Protein AF-0000000071259699 (afdb_homodimer)

Organism: Cyprinus carpio (NCBI:txid7962)

InterPro domains:
  IPR001005 SANT/Myb domain [PF00249] (317-362)
  IPR001005 SANT/Myb domain [PS50090] (317-365)
  IPR001005 SANT/Myb domain [SM00717] (316-367)
  IPR009057 Homedomain-like superfamily [SSF46689] (315-365)
  IPR017357 Telomeric repeat-binding factor 1/2 [PIRSF038016] (17-366)
  IPR017930 Myb domain [PS51294] (317-369)
  IPR036507 Telomere repeat-binding factor, dimerisation domain superfamily [G3DSA:1.25.40.210] (10-222)
  IPR036507 Telomere repeat-binding factor, dimerisation domain superfamily [SSF63600] (14-218)
  IPR052450 Telomeric Repeat-Binding Domain-Containing Protein [PTHR46734] (20-367)

Radius of gyration: 34.42 Å; Cα contacts (8 Å, |Δi|>4): 550; chains: 2; bounding box: 88×108×93 Å

Sequence (740 aa):
MEGSSSEIISSTTDKVNLTEVEGVVQSWMIDYYFASLCRLFRDRSAPEFRKTLKLFESIVDDLETCSHRSDHPTQRTICCFLARVMDGENLEVRYDHVSRITPLMSALPIWESLKEVSDSDLHAKIKTLLIVQSVAVCVKKGDSKLANETLKLLEKETELPAKLQGKLTTIVSKKDAYDQLLMNFTFDQLLENIDTFLNTFSKEGSSVFLFEAALKVVQARHERSEKTSSEQDGSERTPSSTESNKPEDNEEQVNPLVLNIRPKRKLFSKQIHHVWKPETAKKEQTTRKRTSIYKISRRSSVCSDLQSNVSVTSQPRRKWTTEEDRKLKAGVRKYGEGKWRMILNDFEFDNRTGVNLKDRWRILKKTEGYMEGSSSEIISSTTDKVNLTEVEGVVQSWMIDYYFASLCRLFRDRSAPEFRKTLKLFESIVDDLETCSHRSDHPTQRTICCFLARVMDGENLEVRYDHVSRITPLMSALPIWESLKEVSDSDLHAKIKTLLIVQSVAVCVKKGDSKLANETLKLLEKETELPAKLQGKLTTIVSKKDAYDQLLMNFTFDQLLENIDTFLNTFSKEGSSVFLFEAALKVVQARHERSEKTSSEQDGSERTPSSTESNKPEDNEEQVNPLVLNIRPKRKLFSKQIHHVWKPETAKKEQTTRKRTSIYKISRRSSVCSDLQSNVSVTSQPRRKWTTEEDRKLKAGVRKYGEGKWRMILNDFEFDNRTGVNLKDRWRILKKTEGY

Foldseek 3Di:
DPPDPPPPCPDPVSVVVVVVVVLVVLLLVLLQLLVVLLVCLLVLPLVVNQVSLVVSLVSVVPPDVPRPDPCSVVSLLLLLLSNLLSCQLPLCFDQDPDSLQHSLNVNQVSLVVCCVLFDPVLSVLLNLLSLLSNLLSCLVVPNLVSSVVSLVVCVVPHDDDPVSSVVSVVCSVVSPSPDPVDVVRDSVVSSVSVSVRSVVNCVPDRPNVVVVVVVVVVVVVVVVVVVVVVVVVVPPPPDPDPDDPPDDDPDDDDDPPDDDPPDPDDDDDPPPDPPPPDCPPPPPPCPVPPVPSRDSHIDPPPPPPPPVPPPCPCPDPDDDDPVNVVLLVVLCVVVNPPPQVSSCVVDPDPPDDSVNSNVVVVVCCVVVVD/DPPDPVPPCPDPVSVVVVVVVVLVVLLLVLLQLLVVLLVCLLVLPLVVNQVSLVVSLVSVVPPDVPNPDPCSVVSLLLLLLSNLLSCQLPLCFDQDPDSLQHSLNVNLVSLVVCCVLFDVVLSVLLNLLSLLSNLLSCLVVPNLVSSVVSLVVCVVPHDDDPVSSVVSVVCSVVSPSPDPVPVVRDSVVSSVSVSVRSVVNCVPDRPNVVVVVVVVVVVVVVVVVVVVVVVVVPPPPDPPPPDDDPPPDDDDDDDDDDDDDDDDDDDDDDDPPDDDPDDPPPPPPCPVPPVPSRDSHIDPPPPPPPPVPPPCPCPDPDDDDPVNVVLLVVLCVVVNPPPQVSSCVVDPDPPDDSVNSNVVVVVCCVVVVD

Structure (mmCIF, N/CA/C/O backbone):
data_AF-0000000071259699-model_v1
#
loop_
_entity.id
_entity.type
_entity.pdbx_description
1 polymer 'Telomeric repeat-binding factor'
#
loop_
_atom_site.group_PDB
_atom_site.id
_atom_site.type_symbol
_atom_site.label_atom_id
_atom_site.label_alt_id
_atom_site.label_comp_id
_atom_site.label_asym_id
_atom_site.label_entity_id
_atom_site.label_seq_id
_atom_site.pdbx_PDB_ins_code
_atom_site.Cartn_x
_atom_site.Cartn_y
_atom_site.Cartn_z
_atom_site.occupancy
_atom_site.B_iso_or_equiv
_atom_site.auth_seq_id
_atom_site.auth_comp_id
_atom_site.auth_asym_id
_atom_site.auth_atom_id
_atom_site.pdbx_PDB_model_num
ATOM 1 N N . MET A 1 1 ? 4.055 -9.953 -41.438 1 20.25 1 MET A N 1
ATOM 2 C CA . MET A 1 1 ? 5.391 -9.875 -40.844 1 20.25 1 MET A CA 1
ATOM 3 C C . MET A 1 1 ? 5.352 -9.203 -39.5 1 20.25 1 MET A C 1
ATOM 5 O O . MET A 1 1 ? 5.859 -8.086 -39.312 1 20.25 1 MET A O 1
ATOM 9 N N . GLU A 1 2 ? 4.289 -9.273 -38.75 1 24.33 2 GLU A N 1
ATOM 10 C CA . GLU A 1 2 ? 3.775 -8.531 -37.594 1 24.33 2 GLU A CA 1
ATOM 11 C C . GLU A 1 2 ? 4.586 -8.836 -36.344 1 24.33 2 GLU A C 1
ATOM 13 O O . GLU A 1 2 ? 4.617 -9.977 -35.875 1 24.33 2 GLU A O 1
ATOM 18 N N . GLY A 1 3 ? 5.887 -8.219 -36.25 1 27.36 3 GLY A N 1
ATOM 19 C CA . GLY A 1 3 ? 6.938 -8.328 -35.25 1 27.36 3 GLY A CA 1
ATOM 20 C C . GLY A 1 3 ? 6.43 -8.164 -33.844 1 27.36 3 GLY A C 1
ATOM 21 O O . GLY A 1 3 ? 5.719 -7.203 -33.531 1 27.36 3 GLY A O 1
ATOM 22 N N . SER A 1 4 ? 6.207 -9.258 -33.156 1 30.86 4 SER A N 1
ATOM 23 C CA . SER A 1 4 ? 5.598 -9.445 -31.828 1 30.86 4 SER A CA 1
ATOM 24 C C . SER A 1 4 ? 6.277 -8.586 -30.781 1 30.86 4 SER A C 1
ATOM 26 O O . SER A 1 4 ? 7.508 -8.547 -30.703 1 30.86 4 SER A O 1
ATOM 28 N N . SER A 1 5 ? 5.695 -7.527 -30.375 1 32.81 5 SER A N 1
ATOM 29 C CA . SER A 1 5 ? 6.062 -6.43 -29.469 1 32.81 5 SER A CA 1
ATOM 30 C C . SER A 1 5 ? 6.703 -6.953 -28.188 1 32.81 5 SER A C 1
ATOM 32 O O . SER A 1 5 ? 6.992 -6.18 -27.281 1 32.81 5 SER A O 1
ATOM 34 N N . SER A 1 6 ? 6.531 -8.172 -27.828 1 35.34 6 SER A N 1
ATOM 35 C CA . SER A 1 6 ? 7.035 -8.703 -26.578 1 35.34 6 SER A CA 1
ATOM 36 C C . SER A 1 6 ? 8.562 -8.711 -26.547 1 35.34 6 SER A C 1
ATOM 38 O O . SER A 1 6 ? 9.164 -9.07 -25.531 1 35.34 6 SER A O 1
ATOM 40 N N . GLU A 1 7 ? 9.297 -8.867 -27.703 1 36.75 7 GLU A N 1
ATOM 41 C CA . GLU A 1 7 ? 10.734 -9.094 -27.844 1 36.75 7 GLU A CA 1
ATOM 42 C C . GLU A 1 7 ? 11.531 -7.883 -27.375 1 36.75 7 GLU A C 1
ATOM 44 O O . GLU A 1 7 ? 12.758 -7.844 -27.516 1 36.75 7 GLU A O 1
ATOM 49 N N . ILE A 1 8 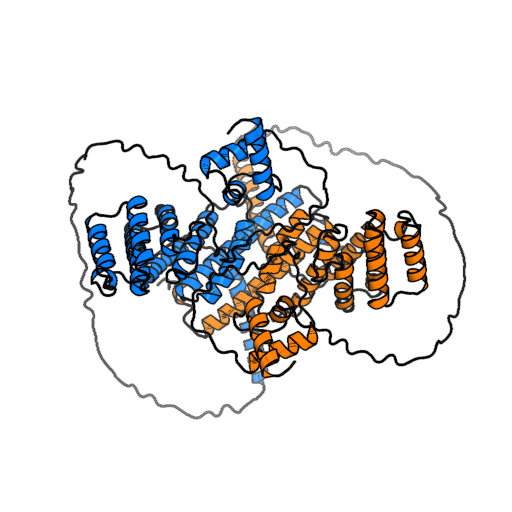? 10.914 -6.684 -27.281 1 38.31 8 ILE A N 1
ATOM 50 C CA . ILE A 1 8 ? 11.719 -5.488 -27.5 1 38.31 8 ILE A CA 1
ATOM 51 C C . ILE A 1 8 ? 12.531 -5.18 -26.234 1 38.31 8 ILE A C 1
ATOM 53 O O . ILE A 1 8 ? 13.32 -4.23 -26.219 1 38.31 8 ILE A O 1
ATOM 57 N N . ILE A 1 9 ? 12.164 -5.656 -25.109 1 42.34 9 ILE A N 1
ATOM 58 C CA . ILE A 1 9 ? 12.828 -4.973 -24.016 1 42.34 9 ILE A CA 1
ATOM 59 C C . ILE A 1 9 ? 14.234 -5.539 -23.828 1 42.34 9 ILE A C 1
ATOM 61 O O . ILE A 1 9 ? 14.516 -6.219 -22.844 1 42.34 9 ILE A O 1
ATOM 65 N N . SER A 1 10 ? 14.828 -5.992 -24.828 1 40.41 10 SER A N 1
ATOM 66 C CA . SER A 1 10 ? 16.125 -6.625 -24.594 1 40.41 10 SER A CA 1
ATOM 67 C C . SER A 1 10 ? 17.203 -5.586 -24.328 1 40.41 10 SER A C 1
ATOM 69 O O . SER A 1 10 ? 18.281 -5.918 -23.828 1 40.41 10 SER A O 1
ATOM 71 N N . SER A 1 11 ? 17.219 -4.449 -24.984 1 44.53 11 SER A N 1
ATOM 72 C CA . SER A 1 11 ? 18.438 -3.658 -25 1 44.53 11 SER A CA 1
ATOM 73 C C . SER A 1 11 ? 18.5 -2.715 -23.797 1 44.53 11 SER A C 1
ATOM 75 O O . SER A 1 11 ? 17.484 -2.398 -23.188 1 44.53 11 SER A O 1
ATOM 77 N N . THR A 1 12 ? 19.828 -2.441 -23.281 1 45.94 12 THR A N 1
ATOM 78 C CA . THR A 1 12 ? 20.188 -1.46 -22.266 1 45.94 12 THR A CA 1
ATOM 79 C C . THR A 1 12 ? 19.344 -0.196 -22.406 1 45.94 12 THR A C 1
ATOM 81 O O . THR A 1 12 ? 18.891 0.369 -21.406 1 45.94 12 THR A O 1
ATOM 84 N N . THR A 1 13 ? 19.203 0.177 -23.578 1 46.91 13 THR A N 1
ATOM 85 C CA . THR A 1 13 ? 18.344 1.312 -23.922 1 46.91 13 THR A CA 1
ATOM 86 C C . THR A 1 13 ? 16.891 1.036 -23.516 1 46.91 13 THR A C 1
ATOM 88 O O . THR A 1 13 ? 16.203 1.929 -23.031 1 46.91 13 THR A O 1
ATOM 91 N N . ASP A 1 14 ? 16.641 -0.254 -23.484 1 59.44 14 ASP A N 1
ATOM 92 C CA . ASP A 1 14 ? 15.266 -0.64 -23.219 1 59.44 14 ASP A CA 1
ATOM 93 C C . ASP A 1 14 ? 14.977 -0.591 -21.719 1 59.44 14 ASP A C 1
ATOM 95 O O . ASP A 1 14 ? 13.875 -0.217 -21.297 1 59.44 14 ASP A O 1
ATOM 99 N N . LYS A 1 15 ? 16.109 -0.841 -21.062 1 62.62 15 LYS A N 1
ATOM 100 C CA . LYS A 1 15 ? 15.93 -0.783 -19.609 1 62.62 15 LYS A CA 1
ATOM 101 C C . LYS A 1 15 ? 15.805 0.66 -19.125 1 62.62 15 LYS A C 1
ATOM 103 O O . LYS A 1 15 ? 15.016 0.955 -18.234 1 62.62 15 LYS A O 1
ATOM 108 N N . VAL A 1 16 ? 16.719 1.531 -19.656 1 61.38 16 VAL A N 1
ATOM 109 C CA . VAL A 1 16 ? 16.672 2.939 -19.281 1 61.38 16 VAL A CA 1
ATOM 110 C C . VAL A 1 16 ? 15.281 3.502 -19.594 1 61.38 16 VAL A C 1
ATOM 112 O O . VAL A 1 16 ? 14.703 4.23 -18.781 1 61.38 16 VAL A O 1
ATOM 115 N N . ASN A 1 17 ? 14.727 2.982 -20.594 1 80.75 17 ASN A N 1
ATOM 116 C CA . ASN A 1 17 ? 13.406 3.453 -20.984 1 80.75 17 ASN A CA 1
ATOM 117 C C . ASN A 1 17 ? 12.32 2.943 -20.047 1 80.75 17 ASN A C 1
ATOM 119 O O . ASN A 1 17 ? 11.406 3.686 -19.688 1 80.75 17 ASN A O 1
ATOM 123 N N . LEU A 1 18 ? 12.75 1.877 -19.375 1 85.88 18 LEU A N 1
ATOM 124 C CA . LEU A 1 18 ? 11.719 1.316 -18.516 1 85.88 18 LEU A CA 1
ATOM 125 C C . LEU A 1 18 ? 11.664 2.062 -17.188 1 85.88 18 LEU A C 1
ATOM 127 O O . LEU A 1 18 ? 10.578 2.297 -16.641 1 85.88 18 LEU A O 1
ATOM 131 N N . THR A 1 19 ? 12.852 2.432 -16.75 1 86.81 19 THR A N 1
ATOM 132 C CA . THR A 1 19 ? 12.914 3.174 -15.5 1 86.81 19 THR A CA 1
ATOM 133 C C . THR A 1 19 ? 12.258 4.543 -15.648 1 86.81 19 THR A C 1
ATOM 135 O O . THR A 1 19 ? 11.562 5.004 -14.742 1 86.81 19 THR A O 1
ATOM 138 N N . GLU A 1 20 ? 12.477 5.121 -16.781 1 90.12 20 GLU A N 1
ATOM 139 C CA . GLU A 1 20 ? 11.867 6.422 -17.031 1 90.12 20 GLU A CA 1
ATOM 140 C C . GLU A 1 20 ? 10.352 6.305 -17.156 1 90.12 20 GLU A C 1
ATOM 142 O O . GLU A 1 20 ? 9.609 7.156 -16.672 1 90.12 20 GLU A O 1
ATOM 147 N N . VAL A 1 21 ? 9.945 5.289 -17.828 1 91.25 21 VAL A N 1
ATOM 148 C CA . VAL A 1 21 ? 8.516 5.043 -17.984 1 91.25 21 VAL A CA 1
ATOM 149 C C . VAL A 1 21 ? 7.871 4.836 -16.609 1 91.25 21 VAL A C 1
ATOM 151 O O . VAL A 1 21 ? 6.805 5.387 -16.328 1 91.25 21 VAL A O 1
ATOM 154 N N . GLU A 1 22 ? 8.539 4.062 -15.773 1 90.69 22 GLU A N 1
ATOM 155 C CA . GLU A 1 22 ? 8.047 3.832 -14.414 1 90.69 22 GLU A CA 1
ATOM 156 C C . GLU A 1 22 ? 7.949 5.137 -13.633 1 90.69 22 GLU A C 1
ATOM 158 O O . GLU A 1 22 ? 7 5.344 -12.875 1 90.69 22 GLU A O 1
ATOM 163 N N . GLY A 1 23 ? 8.922 5.977 -13.82 1 89.31 23 GLY A N 1
ATOM 164 C CA . GLY A 1 23 ? 8.906 7.27 -13.148 1 89.31 23 GLY A CA 1
ATOM 165 C C . GLY A 1 23 ? 7.73 8.133 -13.555 1 89.31 23 GLY A C 1
ATOM 166 O O . GLY A 1 23 ? 7.117 8.797 -12.719 1 89.31 23 GLY A O 1
ATOM 167 N N . VAL A 1 24 ? 7.43 8.117 -14.812 1 91.75 24 VAL A N 1
ATOM 168 C CA . VAL A 1 24 ? 6.316 8.906 -15.328 1 91.75 24 VAL A CA 1
ATOM 169 C C . VAL A 1 24 ? 5 8.375 -14.773 1 91.75 24 VAL A C 1
ATOM 171 O O . VAL A 1 24 ? 4.156 9.141 -14.305 1 91.75 24 VAL A O 1
ATOM 174 N N . VAL A 1 25 ? 4.816 7.074 -14.789 1 92.5 25 VAL A N 1
ATOM 175 C CA . VAL A 1 25 ? 3.594 6.457 -14.289 1 92.5 25 VAL A CA 1
ATOM 176 C C . VAL A 1 25 ? 3.434 6.762 -12.805 1 92.5 25 VAL A C 1
ATOM 178 O O . VAL A 1 25 ? 2.346 7.125 -12.352 1 92.5 25 VAL A O 1
ATOM 181 N N . GLN A 1 26 ? 4.504 6.621 -12.117 1 90.94 26 GLN A N 1
ATOM 182 C CA . GLN A 1 26 ? 4.473 6.895 -10.68 1 90.94 26 GLN A CA 1
ATOM 183 C C . GLN A 1 26 ? 4.078 8.344 -10.406 1 90.94 26 GLN A C 1
ATOM 185 O O . GLN A 1 26 ? 3.299 8.617 -9.492 1 90.94 26 GLN A O 1
ATOM 190 N N . SER A 1 27 ? 4.609 9.219 -11.18 1 90.88 27 SER A N 1
ATOM 191 C CA . SER A 1 27 ? 4.27 10.633 -11.023 1 90.88 27 SER A CA 1
ATOM 192 C C . SER A 1 27 ? 2.783 10.875 -11.273 1 90.88 27 SER A C 1
ATOM 194 O O . SER A 1 27 ? 2.143 11.641 -10.555 1 90.88 27 SER A O 1
ATOM 196 N N . TRP A 1 28 ? 2.312 10.234 -12.297 1 92.44 28 TRP A N 1
ATOM 197 C CA . TRP A 1 28 ? 0.888 10.359 -12.594 1 92.44 28 TRP A CA 1
ATOM 198 C C . TRP A 1 28 ? 0.043 9.852 -11.43 1 92.44 28 TRP A C 1
ATOM 200 O O . TRP A 1 28 ? -0.969 10.461 -11.078 1 92.44 28 TRP A O 1
ATOM 210 N N . MET A 1 29 ? 0.411 8.758 -10.898 1 93.06 29 MET A N 1
ATOM 211 C CA . MET A 1 29 ? -0.334 8.164 -9.789 1 93.06 29 MET A CA 1
ATOM 212 C C . MET A 1 29 ? -0.282 9.062 -8.555 1 93.06 29 MET A C 1
ATOM 214 O O . MET A 1 29 ? -1.293 9.25 -7.879 1 93.06 29 MET A O 1
ATOM 218 N N . ILE A 1 30 ? 0.899 9.594 -8.273 1 92.06 30 ILE A N 1
ATOM 219 C CA . ILE A 1 30 ? 1.075 10.477 -7.129 1 92.06 30 ILE A CA 1
ATOM 220 C C . ILE A 1 30 ? 0.18 11.703 -7.277 1 92.06 30 ILE A C 1
ATOM 222 O O . ILE A 1 30 ? -0.54 12.07 -6.344 1 92.06 30 ILE A O 1
ATOM 226 N N . ASP A 1 31 ? 0.174 12.242 -8.43 1 92.31 31 ASP A N 1
ATOM 227 C CA . ASP A 1 31 ? -0.652 13.422 -8.688 1 92.31 31 ASP A CA 1
ATOM 228 C C . ASP A 1 31 ? -2.137 13.094 -8.539 1 92.31 31 ASP A C 1
ATOM 230 O O . ASP A 1 31 ? -2.898 13.883 -7.98 1 92.31 31 ASP A O 1
ATOM 234 N N . TYR A 1 32 ? -2.469 12.008 -9.047 1 94.06 32 TYR A N 1
ATOM 235 C CA . TYR A 1 32 ? -3.867 11.602 -8.992 1 94.06 32 TYR A CA 1
ATOM 236 C C . TYR A 1 32 ? -4.324 11.414 -7.551 1 94.06 32 TYR A C 1
ATOM 238 O O . TYR A 1 32 ? -5.367 11.93 -7.152 1 94.06 32 TYR A O 1
ATOM 246 N N . TYR A 1 33 ? -3.615 10.625 -6.84 1 94 33 TYR A N 1
ATOM 247 C CA . TYR A 1 33 ? -4.027 10.336 -5.469 1 94 33 TYR A CA 1
ATOM 248 C C . TYR A 1 33 ? -3.912 11.57 -4.59 1 94 33 TYR A C 1
ATOM 250 O O . TYR A 1 33 ? -4.703 11.758 -3.664 1 94 33 TYR A O 1
ATOM 258 N N . PHE A 1 34 ? -2.9 12.43 -4.805 1 93.94 34 PHE A N 1
ATOM 259 C CA . PHE A 1 34 ? -2.818 13.688 -4.07 1 93.94 34 PHE A CA 1
ATOM 260 C C . PHE A 1 34 ? -4.082 14.516 -4.27 1 93.94 34 PHE A C 1
ATOM 262 O O . PHE A 1 34 ? -4.668 15.008 -3.305 1 93.94 34 PHE A O 1
ATOM 269 N N . ALA A 1 35 ? -4.488 14.609 -5.52 1 93.56 35 ALA A N 1
ATOM 270 C CA . ALA A 1 35 ? -5.707 15.352 -5.828 1 93.56 35 ALA A CA 1
ATOM 271 C C . ALA A 1 35 ? -6.918 14.719 -5.145 1 93.56 35 ALA A C 1
ATOM 273 O O . ALA A 1 35 ? -7.777 15.43 -4.617 1 93.56 35 ALA A O 1
ATOM 274 N N . SER A 1 36 ? -6.988 13.453 -5.203 1 93.94 36 SER A N 1
ATOM 275 C CA . SER A 1 36 ? -8.086 12.734 -4.559 1 93.94 36 SER A CA 1
ATOM 276 C C . SER A 1 36 ? -8.094 12.977 -3.053 1 93.94 36 SER A C 1
ATOM 278 O O . SER A 1 36 ? -9.156 13.188 -2.457 1 93.94 36 SER A O 1
ATOM 280 N N . LEU A 1 37 ? -6.914 12.953 -2.467 1 95.75 37 LEU A N 1
ATOM 281 C CA . LEU A 1 37 ? -6.805 13.164 -1.028 1 95.75 37 LEU A CA 1
ATOM 282 C C . LEU A 1 37 ? -7.23 14.586 -0.652 1 95.75 37 LEU A C 1
ATOM 284 O O . LEU A 1 37 ? -7.906 14.781 0.358 1 95.75 37 LEU A O 1
ATOM 288 N N . CYS A 1 38 ? -6.809 15.547 -1.456 1 95.31 38 CYS A N 1
ATOM 289 C CA . CYS A 1 38 ? -7.227 16.922 -1.211 1 95.31 38 CYS A CA 1
ATOM 290 C C . CYS A 1 38 ? -8.742 17.047 -1.281 1 95.31 38 CYS A C 1
ATOM 292 O O . CYS A 1 38 ? -9.359 17.688 -0.425 1 95.31 38 CYS A O 1
ATOM 294 N N . ARG A 1 39 ? -9.312 16.406 -2.203 1 94.19 39 ARG A N 1
ATOM 295 C CA . ARG A 1 39 ? -10.766 16.438 -2.344 1 94.19 39 ARG A CA 1
ATOM 296 C C . ARG A 1 39 ? -11.445 15.75 -1.159 1 94.19 39 ARG A C 1
ATOM 298 O O . ARG A 1 39 ? -12.398 16.281 -0.591 1 94.19 39 ARG A O 1
ATOM 305 N N . LEU A 1 40 ? -10.977 14.602 -0.822 1 95.75 40 LEU A N 1
ATOM 306 C CA . LEU A 1 40 ? -11.562 13.844 0.279 1 95.75 40 LEU A CA 1
ATOM 307 C C . LEU A 1 40 ? -11.438 14.609 1.593 1 95.75 40 LEU A C 1
ATOM 309 O O . LEU A 1 40 ? -12.32 14.523 2.449 1 95.75 40 LEU A O 1
ATOM 313 N N . PHE A 1 41 ? -10.305 15.32 1.759 1 97.44 41 PHE A N 1
ATOM 314 C CA . PHE A 1 41 ? -10.133 16.141 2.947 1 97.44 41 PHE A CA 1
ATOM 315 C C . PHE A 1 41 ? -11.18 17.25 2.998 1 97.44 41 PHE A C 1
ATOM 317 O O . PHE A 1 41 ? -11.797 17.484 4.039 1 97.44 41 PHE A O 1
ATOM 324 N N . ARG A 1 42 ? -11.391 17.859 1.897 1 96.31 42 ARG A N 1
ATOM 325 C CA . ARG A 1 42 ? -12.375 18.938 1.812 1 96.31 42 ARG A CA 1
ATOM 326 C C . ARG A 1 42 ? -13.781 18.422 2.086 1 96.31 42 ARG A C 1
ATOM 328 O O . ARG A 1 42 ? -14.602 19.109 2.689 1 96.31 42 ARG A O 1
ATOM 335 N N . ASP A 1 43 ? -14.016 17.203 1.693 1 95.25 43 ASP A N 1
ATOM 336 C CA . ASP A 1 43 ? -15.32 16.578 1.896 1 95.25 43 ASP A CA 1
ATOM 337 C C . ASP A 1 43 ? -15.461 16.062 3.324 1 95.25 43 ASP A C 1
ATOM 339 O O . ASP A 1 43 ? -16.531 15.602 3.721 1 95.25 43 ASP A O 1
ATOM 343 N N . ARG A 1 44 ? -14.422 16.172 4.082 1 95.94 44 ARG A N 1
ATOM 344 C CA . ARG A 1 44 ? -14.391 15.688 5.461 1 95.94 44 ARG A CA 1
ATOM 345 C C . ARG A 1 44 ? -14.742 14.211 5.535 1 95.94 44 ARG A C 1
ATOM 347 O O . ARG A 1 44 ? -15.438 13.773 6.457 1 95.94 44 ARG A O 1
ATOM 354 N N . SER A 1 45 ? -14.383 13.438 4.488 1 94.69 45 SER A N 1
ATOM 355 C CA . SER A 1 45 ? -14.609 11.992 4.461 1 94.69 45 SER A CA 1
ATOM 356 C C . SER A 1 45 ? -13.422 11.242 5.051 1 94.69 45 SER A C 1
ATOM 358 O O . SER A 1 45 ? -12.555 10.758 4.312 1 94.69 45 SER A O 1
ATOM 360 N N . ALA A 1 46 ? -13.438 11.023 6.309 1 93.81 46 ALA A N 1
ATOM 361 C CA . ALA A 1 46 ? -12.281 10.5 7.035 1 93.81 46 ALA A CA 1
ATOM 362 C C . ALA A 1 46 ? -12 9.047 6.648 1 93.81 46 ALA A C 1
ATOM 364 O O . ALA A 1 46 ? -10.859 8.688 6.352 1 93.81 46 ALA A O 1
ATOM 365 N N . PRO A 1 47 ? -13.062 8.156 6.582 1 91.12 47 PRO A N 1
ATOM 366 C CA . PRO A 1 47 ? -12.758 6.762 6.262 1 91.12 47 PRO A CA 1
ATOM 367 C C . PRO A 1 47 ? -12.164 6.594 4.863 1 91.12 47 PRO A C 1
ATOM 369 O O . PRO A 1 47 ? -11.164 5.895 4.695 1 91.12 47 PRO A O 1
ATOM 372 N N . GLU A 1 48 ? -12.734 7.25 3.875 1 92.25 48 GLU A N 1
ATOM 373 C CA . GLU A 1 48 ? -12.219 7.168 2.512 1 92.25 48 GLU A CA 1
ATOM 374 C C . GLU A 1 48 ? -10.844 7.824 2.398 1 92.25 48 GLU A C 1
ATOM 376 O O . GLU A 1 48 ? -9.992 7.359 1.639 1 92.25 48 GLU A O 1
ATOM 381 N N . PHE A 1 49 ? -10.727 8.906 3.105 1 95.88 49 PHE A N 1
ATOM 382 C CA . PHE A 1 49 ? -9.445 9.594 3.131 1 95.88 49 PHE A CA 1
ATOM 383 C C . PHE A 1 49 ? -8.344 8.656 3.619 1 95.88 49 PHE A C 1
ATOM 385 O O . PHE A 1 49 ? -7.277 8.57 3.002 1 95.88 49 PHE A O 1
ATOM 392 N N . ARG A 1 50 ? -8.57 7.93 4.668 1 93.38 50 ARG A N 1
ATOM 393 C CA . ARG A 1 50 ? -7.574 7.035 5.258 1 93.38 50 ARG A CA 1
ATOM 394 C C . ARG A 1 50 ? -7.246 5.887 4.312 1 93.38 50 ARG A C 1
ATOM 396 O O . ARG A 1 50 ? -6.086 5.488 4.188 1 93.38 50 ARG A O 1
ATOM 403 N N . LYS A 1 51 ? -8.25 5.398 3.744 1 90.19 51 LYS A N 1
ATOM 404 C CA . LYS A 1 51 ? -8.055 4.316 2.785 1 90.19 51 LYS A CA 1
ATOM 405 C C . LYS A 1 51 ? -7.16 4.762 1.631 1 90.19 51 LYS A C 1
ATOM 407 O O . LYS A 1 51 ? -6.195 4.078 1.283 1 90.19 51 LYS A O 1
ATOM 412 N N . THR A 1 52 ? -7.477 5.902 1.046 1 93.44 52 THR A N 1
ATOM 413 C CA . THR A 1 52 ? -6.711 6.449 -0.07 1 93.44 52 THR A CA 1
ATOM 414 C C . THR A 1 52 ? -5.305 6.836 0.376 1 93.44 52 THR A C 1
ATOM 416 O O . THR A 1 52 ? -4.348 6.699 -0.389 1 93.44 52 THR A O 1
ATOM 419 N N . LEU A 1 53 ? -5.195 7.285 1.584 1 95.12 53 LEU A N 1
ATOM 420 C CA . LEU A 1 53 ? -3.902 7.688 2.131 1 95.12 53 LEU A CA 1
ATOM 421 C C . LEU A 1 53 ? -2.949 6.496 2.201 1 95.12 53 LEU A C 1
ATOM 423 O O . LEU A 1 53 ? -1.754 6.637 1.935 1 95.12 53 LEU A O 1
ATOM 427 N N . LYS A 1 54 ? -3.449 5.395 2.621 1 91.5 54 LYS A N 1
ATOM 428 C CA . LYS A 1 54 ? -2.627 4.191 2.684 1 91.5 54 LYS A CA 1
ATOM 429 C C . LYS A 1 54 ? -2.072 3.832 1.308 1 91.5 54 LYS A C 1
ATOM 431 O O . LYS A 1 54 ? -0.906 3.455 1.182 1 91.5 54 LYS A O 1
ATOM 436 N N . LEU A 1 55 ? -2.889 3.914 0.333 1 90.94 55 LEU A N 1
ATOM 437 C CA . LEU A 1 55 ? -2.455 3.646 -1.034 1 90.94 55 LEU A CA 1
ATOM 438 C C . LEU A 1 55 ? -1.405 4.66 -1.479 1 90.94 55 LEU A C 1
ATOM 440 O O . LEU A 1 55 ? -0.374 4.285 -2.041 1 90.94 55 LEU A O 1
ATOM 444 N N . PHE A 1 56 ? -1.682 5.934 -1.242 1 93.88 56 PHE A N 1
ATOM 445 C CA . PHE A 1 56 ? -0.733 6.992 -1.567 1 93.88 56 PHE A CA 1
ATOM 446 C C . PHE A 1 56 ? 0.614 6.734 -0.903 1 93.88 56 PHE A C 1
ATOM 448 O O . PHE A 1 56 ? 1.661 6.867 -1.539 1 93.88 56 PHE A O 1
ATOM 455 N N . GLU A 1 57 ? 0.588 6.355 0.37 1 91.56 57 GLU A N 1
ATOM 456 C CA . GLU A 1 57 ? 1.797 6.07 1.137 1 91.56 57 GLU A CA 1
ATOM 457 C C . GLU A 1 57 ? 2.609 4.953 0.492 1 91.56 57 GLU A C 1
ATOM 459 O O . GLU A 1 57 ? 3.838 5.039 0.407 1 91.56 57 GLU A O 1
ATOM 464 N N . SER A 1 58 ? 1.928 3.938 0.048 1 88.31 58 SER A N 1
ATOM 465 C CA . SER A 1 58 ? 2.613 2.811 -0.576 1 88.31 58 SER A CA 1
ATOM 466 C C . SER A 1 58 ? 3.334 3.238 -1.85 1 88.31 58 SER A C 1
ATOM 468 O O . SER A 1 58 ? 4.395 2.701 -2.18 1 88.31 58 SER A O 1
ATOM 470 N N . ILE A 1 59 ? 2.795 4.152 -2.543 1 89.38 59 ILE A N 1
ATOM 471 C CA . ILE A 1 59 ? 3.355 4.605 -3.811 1 89.38 59 ILE A CA 1
ATOM 472 C C . ILE A 1 59 ? 4.559 5.508 -3.551 1 89.38 59 ILE A C 1
ATOM 474 O O . ILE A 1 59 ? 5.598 5.371 -4.195 1 89.38 59 ILE A O 1
ATOM 478 N N . VAL A 1 60 ? 4.441 6.375 -2.584 1 87.94 60 VAL A N 1
ATOM 479 C CA . VAL A 1 60 ? 5.48 7.375 -2.357 1 87.94 60 VAL A CA 1
ATOM 480 C C . VAL A 1 60 ? 6.641 6.75 -1.587 1 87.94 60 VAL A C 1
ATOM 482 O O . VAL A 1 60 ? 7.793 7.16 -1.748 1 87.94 60 VAL A O 1
ATOM 485 N N . ASP A 1 61 ? 6.336 5.848 -0.719 1 79.31 61 ASP A N 1
ATOM 486 C CA . ASP A 1 61 ? 7.402 5.211 0.045 1 79.31 61 ASP A CA 1
ATOM 487 C C . ASP A 1 61 ? 8.32 4.395 -0.866 1 79.31 61 ASP A C 1
ATOM 489 O O . ASP A 1 61 ? 9.469 4.121 -0.517 1 79.31 61 ASP A O 1
ATOM 493 N N . ASP A 1 62 ? 7.773 3.889 -1.906 1 67.88 62 ASP A N 1
ATOM 494 C CA . ASP A 1 62 ? 8.586 3.168 -2.8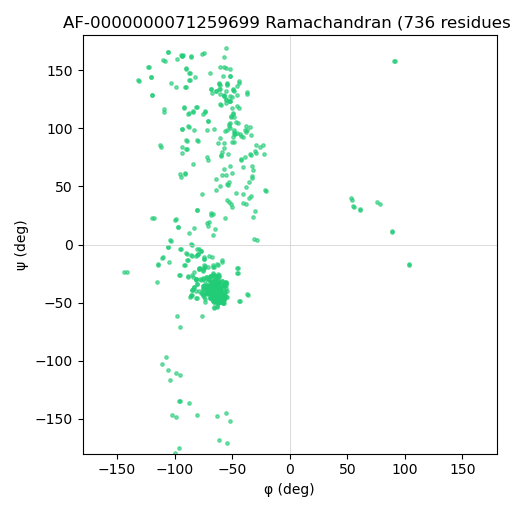79 1 67.88 62 ASP A CA 1
ATOM 495 C C . ASP A 1 62 ? 9.438 4.129 -3.709 1 67.88 62 ASP A C 1
ATOM 497 O O . ASP A 1 62 ? 10.297 3.701 -4.477 1 67.88 62 ASP A O 1
ATOM 501 N N . LEU A 1 63 ? 9.062 5.336 -3.695 1 59.12 63 LEU A N 1
ATOM 502 C CA . LEU A 1 63 ? 9.742 6.336 -4.516 1 59.12 63 LEU A CA 1
ATOM 503 C C . LEU A 1 63 ? 11.219 6.434 -4.141 1 59.12 63 LEU A C 1
ATOM 505 O O . LEU A 1 63 ? 11.555 6.754 -2.998 1 59.12 63 LEU A O 1
ATOM 509 N N . GLU A 1 64 ? 11.852 5.391 -4.645 1 55.56 64 GLU A N 1
ATOM 510 C CA . GLU A 1 64 ? 13.281 5.676 -4.605 1 55.56 64 GLU A CA 1
ATOM 511 C C . GLU A 1 64 ? 13.578 7.098 -5.062 1 55.56 64 GLU A C 1
ATOM 513 O O . GLU A 1 64 ? 12.773 7.707 -5.777 1 55.56 64 GLU A O 1
ATOM 518 N N . THR A 1 65 ? 14.461 7.805 -4.484 1 49.06 65 THR A N 1
ATOM 519 C CA . THR A 1 65 ? 14.977 9.148 -4.723 1 49.06 65 THR A CA 1
ATOM 520 C C . THR A 1 65 ? 14.914 9.492 -6.207 1 49.06 65 THR A C 1
ATOM 522 O O . THR A 1 65 ? 15.469 10.508 -6.637 1 49.06 65 THR A O 1
ATOM 525 N N . CYS A 1 66 ? 14.359 8.625 -6.973 1 45.66 66 CYS A N 1
ATOM 526 C CA . CYS A 1 66 ? 14.656 8.984 -8.352 1 45.66 66 CYS A CA 1
ATOM 527 C C . CYS A 1 66 ? 13.648 9.992 -8.891 1 45.66 66 CYS A C 1
ATOM 529 O O . CYS A 1 66 ? 13.578 10.219 -10.102 1 45.66 66 CYS A O 1
ATOM 531 N N . SER A 1 67 ? 12.75 10.359 -8.117 1 53.16 67 SER A N 1
ATOM 532 C CA . SER A 1 67 ? 11.797 11.164 -8.875 1 53.16 67 SER A CA 1
ATOM 533 C C . SER A 1 67 ? 12.367 12.539 -9.195 1 53.16 67 SER A C 1
ATOM 535 O O . SER A 1 67 ? 12.969 13.188 -8.336 1 53.16 67 SER A O 1
ATOM 537 N N . HIS A 1 68 ? 12.57 12.805 -10.477 1 53.94 68 HIS A N 1
ATOM 538 C CA . HIS A 1 68 ? 13.016 14.031 -11.117 1 53.94 68 HIS A CA 1
ATOM 539 C C . HIS A 1 68 ? 12.07 15.188 -10.797 1 53.94 68 HIS A C 1
ATOM 541 O O . HIS A 1 68 ? 12.367 16.344 -11.117 1 53.94 68 HIS A O 1
ATOM 547 N N . ARG A 1 69 ? 10.883 14.828 -10.281 1 60.97 69 ARG A N 1
ATOM 548 C CA . ARG A 1 69 ? 9.977 15.945 -10.055 1 60.97 69 ARG A CA 1
ATOM 549 C C . ARG A 1 69 ? 10.125 16.5 -8.641 1 60.97 69 ARG A C 1
ATOM 551 O O . ARG A 1 69 ? 10.086 15.742 -7.664 1 60.97 69 ARG A O 1
ATOM 558 N N . SER A 1 70 ? 10.5 17.672 -8.469 1 58.41 70 SER A N 1
ATOM 559 C CA . SER A 1 70 ? 10.758 18.406 -7.23 1 58.41 70 SER A CA 1
ATOM 560 C C . SER A 1 70 ? 9.492 18.531 -6.395 1 58.41 70 SER A C 1
ATOM 562 O O . SER A 1 70 ? 9.562 18.766 -5.184 1 58.41 70 SER A O 1
ATOM 564 N N . ASP A 1 71 ? 8.242 18.344 -6.914 1 64.19 71 ASP A N 1
ATOM 565 C CA . ASP A 1 71 ? 6.996 18.641 -6.211 1 64.19 71 ASP A CA 1
ATOM 566 C C . ASP A 1 71 ? 6.52 17.438 -5.395 1 64.19 71 ASP A C 1
ATOM 568 O O . ASP A 1 71 ? 5.711 17.594 -4.477 1 64.19 71 ASP A O 1
ATOM 572 N N . HIS A 1 72 ? 7.062 16.344 -5.617 1 71.25 72 HIS A N 1
ATOM 573 C CA . HIS A 1 72 ? 6.562 15.141 -4.969 1 71.25 72 HIS A CA 1
ATOM 574 C C . HIS A 1 72 ? 6.848 15.164 -3.471 1 71.25 72 HIS A C 1
ATOM 576 O O . HIS A 1 72 ? 5.969 14.875 -2.66 1 71.25 72 HIS A O 1
ATOM 582 N N . PRO A 1 73 ? 7.914 15.781 -3.18 1 80.12 73 PRO A N 1
ATOM 583 C CA . PRO A 1 73 ? 8.172 15.836 -1.738 1 80.12 73 PRO A CA 1
ATOM 584 C C . PRO A 1 73 ? 7.207 16.766 -1.005 1 80.12 73 PRO A C 1
ATOM 586 O O . PRO A 1 73 ? 6.812 16.484 0.129 1 80.12 73 PRO A O 1
ATOM 589 N N . THR A 1 74 ? 6.746 17.797 -1.7 1 89.38 74 THR A N 1
ATOM 590 C CA . THR A 1 74 ? 5.805 18.719 -1.085 1 89.38 74 THR A CA 1
ATOM 591 C C . THR A 1 74 ? 4.43 18.078 -0.936 1 89.38 74 THR A C 1
ATOM 593 O O . THR A 1 74 ? 3.773 18.234 0.097 1 89.38 74 THR A O 1
ATOM 596 N N . GLN A 1 75 ? 4.039 17.359 -2.002 1 91.69 75 GLN A N 1
ATOM 597 C CA . GLN A 1 75 ? 2.756 16.656 -1.94 1 91.69 75 GLN A CA 1
ATOM 598 C C . GLN A 1 75 ? 2.732 15.648 -0.796 1 91.69 75 GLN A C 1
ATOM 600 O O . GLN A 1 75 ? 1.735 15.539 -0.079 1 91.69 75 GLN A O 1
ATOM 605 N N . ARG A 1 76 ? 3.836 14.984 -0.678 1 92.38 76 ARG A N 1
ATOM 606 C CA . ARG A 1 76 ? 3.947 14.023 0.409 1 92.38 76 ARG A CA 1
ATOM 607 C C . ARG A 1 76 ? 3.824 14.703 1.766 1 92.38 76 ARG A C 1
ATOM 609 O O . ARG A 1 76 ? 3.111 14.227 2.648 1 92.38 76 ARG A O 1
ATOM 616 N N . THR A 1 77 ? 4.48 15.82 1.88 1 93.62 77 THR A N 1
ATOM 617 C CA . THR A 1 77 ? 4.465 16.578 3.131 1 93.62 77 THR A CA 1
ATOM 618 C C . THR A 1 77 ? 3.061 17.094 3.436 1 93.62 77 THR A C 1
ATOM 620 O O . THR A 1 77 ? 2.602 17.016 4.578 1 93.62 77 THR A O 1
ATOM 623 N N . ILE A 1 78 ? 2.447 17.578 2.441 1 95.69 78 ILE A N 1
ATOM 624 C CA . ILE A 1 78 ? 1.09 18.078 2.609 1 95.69 78 ILE A CA 1
ATOM 625 C C . ILE A 1 78 ? 0.169 16.953 3.059 1 95.69 78 ILE A C 1
ATOM 627 O O . ILE A 1 78 ? -0.652 17.125 3.961 1 95.69 78 ILE A O 1
ATOM 631 N N . CYS A 1 79 ? 0.323 15.836 2.428 1 95.81 79 CYS A N 1
ATOM 632 C CA . CYS A 1 79 ? -0.524 14.711 2.799 1 95.81 79 CYS A CA 1
ATOM 633 C C . CYS A 1 79 ? -0.247 14.266 4.23 1 95.81 79 CYS A C 1
ATOM 635 O O . CYS A 1 79 ? -1.164 13.859 4.949 1 95.81 79 CYS A O 1
ATOM 637 N N . CYS A 1 80 ? 0.983 14.352 4.68 1 95.44 80 CYS A N 1
ATOM 638 C CA . CYS A 1 80 ? 1.314 14.094 6.078 1 95.44 80 CYS A CA 1
ATOM 639 C C . CYS A 1 80 ? 0.577 15.055 7 1 95.44 80 CYS A C 1
ATOM 641 O O . CYS A 1 80 ? 0.03 14.641 8.023 1 95.44 80 CYS A O 1
ATOM 643 N N . PHE A 1 81 ? 0.579 16.266 6.57 1 97.19 81 PHE A N 1
ATOM 644 C CA . PHE A 1 81 ? -0.087 17.312 7.332 1 97.19 81 PHE A CA 1
ATOM 645 C C . PHE A 1 81 ? -1.59 17.062 7.391 1 97.19 81 PHE A C 1
ATOM 647 O O . PHE A 1 81 ? -2.189 17.109 8.469 1 97.19 81 PHE A O 1
ATOM 654 N N . LEU A 1 82 ? -2.18 16.719 6.297 1 98.12 82 LEU A N 1
ATOM 655 C CA . LEU A 1 82 ? -3.621 16.5 6.211 1 98.12 82 LEU A CA 1
ATOM 656 C C . LEU A 1 82 ? -4.047 15.297 7.039 1 98.12 82 LEU A C 1
ATOM 658 O O . LEU A 1 82 ? -5.105 15.312 7.672 1 98.12 82 LEU A O 1
ATOM 662 N N . ALA A 1 83 ? -3.244 14.281 6.984 1 97.38 83 ALA A N 1
ATOM 663 C CA . ALA A 1 83 ? -3.559 13.086 7.754 1 97.38 83 ALA A CA 1
ATOM 664 C C . ALA A 1 83 ? -3.664 13.398 9.242 1 97.38 83 ALA A C 1
ATOM 666 O O . ALA A 1 83 ? -4.602 12.961 9.914 1 97.38 83 ALA A O 1
ATOM 667 N N . ARG A 1 84 ? -2.789 14.156 9.758 1 97 84 ARG A N 1
ATOM 668 C CA . ARG A 1 84 ? -2.748 14.516 11.172 1 97 84 ARG A CA 1
ATOM 669 C C . ARG A 1 84 ? -3.926 15.414 11.547 1 97 84 ARG A C 1
ATOM 671 O O . ARG A 1 84 ? -4.535 15.234 12.602 1 97 84 ARG A O 1
ATOM 678 N N . VAL A 1 85 ? -4.273 16.297 10.68 1 98.06 85 VAL A N 1
ATOM 679 C CA . VAL A 1 85 ? -5.383 17.203 10.953 1 98.06 85 VAL A CA 1
ATOM 680 C C . VAL A 1 85 ? -6.703 16.453 10.883 1 98.06 85 VAL A C 1
ATOM 682 O O . VAL A 1 85 ? -7.609 16.688 11.68 1 98.06 85 VAL A O 1
ATOM 685 N N . MET A 1 86 ? -6.82 15.562 9.891 1 97 86 MET A N 1
ATOM 686 C CA . MET A 1 86 ? -8.023 14.75 9.766 1 97 86 MET A CA 1
ATOM 687 C C . MET A 1 86 ? -8.297 13.977 11.055 1 97 86 MET A C 1
ATOM 689 O O . MET A 1 86 ? -9.453 13.789 11.438 1 97 86 MET A O 1
ATOM 693 N N . ASP A 1 87 ? -7.242 13.609 11.695 1 95.94 87 ASP A N 1
ATOM 694 C CA . ASP A 1 87 ? -7.363 12.891 12.961 1 95.94 87 ASP A CA 1
ATOM 695 C C . ASP A 1 87 ? -7.23 13.836 14.148 1 95.94 87 ASP A C 1
ATOM 697 O O . ASP A 1 87 ? -6.992 13.398 15.273 1 95.94 87 ASP A O 1
ATOM 701 N N . GLY A 1 88 ? -7.316 15.055 13.984 1 96.56 88 GLY A N 1
ATOM 702 C CA . GLY A 1 88 ? -7.004 16.062 14.984 1 96.56 88 GLY A CA 1
ATOM 703 C C . GLY A 1 88 ? -7.828 15.922 16.25 1 96.56 88 GLY A C 1
ATOM 704 O O . GLY A 1 88 ? -7.363 16.25 17.344 1 96.56 88 GLY A O 1
ATOM 705 N N . GLU A 1 89 ? -9.016 15.461 16.125 1 95.25 89 GLU A N 1
ATOM 706 C CA . GLU A 1 89 ? -9.898 15.367 17.281 1 95.25 89 GLU A CA 1
ATOM 707 C C . GLU A 1 89 ? -9.836 13.977 17.922 1 95.25 89 GLU A C 1
ATOM 709 O O . GLU A 1 89 ? -10.5 13.719 18.922 1 95.25 89 GLU A O 1
ATOM 714 N N . ASN A 1 90 ? -9.102 13.086 17.328 1 93.38 90 ASN A N 1
ATOM 715 C CA . ASN A 1 90 ? -8.938 11.75 17.875 1 93.38 90 ASN A CA 1
ATOM 716 C C . ASN A 1 90 ? -7.688 11.648 18.75 1 93.38 90 ASN A C 1
ATOM 718 O O . ASN A 1 90 ? -6.598 11.367 18.25 1 93.38 90 ASN A O 1
ATOM 722 N N . LEU A 1 91 ? -7.848 11.719 20.031 1 91.25 91 LEU A N 1
ATOM 723 C CA . LEU A 1 91 ? -6.727 11.766 20.969 1 91.25 91 LEU A CA 1
ATOM 724 C C . LEU A 1 91 ? -6.113 10.383 21.141 1 91.25 91 LEU A C 1
ATOM 726 O O . LEU A 1 91 ? -5.039 10.25 21.734 1 91.25 91 LEU A O 1
ATOM 730 N N . GLU A 1 92 ? -6.688 9.336 20.562 1 88.19 92 GLU A N 1
ATOM 731 C CA . GLU A 1 92 ? -6.184 7.969 20.703 1 88.19 92 GLU A CA 1
ATOM 732 C C . GLU A 1 92 ? -5.203 7.629 19.578 1 88.19 92 GLU A C 1
ATOM 734 O O . GLU A 1 92 ? -4.465 6.645 19.672 1 88.19 92 GLU A O 1
ATOM 739 N N . VAL A 1 93 ? -5.273 8.414 18.562 1 91.06 93 VAL A N 1
ATOM 740 C CA . VAL A 1 93 ? -4.426 8.156 17.406 1 91.06 93 VAL A CA 1
ATOM 741 C C . VAL A 1 93 ? -3.068 8.828 17.594 1 91.06 93 VAL A C 1
ATOM 743 O O . VAL A 1 93 ? -2.988 9.945 18.125 1 91.06 93 VAL A O 1
ATOM 746 N N . ARG A 1 94 ? -2.012 8.148 17.156 1 89.5 94 ARG A N 1
ATOM 747 C CA . ARG A 1 94 ? -0.662 8.695 17.266 1 89.5 94 ARG A CA 1
ATOM 748 C C . ARG A 1 94 ? 0.091 8.578 15.945 1 89.5 94 ARG A C 1
ATOM 750 O O . ARG A 1 94 ? -0.054 7.59 15.227 1 89.5 94 ARG A O 1
ATOM 757 N N . TYR A 1 95 ? 0.847 9.562 15.633 1 91.25 95 TYR A N 1
ATOM 758 C CA . TYR A 1 95 ? 1.701 9.586 14.453 1 91.25 95 TYR A CA 1
ATOM 759 C C . TYR A 1 95 ? 3.174 9.617 14.844 1 91.25 95 TYR A C 1
ATOM 761 O O . TYR A 1 95 ? 4.047 9.352 14.016 1 91.25 95 TYR A O 1
ATOM 769 N N . ASP A 1 96 ? 3.316 9.977 16.062 1 83.31 96 ASP A N 1
ATOM 770 C CA . ASP A 1 96 ? 4.676 10.109 16.578 1 83.31 96 ASP A CA 1
ATOM 771 C C . ASP A 1 96 ? 5 8.984 17.562 1 83.31 96 ASP A C 1
ATOM 773 O O . ASP A 1 96 ? 4.094 8.359 18.125 1 83.31 96 ASP A O 1
ATOM 777 N N . HIS A 1 97 ? 6.27 8.75 17.719 1 79.31 97 HIS A N 1
ATOM 778 C CA . HIS A 1 97 ? 6.711 7.727 18.656 1 79.31 97 HIS A CA 1
ATOM 779 C C . HIS A 1 97 ? 6.438 8.141 20.094 1 79.31 97 HIS A C 1
ATOM 781 O O . HIS A 1 97 ? 6.277 7.293 20.969 1 79.31 97 HIS A O 1
ATOM 787 N N . VAL A 1 98 ? 6.422 9.406 20.25 1 78.25 98 VAL A N 1
ATOM 788 C CA . VAL A 1 98 ? 6.129 9.938 21.578 1 78.25 98 VAL A CA 1
ATOM 789 C C . VAL A 1 98 ? 4.621 9.93 21.812 1 78.25 98 VAL A C 1
ATOM 791 O O . VAL A 1 98 ? 3.865 10.547 21.062 1 78.25 98 VAL A O 1
ATOM 794 N N . SER A 1 99 ? 4.168 9.211 22.781 1 79.62 99 SER A N 1
ATOM 795 C CA . SER A 1 99 ? 2.752 8.953 23.047 1 79.62 99 SER A CA 1
ATOM 796 C C . SER A 1 99 ? 2.021 10.234 23.422 1 79.62 99 SER A C 1
ATOM 798 O O . SER A 1 99 ? 0.801 10.328 23.281 1 79.62 99 SER A O 1
ATOM 800 N N . ARG A 1 100 ? 2.74 11.211 24 1 84.81 100 ARG A N 1
ATOM 801 C CA . ARG A 1 100 ? 2.078 12.414 24.484 1 84.81 100 ARG A CA 1
ATOM 802 C C . ARG A 1 100 ? 1.793 13.375 23.328 1 84.81 100 ARG A C 1
ATOM 804 O O . ARG A 1 100 ? 1.068 14.359 23.5 1 84.81 100 ARG A O 1
ATOM 811 N N . ILE A 1 101 ? 2.328 13.031 22.203 1 90.38 101 ILE A N 1
ATOM 812 C CA . ILE A 1 101 ? 2.17 13.93 21.078 1 90.38 101 ILE A CA 1
ATOM 813 C C . ILE A 1 101 ? 0.872 13.609 20.328 1 90.38 101 ILE A C 1
ATOM 815 O O . ILE A 1 101 ? 0.731 12.523 19.766 1 90.38 101 ILE A O 1
ATOM 819 N N . THR A 1 102 ? -0.062 14.523 20.391 1 93.56 102 THR A N 1
ATOM 820 C CA . THR A 1 102 ? -1.343 14.375 19.703 1 93.56 102 THR A CA 1
ATOM 821 C C . THR A 1 102 ? -1.187 14.602 18.203 1 93.56 102 THR A C 1
ATOM 823 O O . THR A 1 102 ? -0.156 15.109 17.75 1 93.56 102 THR A O 1
ATOM 826 N N . PRO A 1 103 ? -2.189 14.195 17.422 1 95.38 103 PRO A N 1
ATOM 827 C CA . PRO A 1 103 ? -2.104 14.383 15.969 1 95.38 103 PRO A CA 1
ATOM 828 C C . PRO A 1 103 ? -1.893 15.844 15.578 1 95.38 103 PRO A C 1
ATOM 830 O O . PRO A 1 103 ? -1.062 16.141 14.719 1 95.38 103 PRO A O 1
ATOM 833 N N . LEU A 1 104 ? -2.545 16.781 16.219 1 96.75 104 LEU A N 1
ATOM 834 C CA . LEU A 1 104 ? -2.408 18.188 15.867 1 96.75 104 LEU A CA 1
ATOM 835 C C . LEU A 1 104 ? -1.028 18.719 16.266 1 96.75 104 LEU A C 1
ATOM 837 O O . LEU A 1 104 ? -0.451 19.531 15.547 1 96.75 104 LEU A O 1
ATOM 841 N N . MET A 1 105 ? -0.517 18.234 17.391 1 94.12 105 MET A N 1
ATOM 842 C CA . MET A 1 105 ? 0.835 18.609 17.797 1 94.12 105 MET A CA 1
ATOM 843 C C . MET A 1 105 ? 1.862 18.125 16.781 1 94.12 105 MET A C 1
ATOM 845 O O . MET A 1 105 ? 2.848 18.812 16.516 1 94.12 105 MET A O 1
ATOM 849 N N . SER A 1 106 ? 1.595 16.922 16.344 1 94.06 106 SER A N 1
ATOM 850 C CA . SER A 1 106 ? 2.488 16.359 15.344 1 94.06 106 SER A CA 1
ATOM 851 C C . SER A 1 106 ? 2.398 17.109 14.023 1 94.06 106 SER A C 1
ATOM 853 O O . SER A 1 106 ? 3.338 17.094 13.227 1 94.06 106 SER A O 1
ATOM 855 N N . ALA A 1 107 ? 1.28 17.766 13.75 1 96.38 107 ALA A N 1
ATOM 856 C CA . ALA A 1 107 ? 1.052 18.5 12.508 1 96.38 107 ALA A CA 1
ATOM 857 C C . ALA A 1 107 ? 1.819 19.812 12.5 1 96.38 107 ALA A C 1
ATOM 859 O O . ALA A 1 107 ? 2.143 20.344 11.43 1 96.38 107 ALA A O 1
ATOM 860 N N . LEU A 1 108 ? 2.18 20.344 13.625 1 94.88 108 LEU A N 1
ATOM 861 C CA . LEU A 1 108 ? 2.73 21.688 13.766 1 94.88 108 LEU A CA 1
ATOM 862 C C . LEU A 1 108 ? 4.09 21.797 13.086 1 94.88 108 LEU A C 1
ATOM 864 O O . LEU A 1 108 ? 4.297 22.672 12.234 1 94.88 108 LEU A O 1
ATOM 868 N N . PRO A 1 109 ? 5.016 20.891 13.453 1 92.56 109 PRO A N 1
ATOM 869 C CA . PRO A 1 109 ? 6.312 21 12.773 1 92.56 109 PRO A CA 1
ATOM 870 C C . PRO A 1 109 ? 6.207 20.781 11.266 1 92.56 109 PRO A C 1
ATOM 872 O O . PRO A 1 109 ? 6.965 21.391 10.5 1 92.56 109 PRO A O 1
ATOM 875 N N . ILE A 1 110 ? 5.305 20 10.836 1 94.62 110 ILE A N 1
ATOM 876 C CA . ILE A 1 110 ? 5.105 19.75 9.406 1 94.62 110 ILE A CA 1
ATOM 877 C C . ILE A 1 110 ? 4.594 21.016 8.734 1 94.62 110 ILE A C 1
ATOM 879 O O . ILE A 1 110 ? 5.086 21.406 7.668 1 94.62 110 ILE A O 1
ATOM 883 N N . TRP A 1 111 ? 3.631 21.594 9.359 1 96.06 111 TRP A N 1
ATOM 884 C CA . TRP A 1 111 ? 3.092 22.828 8.805 1 96.06 111 TRP A CA 1
ATOM 885 C C . TRP A 1 111 ? 4.172 23.906 8.719 1 96.06 111 TRP A C 1
ATOM 887 O O . TRP A 1 111 ? 4.227 24.672 7.75 1 96.06 111 TRP A O 1
ATOM 897 N N . GLU A 1 112 ? 5.031 23.984 9.68 1 93.62 112 GLU A N 1
ATOM 898 C CA . GLU A 1 112 ? 6.125 24.953 9.68 1 93.62 112 GLU A CA 1
ATOM 899 C C . GLU A 1 112 ? 7.055 24.734 8.484 1 93.62 112 GLU A C 1
ATOM 901 O O . GLU A 1 112 ? 7.574 25.688 7.914 1 93.62 112 GLU A O 1
ATOM 906 N N . SER A 1 113 ? 7.172 23.531 8.117 1 92.75 113 SER A N 1
ATOM 907 C CA . SER A 1 113 ? 8.047 23.203 6.996 1 92.75 113 SER A CA 1
ATOM 908 C C . SER A 1 113 ? 7.41 23.609 5.668 1 92.75 113 SER A C 1
ATOM 910 O O . SER A 1 113 ? 8.086 23.656 4.641 1 92.75 113 SER A O 1
ATOM 912 N N . LEU A 1 114 ? 6.145 23.922 5.703 1 93.88 114 LEU A N 1
ATOM 913 C CA . LEU A 1 114 ? 5.426 24.266 4.484 1 93.88 114 LEU A CA 1
ATOM 914 C C . LEU A 1 114 ? 5.305 25.781 4.336 1 93.88 114 LEU A C 1
ATOM 916 O O . LEU A 1 114 ? 4.469 26.266 3.574 1 93.88 114 LEU A O 1
ATOM 920 N N . LYS A 1 115 ? 6.16 26.516 4.996 1 94 115 LYS A N 1
ATOM 921 C CA . LYS A 1 115 ? 6.098 27.969 5.012 1 94 115 LYS A CA 1
ATOM 922 C C . LYS A 1 115 ? 6.328 28.547 3.615 1 94 115 LYS A C 1
ATOM 924 O O . LYS A 1 115 ? 5.652 29.5 3.211 1 94 115 LYS A O 1
ATOM 929 N N . GLU A 1 116 ? 7.145 27.906 2.812 1 91.44 116 GLU A N 1
ATOM 930 C CA . GLU A 1 116 ? 7.543 28.438 1.515 1 91.44 116 GLU A CA 1
ATOM 931 C C . GLU A 1 116 ? 6.449 28.234 0.472 1 91.44 116 GLU A C 1
ATOM 933 O O . GLU A 1 116 ? 6.402 28.938 -0.536 1 91.44 116 GLU A O 1
ATOM 938 N N . VAL A 1 117 ? 5.574 27.328 0.699 1 89.5 117 VAL A N 1
ATOM 939 C CA . VAL A 1 117 ? 4.578 26.984 -0.312 1 89.5 117 VAL A CA 1
ATOM 940 C C . VAL A 1 117 ? 3.23 27.594 0.063 1 89.5 117 VAL A C 1
ATOM 942 O O . VAL A 1 117 ? 2.232 27.391 -0.63 1 89.5 117 VAL A O 1
ATOM 945 N N . SER A 1 118 ? 3.221 28.359 1.146 1 90.94 118 SER A N 1
ATOM 946 C CA . SER A 1 118 ? 1.971 28.953 1.606 1 90.94 118 SER A CA 1
ATOM 947 C C . SER A 1 118 ? 2.084 30.469 1.7 1 90.94 118 SER A C 1
ATOM 949 O O . SER A 1 118 ? 3.18 31 1.868 1 90.94 118 SER A O 1
ATOM 951 N N . ASP A 1 119 ? 0.891 31.078 1.541 1 93.56 119 ASP A N 1
ATOM 952 C CA . ASP A 1 119 ? 0.8 32.5 1.807 1 93.56 119 ASP A CA 1
ATOM 953 C C . ASP A 1 119 ? 1.151 32.844 3.26 1 93.56 119 ASP A C 1
ATOM 955 O O . ASP A 1 119 ? 0.727 32.125 4.172 1 93.56 119 ASP A O 1
ATOM 959 N N . SER A 1 120 ? 1.869 33.875 3.492 1 94.56 120 SER A N 1
ATOM 960 C CA . SER A 1 120 ? 2.4 34.219 4.809 1 94.56 120 SER A CA 1
ATOM 961 C C . SER A 1 120 ? 1.279 34.438 5.816 1 94.56 120 SER A C 1
ATOM 963 O O . SER A 1 120 ? 1.329 33.938 6.938 1 94.56 120 SER A O 1
ATOM 965 N N . ASP A 1 121 ? 0.262 35.188 5.398 1 96.25 121 ASP A N 1
ATOM 966 C CA . ASP A 1 121 ? -0.842 35.469 6.309 1 96.25 121 ASP A CA 1
ATOM 967 C C . ASP A 1 121 ? -1.638 34.188 6.621 1 96.25 121 ASP A C 1
ATOM 969 O O . ASP A 1 121 ? -2 33.969 7.777 1 96.25 121 ASP A O 1
ATOM 973 N N . LEU A 1 122 ? -1.881 33.5 5.566 1 96.81 122 LEU A N 1
ATOM 974 C CA . LEU A 1 122 ? -2.617 32.25 5.75 1 96.81 122 LEU A CA 1
ATOM 975 C C . LEU A 1 122 ? -1.82 31.281 6.605 1 96.81 122 LEU A C 1
ATOM 977 O O . LEU A 1 122 ? -2.387 30.578 7.453 1 96.81 122 LEU A O 1
ATOM 981 N N . HIS A 1 123 ? -0.522 31.219 6.359 1 97.25 123 HIS A N 1
ATOM 982 C CA . HIS A 1 123 ? 0.354 30.344 7.113 1 97.25 123 HIS A CA 1
ATOM 983 C C . HIS A 1 123 ? 0.317 30.656 8.602 1 97.25 123 HIS A C 1
ATOM 985 O O . HIS A 1 123 ? 0.22 29.766 9.438 1 97.25 123 HIS A O 1
ATOM 991 N N . ALA A 1 124 ? 0.358 31.938 8.914 1 95.44 124 ALA A N 1
ATOM 992 C CA . ALA A 1 124 ? 0.331 32.375 10.305 1 95.44 124 ALA A CA 1
ATOM 993 C C . ALA A 1 124 ? -1.01 32.062 10.961 1 95.44 124 ALA A C 1
ATOM 995 O O . ALA A 1 124 ? -1.058 31.641 12.117 1 95.44 124 ALA A O 1
ATOM 996 N N . LYS A 1 125 ? -2.025 32.281 10.219 1 96.5 125 LYS A N 1
ATOM 997 C CA . LYS A 1 125 ? -3.363 32 10.734 1 96.5 125 LYS A CA 1
ATOM 998 C C . LYS A 1 125 ? -3.537 30.516 11.055 1 96.5 125 LYS A C 1
ATOM 1000 O O . LYS A 1 125 ? -4.027 30.156 12.125 1 96.5 125 LYS A O 1
ATOM 1005 N N . ILE A 1 126 ? -3.119 29.672 10.102 1 97.75 126 ILE A N 1
ATOM 1006 C CA . ILE A 1 126 ? -3.246 28.234 10.297 1 97.75 126 ILE A CA 1
ATOM 1007 C C . ILE A 1 126 ? -2.369 27.797 11.469 1 97.75 126 ILE A C 1
ATOM 1009 O O . ILE A 1 126 ? -2.77 26.938 12.266 1 97.75 126 ILE A O 1
ATOM 1013 N N . LYS A 1 127 ? -1.2 28.359 11.586 1 96.56 127 LYS A N 1
ATOM 1014 C CA . LYS A 1 127 ? -0.319 28.031 12.711 1 96.56 127 LYS A CA 1
ATOM 1015 C C . LYS A 1 127 ? -0.992 28.344 14.047 1 96.56 127 LYS A C 1
ATOM 1017 O O . LYS A 1 127 ? -0.979 27.516 14.961 1 96.56 127 LYS A O 1
ATOM 1022 N N . THR A 1 128 ? -1.567 29.484 14.156 1 95.25 128 THR A N 1
ATOM 1023 C CA . THR A 1 128 ? -2.25 29.906 15.375 1 95.25 128 THR A CA 1
ATOM 1024 C C . THR A 1 128 ? -3.42 28.969 15.68 1 95.25 128 THR A C 1
ATOM 1026 O O . THR A 1 128 ? -3.607 28.547 16.828 1 95.25 128 THR A O 1
ATOM 1029 N N . LEU A 1 129 ? -4.188 28.672 14.648 1 97.19 129 LEU A N 1
ATOM 1030 C CA . LEU A 1 129 ? -5.324 27.781 14.805 1 97.19 129 LEU A CA 1
ATOM 1031 C C . LEU A 1 129 ? -4.867 26.406 15.266 1 97.19 129 LEU A C 1
ATOM 1033 O O . LEU A 1 129 ? -5.52 25.781 16.109 1 97.19 129 LEU A O 1
ATOM 1037 N N . LEU A 1 130 ? -3.75 25.938 14.711 1 97.06 130 LEU A N 1
ATOM 1038 C CA . LEU A 1 130 ? -3.203 24.641 15.102 1 97.06 130 LEU A CA 1
ATOM 1039 C C . LEU A 1 130 ? -2.826 24.641 16.578 1 97.06 130 LEU A C 1
ATOM 1041 O O . LEU A 1 130 ? -3.15 23.703 17.297 1 97.06 130 LEU A O 1
ATOM 1045 N N . ILE A 1 131 ? -2.176 25.656 17.016 1 96.12 131 ILE A N 1
ATOM 1046 C CA . ILE A 1 131 ? -1.729 25.766 18.391 1 96.12 131 ILE A CA 1
ATOM 1047 C C . ILE A 1 131 ? -2.938 25.781 19.328 1 96.12 131 ILE A C 1
ATOM 1049 O O . ILE A 1 131 ? -2.998 25 20.281 1 96.12 131 ILE A O 1
ATOM 1053 N N . VAL A 1 132 ? -3.869 26.609 19.031 1 96 132 VAL A N 1
ATOM 1054 C CA . VAL A 1 132 ? -5.047 26.766 19.875 1 96 132 VAL A CA 1
ATOM 1055 C C . VAL A 1 132 ? -5.832 25.453 19.906 1 96 132 VAL A C 1
ATOM 1057 O O . VAL A 1 132 ? -6.246 25 20.984 1 96 132 VAL A O 1
ATOM 1060 N N . GLN A 1 133 ? -5.965 24.828 18.797 1 96.69 133 GLN A N 1
ATOM 1061 C CA . GLN A 1 133 ? -6.789 23.625 18.703 1 96.69 133 GLN A CA 1
ATOM 1062 C C . GLN A 1 133 ? -6.082 22.438 19.328 1 96.69 133 GLN A C 1
ATOM 1064 O O . GLN A 1 133 ? -6.734 21.516 19.828 1 96.69 133 GLN A O 1
ATOM 1069 N N . SER A 1 134 ? -4.77 22.406 19.312 1 96.19 134 SER A N 1
ATOM 1070 C CA . SER A 1 134 ? -4.051 21.344 20.016 1 96.19 134 SER A CA 1
ATOM 1071 C C . SER A 1 134 ? -4.418 21.297 21.484 1 96.19 134 SER A C 1
ATOM 1073 O O . SER A 1 134 ? -4.523 20.203 22.062 1 96.19 134 SER A O 1
ATOM 1075 N N . VAL A 1 135 ? -4.645 22.438 22.078 1 94.94 135 VAL A N 1
ATOM 1076 C CA . VAL A 1 135 ? -5.012 22.531 23.484 1 94.94 135 VAL A CA 1
ATOM 1077 C C . VAL A 1 135 ? -6.523 22.375 23.641 1 94.94 135 VAL A C 1
ATOM 1079 O O . VAL A 1 135 ? -6.996 21.641 24.5 1 94.94 135 VAL A O 1
ATOM 1082 N N . ALA A 1 136 ? -7.289 23.031 22.781 1 95.81 136 ALA A N 1
ATOM 1083 C CA . ALA A 1 136 ? -8.75 23.078 22.875 1 95.81 136 ALA A CA 1
ATOM 1084 C C . ALA A 1 136 ? -9.336 21.672 22.828 1 95.81 136 ALA A C 1
ATOM 1086 O O . ALA A 1 136 ? -10.273 21.359 23.562 1 95.81 136 ALA A O 1
ATOM 1087 N N . VAL A 1 137 ? -8.82 20.859 21.906 1 96.25 137 VAL A N 1
ATOM 1088 C CA . VAL A 1 137 ? -9.352 19.5 21.75 1 96.25 137 VAL A CA 1
ATOM 1089 C C . VAL A 1 137 ? -9.164 18.719 23.047 1 96.25 137 VAL A C 1
ATOM 1091 O O . VAL A 1 137 ? -10.062 18 23.484 1 96.25 137 VAL A O 1
ATOM 1094 N N . CYS A 1 138 ? -8.023 18.844 23.719 1 95.25 138 CYS A N 1
ATOM 1095 C CA . CYS A 1 138 ? -7.762 18.156 24.969 1 95.25 138 CYS A CA 1
ATOM 1096 C C . CYS A 1 138 ? -8.719 18.625 26.062 1 95.25 138 CYS A C 1
ATOM 1098 O O . CYS A 1 138 ? -9.266 17.812 26.812 1 95.25 138 CYS A O 1
ATOM 1100 N N . VAL A 1 139 ? -8.953 19.906 26.125 1 95 139 VAL A N 1
ATOM 1101 C CA . VAL A 1 139 ? -9.82 20.484 27.141 1 95 139 VAL A CA 1
ATOM 1102 C C . VAL A 1 139 ? -11.266 20.047 26.906 1 95 139 VAL A C 1
ATOM 1104 O O . VAL A 1 139 ? -11.961 19.641 27.844 1 95 139 VAL A O 1
ATOM 1107 N N . LYS A 1 140 ? -11.68 20.125 25.672 1 93.38 140 LYS A N 1
ATOM 1108 C CA . LYS A 1 140 ? -13.055 19.781 25.328 1 93.38 140 LYS A CA 1
ATOM 1109 C C . LYS A 1 140 ? -13.328 18.297 25.609 1 93.38 140 LYS A C 1
ATOM 1111 O O . LYS A 1 140 ? -14.445 17.938 25.984 1 93.38 140 LYS A O 1
ATOM 1116 N N . LYS A 1 141 ? -12.328 17.516 25.438 1 93.31 141 LYS A N 1
ATOM 1117 C CA . LYS A 1 141 ? -12.492 16.078 25.688 1 93.31 141 LYS A CA 1
ATOM 1118 C C . LYS A 1 141 ? -12.281 15.75 27.156 1 93.31 141 LYS A C 1
ATOM 1120 O O . LYS A 1 141 ? -12.391 14.586 27.562 1 93.31 141 LYS A O 1
ATOM 1125 N N . GLY A 1 142 ? -11.82 16.688 27.969 1 91.06 142 GLY A N 1
ATOM 1126 C CA . GLY A 1 142 ? -11.727 16.531 29.406 1 91.06 142 GLY A CA 1
ATOM 1127 C C . GLY A 1 142 ? -10.414 15.93 29.859 1 91.06 142 GLY A C 1
ATOM 1128 O O . GLY A 1 142 ? -10.312 15.406 30.969 1 91.06 142 GLY A O 1
ATOM 1129 N N . ASP A 1 143 ? -9.531 15.844 29 1 93 143 ASP A N 1
ATOM 1130 C CA . ASP A 1 143 ? -8.211 15.32 29.359 1 93 143 ASP A CA 1
ATOM 1131 C C . ASP A 1 143 ? -7.281 16.438 29.812 1 93 143 ASP A C 1
ATOM 1133 O O . ASP A 1 143 ? -6.426 16.891 29.062 1 93 143 ASP A O 1
ATOM 1137 N N . SER A 1 144 ? -7.414 16.797 31.047 1 89.94 144 SER A N 1
ATOM 1138 C CA . SER A 1 144 ? -6.668 17.906 31.625 1 89.94 144 SER A CA 1
ATOM 1139 C C . SER A 1 144 ? -5.176 17.609 31.672 1 89.94 144 SER A C 1
ATOM 1141 O O . SER A 1 144 ? -4.348 18.516 31.5 1 89.94 144 SER A O 1
ATOM 1143 N N . LYS A 1 145 ? -4.883 16.375 31.891 1 91.88 145 LYS A N 1
ATOM 1144 C CA . LYS A 1 145 ? -3.473 15.992 31.938 1 91.88 145 LYS A CA 1
ATOM 1145 C C . LYS A 1 145 ? -2.805 16.203 30.578 1 91.88 145 LYS A C 1
ATOM 1147 O O . LYS A 1 145 ? -1.747 16.828 30.484 1 91.88 145 LYS A O 1
ATOM 1152 N N . LEU A 1 146 ? -3.479 15.695 29.609 1 93.62 146 LEU A N 1
ATOM 1153 C CA . LEU A 1 146 ? -2.938 15.836 28.266 1 93.62 146 LEU A CA 1
ATOM 1154 C C . LEU A 1 146 ? -2.895 17.297 27.844 1 93.62 146 LEU A C 1
ATOM 1156 O O . LEU A 1 146 ? -1.979 17.719 27.125 1 93.62 146 LEU A O 1
ATOM 1160 N N . ALA A 1 147 ? -3.889 18.078 28.234 1 95 147 ALA A N 1
ATOM 1161 C CA . ALA A 1 147 ? -3.922 19.5 27.922 1 95 147 ALA A CA 1
ATOM 1162 C C . ALA A 1 147 ? -2.709 20.219 28.5 1 95 147 ALA A C 1
ATOM 1164 O O . ALA A 1 147 ? -2.08 21.031 27.828 1 95 147 ALA A O 1
ATOM 1165 N N . ASN A 1 148 ? -2.434 19.906 29.75 1 94 148 ASN A N 1
ATOM 1166 C CA . ASN A 1 148 ? -1.283 20.5 30.422 1 94 148 ASN A CA 1
ATOM 1167 C C . ASN A 1 148 ? 0.028 20.094 29.75 1 94 148 ASN A C 1
ATOM 1169 O O . ASN A 1 148 ? 0.926 20.906 29.578 1 94 148 ASN A O 1
ATOM 1173 N N . GLU A 1 149 ? 0.119 18.844 29.438 1 93.25 149 GLU A N 1
ATOM 1174 C CA . GLU A 1 149 ? 1.315 18.344 28.766 1 93.25 149 GLU A CA 1
ATOM 1175 C C . GLU A 1 149 ? 1.491 18.984 27.406 1 93.25 149 GLU A C 1
ATOM 1177 O O . GLU A 1 149 ? 2.607 19.328 27.016 1 93.25 149 GLU A O 1
ATOM 1182 N N . THR A 1 150 ? 0.422 19.078 26.719 1 94.31 150 THR A N 1
ATOM 1183 C CA . THR A 1 150 ? 0.44 19.703 25.391 1 94.31 150 THR A CA 1
ATOM 1184 C C . THR A 1 150 ? 0.891 21.156 25.5 1 94.31 150 THR A C 1
ATOM 1186 O O . THR A 1 150 ? 1.708 21.625 24.703 1 94.31 150 THR A O 1
ATOM 1189 N N . LEU A 1 151 ? 0.371 21.875 26.469 1 93.62 151 LEU A N 1
ATOM 1190 C CA . LEU A 1 151 ? 0.733 23.266 26.672 1 93.62 151 LEU A CA 1
ATOM 1191 C C . LEU A 1 151 ? 2.223 23.406 26.969 1 93.62 151 LEU A C 1
ATOM 1193 O O . LEU A 1 151 ? 2.883 24.297 26.438 1 93.62 151 LEU A O 1
ATOM 1197 N N . LYS A 1 152 ? 2.762 22.547 27.75 1 91.25 152 LYS A N 1
ATOM 1198 C CA . LYS A 1 152 ? 4.184 22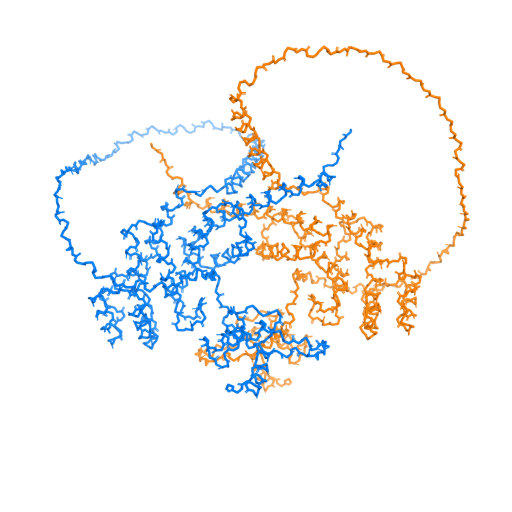.562 28.094 1 91.25 152 LYS A CA 1
ATOM 1199 C C . LYS A 1 152 ? 5.043 22.297 26.859 1 91.25 152 LYS A C 1
ATOM 1201 O O . LYS A 1 152 ? 6.078 22.938 26.672 1 91.25 152 LYS A O 1
ATOM 1206 N N . LEU A 1 153 ? 4.594 21.391 26.094 1 90.75 153 LEU A N 1
ATOM 1207 C CA . LEU A 1 153 ? 5.32 21.047 24.875 1 90.75 153 LEU A CA 1
ATOM 1208 C C . LEU A 1 153 ? 5.297 22.203 23.875 1 90.75 153 LEU A C 1
ATOM 1210 O O . LEU A 1 153 ? 6.301 22.469 23.219 1 90.75 153 LEU A O 1
ATOM 1214 N N . LEU A 1 154 ? 4.164 22.812 23.781 1 92.31 154 LEU A N 1
ATOM 1215 C CA . LEU A 1 154 ? 4.031 23.953 22.875 1 92.31 154 LEU A CA 1
ATOM 1216 C C . LEU A 1 154 ? 4.934 25.109 23.297 1 92.31 154 LEU A C 1
ATOM 1218 O O . LEU A 1 154 ? 5.535 25.781 22.469 1 92.31 154 LEU A O 1
ATOM 1222 N N . GLU A 1 155 ? 5.047 25.328 24.547 1 88.56 155 GLU A N 1
ATOM 1223 C CA . GLU A 1 155 ? 5.895 26.391 25.078 1 88.56 155 GLU A CA 1
ATOM 1224 C C . GLU A 1 155 ? 7.363 26.141 24.766 1 88.56 155 GLU A C 1
ATOM 1226 O O . GLU A 1 155 ? 8.109 27.078 24.469 1 88.56 155 GLU A O 1
ATOM 1231 N N . LYS A 1 156 ? 7.734 24.922 24.719 1 86 156 LYS A N 1
ATOM 1232 C CA . LYS A 1 156 ? 9.125 24.562 24.5 1 86 156 LYS A CA 1
ATOM 1233 C C . LYS A 1 156 ? 9.461 24.547 23.016 1 86 156 LYS A C 1
ATOM 1235 O O . LYS A 1 156 ? 10.547 24.984 22.609 1 86 156 LYS A O 1
ATOM 1240 N N . GLU A 1 157 ? 8.539 24.094 22.25 1 81.06 157 GLU A N 1
ATOM 1241 C CA . GLU A 1 157 ? 8.852 23.797 20.859 1 81.06 157 GLU A CA 1
ATOM 1242 C C . GLU A 1 157 ? 8.477 24.969 19.953 1 81.06 157 GLU A C 1
ATOM 1244 O O . GLU A 1 157 ? 8.984 25.078 18.828 1 81.06 157 GLU A O 1
ATOM 1249 N N . THR A 1 158 ? 7.539 25.719 20.391 1 82.56 158 THR A N 1
ATOM 1250 C CA . THR A 1 158 ? 7.055 26.781 19.5 1 82.56 158 THR A CA 1
ATOM 1251 C C . THR A 1 158 ? 7.234 28.156 20.156 1 82.56 158 THR A C 1
ATOM 1253 O O . THR A 1 158 ? 7.227 28.281 21.375 1 82.56 158 THR A O 1
ATOM 1256 N N . GLU A 1 159 ? 7.543 29.125 19.344 1 82.69 159 GLU A N 1
ATOM 1257 C CA . GLU A 1 159 ? 7.562 30.5 19.812 1 82.69 159 GLU A CA 1
ATOM 1258 C C . GLU A 1 159 ? 6.156 31.094 19.844 1 82.69 159 GLU A C 1
ATOM 1260 O O . GLU A 1 159 ? 5.66 31.594 18.828 1 82.69 159 GLU A O 1
ATOM 1265 N N . LEU A 1 160 ? 5.508 30.938 20.938 1 83.81 160 LEU A N 1
ATOM 1266 C CA . LEU A 1 160 ? 4.16 31.469 21.109 1 83.81 160 LEU A CA 1
ATOM 1267 C C . LEU A 1 160 ? 4.207 32.906 21.672 1 83.81 160 LEU A C 1
ATOM 1269 O O . LEU A 1 160 ? 5.012 33.188 22.562 1 83.81 160 LEU A O 1
ATOM 1273 N N . PRO A 1 161 ? 3.385 33.781 21.078 1 86.75 161 PRO A N 1
ATOM 1274 C CA . PRO A 1 161 ? 3.229 35.062 21.75 1 86.75 161 PRO A CA 1
ATOM 1275 C C . PRO A 1 161 ? 2.797 34.938 23.203 1 86.75 161 PRO A C 1
ATOM 1277 O O . PRO A 1 161 ? 1.965 34.094 23.531 1 86.75 161 PRO A O 1
ATOM 1280 N N . ALA A 1 162 ? 3.346 35.688 24.047 1 88.38 162 ALA A N 1
ATOM 1281 C CA . ALA A 1 162 ? 3.129 35.625 25.484 1 88.38 162 ALA A CA 1
ATOM 1282 C C . ALA A 1 162 ? 1.647 35.75 25.828 1 88.38 162 ALA A C 1
ATOM 1284 O O . ALA A 1 162 ? 1.143 35.094 26.734 1 88.38 162 ALA A O 1
ATOM 1285 N N . LYS A 1 163 ? 1.015 36.594 25.047 1 90.81 163 LYS A N 1
ATOM 1286 C CA . LYS A 1 163 ? -0.405 36.812 25.312 1 90.81 163 LYS A CA 1
ATOM 1287 C C . LYS A 1 163 ? -1.215 35.562 25.078 1 90.81 163 LYS A C 1
ATOM 1289 O O . LYS A 1 163 ? -2.096 35.219 25.859 1 90.81 163 LYS A O 1
ATOM 1294 N N . LEU A 1 164 ? -0.93 34.875 24.047 1 92.19 164 LEU A N 1
ATOM 1295 C CA . LEU A 1 164 ? -1.629 33.625 23.703 1 92.19 164 LEU A CA 1
ATOM 1296 C C . LEU A 1 164 ? -1.312 32.531 24.719 1 92.19 164 LEU A C 1
ATOM 1298 O O . LEU A 1 164 ? -2.203 31.781 25.125 1 92.19 164 LEU A O 1
ATOM 1302 N N . GLN A 1 165 ? -0.077 32.469 25.156 1 90.88 165 GLN A N 1
ATOM 1303 C CA . GLN A 1 165 ? 0.351 31.484 26.141 1 90.88 165 GLN A CA 1
ATOM 1304 C C . GLN A 1 165 ? -0.397 31.672 27.453 1 90.88 165 GLN A C 1
ATOM 1306 O O . GLN A 1 165 ? -0.843 30.688 28.062 1 90.88 165 GLN A O 1
ATOM 1311 N N . GLY A 1 166 ? -0.431 32.906 27.875 1 92.62 166 GLY A N 1
ATOM 1312 C CA . GLY A 1 166 ? -1.138 33.188 29.109 1 92.62 166 GLY A CA 1
ATOM 1313 C C . GLY A 1 166 ? -2.607 32.812 29.062 1 92.62 166 GLY A C 1
ATOM 1314 O O . GLY A 1 166 ? -3.135 32.219 30.016 1 92.62 166 GLY A O 1
ATOM 1315 N N . LYS A 1 167 ? -3.217 33.156 27.969 1 94.25 167 LYS A N 1
ATOM 1316 C CA . LYS A 1 167 ? -4.633 32.844 27.812 1 94.25 167 LYS A CA 1
ATOM 1317 C C . LYS A 1 167 ? -4.867 31.328 27.812 1 94.25 167 LYS A C 1
ATOM 1319 O O . LYS A 1 167 ? -5.793 30.828 28.469 1 94.25 167 LYS A O 1
ATOM 1324 N N . LEU A 1 168 ? -4.027 30.562 27.125 1 94.62 168 LEU A N 1
ATOM 1325 C CA . LEU A 1 168 ? -4.168 29.109 27.031 1 94.62 168 LEU A CA 1
ATOM 1326 C C . LEU A 1 168 ? -3.92 28.453 28.391 1 94.62 168 LEU A C 1
ATOM 1328 O O . LEU A 1 168 ? -4.598 27.5 28.766 1 94.62 168 LEU A O 1
ATOM 1332 N N . THR A 1 169 ? -2.99 29.016 29.172 1 93.88 169 THR A N 1
ATOM 1333 C CA . THR A 1 169 ? -2.711 28.516 30.5 1 93.88 169 THR A CA 1
ATOM 1334 C C . THR A 1 169 ? -3.926 28.672 31.406 1 93.88 169 THR A C 1
ATOM 1336 O O . THR A 1 169 ? -4.273 27.766 32.156 1 93.88 169 THR A O 1
ATOM 1339 N N . THR A 1 170 ? -4.527 29.828 31.297 1 94.69 170 THR A N 1
ATOM 1340 C CA . THR A 1 170 ? -5.719 30.094 32.094 1 94.69 170 THR A CA 1
ATOM 1341 C C . THR A 1 170 ? -6.844 29.141 31.719 1 94.69 170 THR A C 1
ATOM 1343 O O . THR A 1 170 ? -7.547 28.625 32.594 1 94.69 170 THR A O 1
ATOM 1346 N N . ILE A 1 171 ? -7.008 28.938 30.484 1 94.19 171 ILE A N 1
ATOM 1347 C CA . ILE A 1 171 ? -8.07 28.078 29.969 1 94.19 171 ILE A CA 1
ATOM 1348 C C . ILE A 1 171 ? -7.863 26.641 30.469 1 94.19 171 ILE A C 1
ATOM 1350 O O . ILE A 1 171 ? -8.82 25.984 30.906 1 94.19 171 ILE A O 1
ATOM 1354 N N . VAL A 1 172 ? -6.637 26.141 30.406 1 94.75 172 VAL A N 1
ATOM 1355 C CA . VAL A 1 172 ? -6.332 24.781 30.828 1 94.75 172 VAL A CA 1
ATOM 1356 C C . VAL A 1 172 ? -6.504 24.656 32.344 1 94.75 172 VAL A C 1
ATOM 1358 O O . VAL A 1 172 ? -7.031 23.656 32.844 1 94.75 172 VAL A O 1
ATOM 1361 N N . SER A 1 173 ? -6.098 25.703 33.062 1 93.94 173 SER A N 1
ATOM 1362 C CA . SER A 1 173 ? -6.207 25.672 34.531 1 93.94 173 SER A CA 1
ATOM 1363 C C . SER A 1 173 ? -7.668 25.688 34.969 1 93.94 173 SER A C 1
ATOM 1365 O O . SER A 1 173 ? -8.031 24.984 35.938 1 93.94 173 SER A O 1
ATOM 1367 N N . LYS A 1 174 ? -8.469 26.406 34.281 1 93.56 174 LYS A N 1
ATOM 1368 C CA . LYS A 1 174 ? -9.883 26.531 34.625 1 93.56 174 LYS A CA 1
ATOM 1369 C C . LYS A 1 174 ? -10.711 25.438 33.938 1 93.56 174 LYS A C 1
ATOM 1371 O O . LYS A 1 174 ? -11.906 25.312 34.219 1 93.56 174 LYS A O 1
ATOM 1376 N N . LYS A 1 175 ? -10.078 24.703 33.062 1 91.31 175 LYS A N 1
ATOM 1377 C CA . LYS A 1 175 ? -10.766 23.672 32.281 1 91.31 175 LYS A CA 1
ATOM 1378 C C . LYS A 1 175 ? -11.984 24.25 31.578 1 91.31 175 LYS A C 1
ATOM 1380 O O . LYS A 1 175 ? -13.062 23.656 31.594 1 91.31 175 LYS A O 1
ATOM 1385 N N . ASP A 1 176 ? -11.812 25.438 31.078 1 89.75 176 ASP A N 1
ATOM 1386 C CA . ASP A 1 176 ? -12.898 26.156 30.406 1 89.75 176 ASP A CA 1
ATOM 1387 C C . ASP A 1 176 ? -12.945 25.797 28.922 1 89.75 176 ASP A C 1
ATOM 1389 O O . ASP A 1 176 ? -12.25 26.422 28.109 1 89.75 176 ASP A O 1
ATOM 1393 N N . ALA A 1 177 ? -13.828 24.953 28.562 1 88.06 177 ALA A N 1
ATOM 1394 C CA . ALA A 1 177 ? -13.93 24.5 27.188 1 88.06 177 ALA A CA 1
ATOM 1395 C C . ALA A 1 177 ? -14.68 25.516 26.328 1 88.06 177 ALA A C 1
ATOM 1397 O O . ALA A 1 177 ? -14.664 25.422 25.094 1 88.06 177 ALA A O 1
ATOM 1398 N N . TYR A 1 178 ? -15.289 26.547 26.969 1 87.44 178 TYR A N 1
ATOM 1399 C CA . TYR A 1 178 ? -16.125 27.484 26.234 1 87.44 178 TYR A CA 1
ATOM 1400 C C . TYR A 1 178 ? -15.562 28.906 26.344 1 87.44 178 TYR A C 1
ATOM 1402 O O . TYR A 1 178 ? -16.297 29.891 26.219 1 87.44 178 TYR A O 1
ATOM 1410 N N . ASP A 1 179 ? -14.312 28.953 26.625 1 90.5 179 ASP A N 1
ATOM 1411 C CA . ASP A 1 179 ? -13.641 30.25 26.641 1 90.5 179 ASP A CA 1
ATOM 1412 C C . ASP A 1 179 ? -13.789 30.969 25.297 1 90.5 179 ASP A C 1
ATOM 1414 O O . ASP A 1 179 ? -13.875 30.312 24.25 1 90.5 179 ASP A O 1
ATOM 1418 N N . GLN A 1 180 ? -13.742 32.312 25.297 1 90.69 180 GLN A N 1
ATOM 1419 C CA . GLN A 1 180 ? -13.945 33.125 24.109 1 90.69 180 GLN A CA 1
ATOM 1420 C C . GLN A 1 180 ? -12.891 32.812 23.047 1 90.69 180 GLN A C 1
ATOM 1422 O O . GLN A 1 180 ? -13.188 32.812 21.844 1 90.69 180 GLN A O 1
ATOM 1427 N N . LEU A 1 181 ? -11.719 32.594 23.484 1 92.31 181 LEU A N 1
ATOM 1428 C CA . LEU A 1 181 ? -10.633 32.312 22.562 1 92.31 181 LEU A CA 1
ATOM 1429 C C . LEU A 1 181 ? -10.914 31.016 21.797 1 92.31 181 LEU A C 1
ATOM 1431 O O . LEU A 1 181 ? -10.727 30.969 20.578 1 92.31 181 LEU A O 1
ATOM 1435 N N . LEU A 1 182 ? -11.344 29.969 22.469 1 91.44 182 LEU A N 1
ATOM 1436 C CA . LEU A 1 182 ? -11.625 28.688 21.859 1 91.44 182 LEU A CA 1
ATOM 1437 C C . LEU A 1 182 ? -12.844 28.766 20.953 1 91.44 182 LEU A C 1
ATOM 1439 O O . LEU A 1 182 ? -12.93 28.047 19.953 1 91.44 182 LEU A O 1
ATOM 1443 N N . MET A 1 183 ? -13.758 29.688 21.25 1 89.38 183 MET A N 1
ATOM 1444 C CA . MET A 1 183 ? -14.953 29.859 20.438 1 89.38 183 MET A CA 1
ATOM 1445 C C . MET A 1 183 ? -14.633 30.625 19.156 1 89.38 183 MET A C 1
ATOM 1447 O O . MET A 1 183 ? -15.312 30.453 18.141 1 89.38 183 MET A O 1
ATOM 1451 N N . ASN A 1 184 ? -13.602 31.531 19.219 1 91 184 ASN A N 1
ATOM 1452 C CA . ASN A 1 184 ? -13.195 32.312 18.062 1 91 184 ASN A CA 1
ATOM 1453 C C . ASN A 1 184 ? -12.281 31.516 17.141 1 91 184 ASN A C 1
ATOM 1455 O O . ASN A 1 184 ? -12.227 31.766 15.93 1 91 184 ASN A O 1
ATOM 1459 N N . PHE A 1 185 ? -11.562 30.656 17.719 1 93.88 185 PHE A N 1
ATOM 1460 C CA . PHE A 1 185 ? -10.672 29.781 16.953 1 93.88 185 PHE A CA 1
ATOM 1461 C C . PHE A 1 185 ? -11.148 28.344 17.016 1 93.88 185 PHE A C 1
ATOM 1463 O O . PHE A 1 185 ? -10.641 27.547 17.797 1 93.88 185 PHE A O 1
ATOM 1470 N N . THR A 1 186 ? -12.07 28.016 16.094 1 94.62 186 THR A N 1
ATOM 1471 C CA . THR A 1 186 ? -12.703 26.703 16.125 1 94.62 186 THR A CA 1
ATOM 1472 C C . THR A 1 186 ? -11.977 25.734 15.211 1 94.62 186 THR A C 1
ATOM 1474 O O . THR A 1 186 ? -11.18 26.141 14.367 1 94.62 186 THR A O 1
ATOM 1477 N N . PHE A 1 187 ? -12.258 24.469 15.453 1 96.5 187 PHE A N 1
ATOM 1478 C CA . PHE A 1 187 ? -11.695 23.422 14.609 1 96.5 187 PHE A CA 1
ATOM 1479 C C . PHE A 1 187 ? -12.188 23.547 13.172 1 96.5 187 PHE A C 1
ATOM 1481 O O . PHE A 1 187 ? -11.43 23.328 12.227 1 96.5 187 PHE A O 1
ATOM 1488 N N . ASP A 1 188 ? -13.398 23.953 13.031 1 96.31 188 ASP A N 1
ATOM 1489 C CA . ASP A 1 188 ? -13.969 24.141 11.703 1 96.31 188 ASP A CA 1
ATOM 1490 C C . ASP A 1 188 ? -13.227 25.25 10.953 1 96.31 188 ASP A C 1
ATOM 1492 O O . ASP A 1 188 ? -13.016 25.141 9.742 1 96.31 188 ASP A O 1
ATOM 1496 N N . GLN A 1 189 ? -12.922 26.281 11.68 1 97.19 189 GLN A N 1
ATOM 1497 C CA . GLN A 1 189 ? -12.148 27.359 11.055 1 97.19 189 GLN A CA 1
ATOM 1498 C C . GLN A 1 189 ? -10.789 26.844 10.578 1 97.19 189 GLN A C 1
ATOM 1500 O O . GLN A 1 189 ? -10.305 27.266 9.523 1 97.19 189 GLN A O 1
ATOM 1505 N N . LEU A 1 190 ? -10.188 26 11.391 1 98.12 190 LEU A N 1
ATOM 1506 C CA . LEU A 1 190 ? -8.914 25.406 10.992 1 98.12 190 LEU A CA 1
ATOM 1507 C C . LEU A 1 190 ? -9.062 24.656 9.664 1 98.12 190 LEU A C 1
ATOM 1509 O O . LEU A 1 190 ? -8.297 24.891 8.734 1 98.12 190 LEU A O 1
ATOM 1513 N N . LEU A 1 191 ? -10.078 23.812 9.57 1 98.19 191 LEU A N 1
ATOM 1514 C CA . LEU A 1 191 ? -10.328 23.031 8.367 1 98.19 191 LEU A CA 1
ATOM 1515 C C . LEU A 1 191 ? -10.586 23.938 7.168 1 98.19 191 LEU A C 1
ATOM 1517 O O . LEU A 1 191 ? -10.062 23.688 6.078 1 98.19 191 LEU A O 1
ATOM 1521 N N . GLU A 1 192 ? -11.297 24.984 7.359 1 97.5 192 GLU A N 1
ATOM 1522 C CA . GLU A 1 192 ? -11.633 25.906 6.281 1 97.5 192 GLU A CA 1
ATOM 1523 C C . GLU A 1 192 ? -10.391 26.625 5.758 1 97.5 192 GLU A C 1
ATOM 1525 O O . GLU A 1 192 ? -10.258 26.828 4.551 1 97.5 192 GLU A O 1
ATOM 1530 N N . ASN A 1 193 ? -9.625 27.047 6.68 1 98.12 193 ASN A N 1
ATOM 1531 C CA . ASN A 1 193 ? -8.398 27.719 6.262 1 98.12 193 ASN A CA 1
ATOM 1532 C C . ASN A 1 193 ? -7.461 26.781 5.523 1 98.12 193 ASN A C 1
ATOM 1534 O O . ASN A 1 193 ? -6.77 27.188 4.586 1 98.12 193 ASN A O 1
ATOM 1538 N N . ILE A 1 194 ? -7.438 25.516 5.914 1 98.25 194 ILE A N 1
ATOM 1539 C CA . ILE A 1 194 ? -6.637 24.516 5.211 1 98.25 194 ILE A CA 1
ATOM 1540 C C . ILE A 1 194 ? -7.211 24.281 3.816 1 98.25 194 ILE A C 1
ATOM 1542 O O . ILE A 1 194 ? -6.465 24.109 2.848 1 98.25 194 ILE A O 1
ATOM 1546 N N . ASP A 1 195 ? -8.531 24.281 3.734 1 97.56 195 ASP A N 1
ATOM 1547 C CA . ASP A 1 195 ? -9.156 24.172 2.422 1 97.56 195 ASP A CA 1
ATOM 1548 C C . ASP A 1 195 ? -8.68 25.281 1.489 1 97.56 195 ASP A C 1
ATOM 1550 O O . ASP A 1 195 ? -8.398 25.031 0.314 1 97.56 195 ASP A O 1
ATOM 1554 N N . THR A 1 196 ? -8.625 26.469 2.031 1 97 196 THR A N 1
ATOM 1555 C CA . THR A 1 196 ? -8.164 27.609 1.246 1 97 196 THR A CA 1
ATOM 1556 C C . THR A 1 196 ? -6.727 27.391 0.78 1 97 196 THR A C 1
ATOM 1558 O O . THR A 1 196 ? -6.395 27.672 -0.375 1 97 196 THR A O 1
ATOM 1561 N N . PHE A 1 197 ? -5.938 26.953 1.626 1 97.12 197 PHE A N 1
ATOM 1562 C CA . PHE A 1 197 ? -4.555 26.641 1.288 1 97.12 197 PHE A CA 1
ATOM 1563 C C . PHE A 1 197 ? -4.488 25.609 0.159 1 97.12 197 PHE A C 1
ATOM 1565 O O . PHE A 1 197 ? -3.74 25.797 -0.804 1 97.12 197 PHE A O 1
ATOM 1572 N N . LEU A 1 198 ? -5.227 24.5 0.298 1 95.75 198 LEU A N 1
ATOM 1573 C CA . LEU A 1 198 ? -5.219 23.422 -0.685 1 95.75 198 LEU A CA 1
ATOM 1574 C C . LEU A 1 198 ? -5.695 23.922 -2.045 1 95.75 198 LEU A C 1
ATOM 1576 O O . LEU A 1 198 ? -5.152 23.531 -3.08 1 95.75 198 LEU A O 1
ATOM 1580 N N . ASN A 1 199 ? -6.668 24.766 -2.057 1 92.56 199 ASN A N 1
ATOM 1581 C CA . ASN A 1 199 ? -7.18 25.328 -3.301 1 92.56 199 ASN A CA 1
ATOM 1582 C C . ASN A 1 199 ? -6.129 26.172 -4.008 1 92.56 199 ASN A C 1
ATOM 1584 O O . ASN A 1 199 ? -6.012 26.141 -5.23 1 92.56 199 ASN A O 1
ATOM 1588 N N . THR A 1 200 ? -5.391 26.906 -3.23 1 90.38 200 THR A N 1
ATOM 1589 C CA . THR A 1 200 ? -4.34 27.75 -3.789 1 90.38 200 THR A CA 1
ATOM 1590 C C . THR A 1 200 ? -3.199 26.906 -4.336 1 90.38 200 THR A C 1
ATOM 1592 O O . THR A 1 200 ? -2.676 27.172 -5.418 1 90.38 200 THR A O 1
ATOM 1595 N N . PHE A 1 201 ? -2.854 25.906 -3.631 1 89.5 201 PHE A N 1
ATOM 1596 C CA . PHE A 1 201 ? -1.764 25.016 -4.035 1 89.5 201 PHE A CA 1
ATOM 1597 C C . PHE A 1 201 ? -2.121 24.266 -5.309 1 89.5 201 PHE A C 1
ATOM 1599 O O . PHE A 1 201 ? -1.279 24.109 -6.195 1 89.5 201 PHE A O 1
ATOM 1606 N N . SER A 1 202 ? -3.289 23.656 -5.379 1 83.44 202 SER A N 1
ATOM 1607 C CA . SER A 1 202 ? -3.74 22.828 -6.504 1 83.44 202 SER A CA 1
ATOM 1608 C C . SER A 1 202 ? -3.84 23.656 -7.781 1 83.44 202 SER A C 1
ATOM 1610 O O . SER A 1 202 ? -3.65 23.141 -8.883 1 83.44 202 SER A O 1
ATOM 1612 N N . LYS A 1 203 ? -4.195 24.875 -7.758 1 74.38 203 LYS A N 1
ATOM 1613 C CA . LYS A 1 203 ? -4.301 25.75 -8.93 1 74.38 203 LYS A CA 1
ATOM 1614 C C . LYS A 1 203 ? -2.939 25.938 -9.594 1 74.38 203 LYS A C 1
ATOM 1616 O O . LYS A 1 203 ? -2.85 26.031 -10.82 1 74.38 203 LYS A O 1
ATOM 1621 N N . GLU A 1 204 ? -1.933 25.875 -8.922 1 63 204 GLU A N 1
ATOM 1622 C CA . GLU A 1 204 ? -0.604 26.141 -9.461 1 63 204 GLU A CA 1
ATOM 1623 C C . GLU A 1 204 ? -0.023 24.906 -10.133 1 63 204 GLU A C 1
ATOM 1625 O O . GLU A 1 204 ? 0.812 25.016 -11.039 1 63 204 GLU A O 1
ATOM 1630 N N . GLY A 1 205 ? -0.262 23.75 -9.867 1 58.59 205 GLY A N 1
ATOM 1631 C CA . GLY A 1 205 ? 0.641 22.688 -10.312 1 58.59 205 GLY A CA 1
ATOM 1632 C C . GLY A 1 205 ? -0.08 21.438 -10.766 1 58.59 205 GLY A C 1
ATOM 1633 O O . GLY A 1 205 ? 0.541 20.516 -11.297 1 58.59 205 GLY A O 1
ATOM 1634 N N . SER A 1 206 ? -1.273 21.078 -10.398 1 56.53 206 SER A N 1
ATOM 1635 C CA . SER A 1 206 ? -1.487 19.625 -10.344 1 56.53 206 SER A CA 1
ATOM 1636 C C . SER A 1 206 ? -2.08 19.109 -11.648 1 56.53 206 SER A C 1
ATOM 1638 O O . SER A 1 206 ? -3.174 19.516 -12.047 1 56.53 206 SER A O 1
ATOM 1640 N N . SER A 1 207 ? -1.187 18.969 -12.625 1 58.81 207 SER A N 1
ATOM 1641 C CA . SER A 1 207 ? -1.533 18.188 -13.812 1 58.81 207 SER A CA 1
ATOM 1642 C C . SER A 1 207 ? -2.141 16.844 -13.422 1 58.81 207 SER A C 1
ATOM 1644 O O . SER A 1 207 ? -1.463 15.992 -12.844 1 58.81 207 SER A O 1
ATOM 1646 N N . VAL A 1 208 ? -3.461 16.75 -13.414 1 81.75 208 VAL A N 1
ATOM 1647 C CA . VAL A 1 208 ? -4.055 15.469 -13.047 1 81.75 208 VAL A CA 1
ATOM 1648 C C . VAL A 1 208 ? -4.363 14.656 -14.297 1 81.75 208 VAL A C 1
ATOM 1650 O O . VAL A 1 208 ? -5.527 14.508 -14.68 1 81.75 208 VAL A O 1
ATOM 1653 N N . PHE A 1 209 ? -3.254 14.336 -15.102 1 89.25 209 PHE A N 1
ATOM 1654 C CA . PHE A 1 209 ? -3.348 13.578 -16.344 1 89.25 209 PHE A CA 1
ATOM 1655 C C . PHE A 1 209 ? -4.293 12.391 -16.172 1 89.25 209 PHE A C 1
ATOM 1657 O O . PHE A 1 209 ? -5.203 12.203 -16.984 1 89.25 209 PHE A O 1
ATOM 1664 N N . LEU A 1 210 ? -4.164 11.609 -15.164 1 92.19 210 LEU A N 1
ATOM 1665 C CA . LEU A 1 210 ? -4.922 10.375 -15 1 92.19 210 LEU A CA 1
ATOM 1666 C C . LEU A 1 210 ? -6.41 10.672 -14.828 1 92.19 210 LEU A C 1
ATOM 1668 O O . LEU A 1 210 ? -7.258 9.961 -15.375 1 92.19 210 LEU A O 1
ATOM 1672 N N . PHE A 1 211 ? -6.672 11.695 -14.117 1 91.38 211 PHE A N 1
ATOM 1673 C CA . PHE A 1 211 ? -8.07 12.055 -13.891 1 91.38 211 PHE A CA 1
ATOM 1674 C C . PHE A 1 211 ? -8.734 12.5 -15.188 1 91.38 211 PHE A C 1
ATOM 1676 O O . PHE A 1 211 ? -9.828 12.047 -15.516 1 91.38 211 PHE A O 1
ATOM 1683 N N . GLU A 1 212 ? -8.078 13.312 -15.859 1 90.19 212 GLU A N 1
ATOM 1684 C CA . GLU A 1 212 ? -8.617 13.844 -17.109 1 90.19 212 GLU A CA 1
ATOM 1685 C C . GLU A 1 212 ? -8.789 12.742 -18.141 1 90.19 212 GLU A C 1
ATOM 1687 O O . GLU A 1 212 ? -9.797 12.695 -18.844 1 90.19 212 GLU A O 1
ATOM 1692 N N . ALA A 1 213 ? -7.746 11.93 -18.266 1 92.06 213 ALA A N 1
ATOM 1693 C CA . ALA A 1 213 ? -7.816 10.82 -19.203 1 92.06 213 ALA A CA 1
ATOM 1694 C C . ALA A 1 213 ? -8.977 9.891 -18.875 1 92.06 213 ALA A C 1
ATOM 1696 O O . ALA A 1 213 ? -9.727 9.477 -19.766 1 92.06 213 ALA A O 1
ATOM 1697 N N . ALA A 1 214 ? -9.172 9.578 -17.625 1 92.25 214 ALA A N 1
ATOM 1698 C CA . ALA A 1 214 ? -10.234 8.68 -17.203 1 92.25 214 ALA A CA 1
ATOM 1699 C C . ALA A 1 214 ? -11.609 9.305 -17.422 1 92.25 214 ALA A C 1
ATOM 1701 O O . ALA A 1 214 ? -12.562 8.617 -17.781 1 92.25 214 ALA A O 1
ATOM 1702 N N . LEU A 1 215 ? -11.68 10.602 -17.188 1 91.38 215 LEU A N 1
ATOM 1703 C CA . LEU A 1 215 ? -12.938 11.312 -17.406 1 91.38 215 LEU A CA 1
ATOM 1704 C C . LEU A 1 215 ? -13.367 11.211 -18.859 1 91.38 215 LEU A C 1
ATOM 1706 O O . LEU A 1 215 ? -14.555 11.016 -19.156 1 91.38 215 LEU A O 1
ATOM 1710 N N . LYS A 1 216 ? -12.422 11.352 -19.734 1 91.38 216 LYS A N 1
ATOM 1711 C CA . LYS A 1 216 ? -12.719 11.242 -21.156 1 91.38 216 LYS A CA 1
ATOM 1712 C C . LYS A 1 216 ? -13.258 9.852 -21.5 1 91.38 216 LYS A C 1
ATOM 1714 O O . LYS A 1 216 ? -14.18 9.719 -22.312 1 91.38 216 LYS A O 1
ATOM 1719 N N . VAL A 1 217 ? -12.734 8.875 -20.906 1 91.38 217 VAL A N 1
ATOM 1720 C CA . VAL A 1 217 ? -13.172 7.504 -21.156 1 91.38 217 VAL A CA 1
ATOM 1721 C C . VAL A 1 217 ? -14.602 7.316 -20.656 1 91.38 217 VAL A C 1
ATOM 1723 O O . VAL A 1 217 ? -15.43 6.711 -21.344 1 91.38 217 VAL A O 1
ATOM 1726 N N . VAL A 1 218 ? -14.898 7.82 -19.453 1 91.62 218 VAL A N 1
ATOM 1727 C CA . VAL A 1 218 ? -16.219 7.684 -18.859 1 91.62 218 VAL A CA 1
ATOM 1728 C C . VAL A 1 218 ? -17.25 8.438 -19.703 1 91.62 218 VAL A C 1
ATOM 1730 O O . VAL A 1 218 ? -18.344 7.938 -19.953 1 91.62 218 VAL A O 1
ATOM 1733 N N . GLN A 1 219 ? -16.906 9.562 -20.141 1 90.19 219 GLN A N 1
ATOM 1734 C CA . GLN A 1 219 ? -17.812 10.359 -20.969 1 90.19 219 GLN A CA 1
ATOM 1735 C C . GLN A 1 219 ? -18.078 9.656 -22.297 1 90.19 219 GLN A C 1
ATOM 1737 O O . GLN A 1 219 ? -19.219 9.648 -22.781 1 90.19 219 GLN A O 1
ATOM 1742 N N . ALA A 1 220 ? -17.031 9.062 -22.859 1 89.75 220 ALA A N 1
ATOM 1743 C CA . ALA A 1 220 ? -17.188 8.32 -24.109 1 89.75 220 ALA A CA 1
ATOM 1744 C C . ALA A 1 220 ? -18.109 7.125 -23.922 1 89.75 220 ALA A C 1
ATOM 1746 O O . ALA A 1 220 ? -18.922 6.809 -24.812 1 89.75 220 ALA A O 1
ATOM 1747 N N . ARG A 1 221 ? -18.078 6.504 -22.812 1 88 221 ARG A N 1
ATOM 1748 C CA . ARG A 1 221 ? -18.938 5.359 -22.531 1 88 221 ARG A CA 1
ATOM 1749 C C . ARG A 1 221 ? -20.391 5.785 -22.406 1 88 221 ARG A C 1
ATOM 1751 O O . ARG A 1 221 ? -21.297 5.086 -22.875 1 88 221 ARG A O 1
ATOM 1758 N N . HIS A 1 222 ? -20.625 6.914 -21.734 1 87.25 222 HIS A N 1
ATOM 1759 C CA . HIS A 1 222 ? -21.984 7.41 -21.547 1 87.25 222 HIS A CA 1
ATOM 1760 C C . HIS A 1 222 ? -22.578 7.902 -22.859 1 87.25 222 HIS A C 1
ATOM 1762 O O . HIS A 1 222 ? -23.781 7.758 -23.094 1 87.25 222 HIS A O 1
ATOM 1768 N N . GLU A 1 223 ? -21.812 8.5 -23.625 1 85.88 223 GLU A N 1
ATOM 1769 C CA . GLU A 1 223 ? -22.281 8.961 -24.938 1 85.88 223 GLU A CA 1
ATOM 1770 C C . GLU A 1 223 ? -22.656 7.785 -25.844 1 85.88 223 GLU A C 1
ATOM 1772 O O . GLU A 1 223 ? -23.625 7.855 -26.594 1 85.88 223 GLU A O 1
ATOM 1777 N N . ARG A 1 224 ? -21.906 6.805 -25.75 1 82.88 224 ARG A N 1
ATOM 1778 C CA . ARG A 1 224 ? -22.203 5.613 -26.547 1 82.88 224 ARG A CA 1
ATOM 1779 C C . ARG A 1 224 ? -23.469 4.934 -26.062 1 82.88 224 ARG A C 1
ATOM 1781 O O . ARG A 1 224 ? -24.266 4.434 -26.859 1 82.88 224 ARG A O 1
ATOM 1788 N N . SER A 1 225 ? -23.688 4.957 -24.719 1 76.25 225 SER A N 1
ATOM 1789 C CA . SER A 1 225 ? -24.891 4.34 -24.156 1 76.25 225 SER A CA 1
ATOM 1790 C C . SER A 1 225 ? -26.141 5.137 -24.516 1 76.25 225 SER A C 1
ATOM 1792 O O . SER A 1 225 ? -27.203 4.562 -24.719 1 76.25 225 SER A O 1
ATOM 1794 N N . GLU A 1 226 ? -26.031 6.387 -24.516 1 73.62 226 GLU A N 1
ATOM 1795 C CA . GLU A 1 226 ? -27.172 7.23 -24.875 1 73.62 226 GLU A CA 1
ATOM 1796 C C . GLU A 1 226 ? -27.516 7.086 -26.359 1 73.62 226 GLU A C 1
ATOM 1798 O O . GLU A 1 226 ? -28.688 7.094 -26.734 1 73.62 226 GLU A O 1
ATOM 1803 N N . LYS A 1 227 ? -26.516 6.906 -27.156 1 70.62 227 LYS A N 1
ATOM 1804 C CA . LYS A 1 227 ? -26.766 6.738 -28.594 1 70.62 227 LYS A CA 1
ATOM 1805 C C . LYS A 1 227 ? -27.391 5.379 -28.891 1 70.62 227 LYS A C 1
ATOM 1807 O O . LYS A 1 227 ? -28.281 5.266 -29.734 1 70.62 227 LYS A O 1
ATOM 1812 N N . THR A 1 228 ? -26.953 4.453 -28.109 1 65.19 228 THR A N 1
ATOM 1813 C CA . THR A 1 228 ? -27.531 3.133 -28.328 1 65.19 228 THR A CA 1
ATOM 1814 C C . THR A 1 228 ? -28.969 3.07 -27.797 1 65.19 228 THR A C 1
ATOM 1816 O O . THR A 1 228 ? -29.828 2.443 -28.422 1 65.19 228 THR A O 1
ATOM 1819 N N . SER A 1 229 ? -29.219 3.762 -26.719 1 63.03 229 SER A N 1
ATOM 1820 C CA . SER A 1 229 ? -30.594 3.787 -26.203 1 63.03 229 SER A CA 1
ATOM 1821 C C . SER A 1 229 ? -31.516 4.605 -27.094 1 63.03 229 SER A C 1
ATOM 1823 O O . SER A 1 229 ? -32.688 4.309 -27.203 1 63.03 229 SER A O 1
ATOM 1825 N N . SER A 1 230 ? -31 5.656 -27.562 1 60 230 SER A N 1
ATOM 1826 C CA . SER A 1 230 ? -31.828 6.457 -28.469 1 60 230 SER A CA 1
ATOM 1827 C C . SER A 1 230 ? -32.094 5.715 -29.766 1 60 230 SER A C 1
ATOM 1829 O O . SER A 1 230 ? -33.156 5.895 -30.375 1 60 230 SER A O 1
ATOM 1831 N N . GLU A 1 231 ? -31.125 4.934 -30.125 1 56.41 231 GLU A N 1
ATOM 1832 C CA . GLU A 1 231 ? -31.375 4.191 -31.359 1 56.41 231 GLU A CA 1
ATOM 1833 C C . GLU A 1 231 ? -32.406 3.08 -31.125 1 56.41 231 GLU A C 1
ATOM 1835 O O . GLU A 1 231 ? -33.125 2.711 -32.031 1 56.41 231 GLU A O 1
ATOM 1840 N N . GLN A 1 232 ? -32.469 2.605 -29.969 1 50.59 232 GLN A N 1
ATOM 1841 C CA . GLN A 1 232 ? -33.469 1.573 -29.75 1 50.59 232 GLN A CA 1
ATOM 1842 C C . GLN A 1 232 ? -34.875 2.188 -29.578 1 50.59 232 GLN A C 1
ATOM 1844 O O . GLN A 1 232 ? -35.875 1.548 -29.875 1 50.59 232 GLN A O 1
ATOM 1849 N N . ASP A 1 233 ? -34.875 3.258 -28.891 1 48.59 233 ASP A N 1
ATOM 1850 C CA . ASP A 1 233 ? -36.188 3.84 -28.656 1 48.59 233 ASP A CA 1
ATOM 1851 C C . ASP A 1 233 ? -36.75 4.414 -29.953 1 48.59 233 ASP A C 1
ATOM 1853 O O . ASP A 1 233 ? -37.844 4.992 -29.953 1 48.59 233 ASP A O 1
ATOM 1857 N N . GLY A 1 234 ? -35.906 4.48 -30.969 1 43.22 234 GLY A N 1
ATOM 1858 C CA . GLY A 1 234 ? -36.469 5.117 -32.156 1 43.22 234 GLY A CA 1
ATOM 1859 C C . GLY A 1 234 ? -37.594 4.309 -32.781 1 43.22 234 GLY A C 1
ATOM 1860 O O . GLY A 1 234 ? -38.125 4.68 -33.812 1 43.22 234 GLY A O 1
ATOM 1861 N N . SER A 1 235 ? -37.625 2.961 -32.375 1 38.66 235 SER A N 1
ATOM 1862 C CA . SER A 1 235 ? -38.625 2.367 -33.281 1 38.66 235 SER A CA 1
ATOM 1863 C C . SER A 1 235 ? -40.031 2.801 -32.906 1 38.66 235 SER A C 1
ATOM 1865 O O . SER A 1 235 ? -41 2.367 -33.562 1 38.66 235 SER A O 1
ATOM 1867 N N . GLU A 1 236 ? -40.375 2.967 -31.609 1 34.06 236 GLU A N 1
ATOM 1868 C CA . GLU A 1 236 ? -41.844 3.031 -31.531 1 34.06 236 GLU A CA 1
ATOM 1869 C C . GLU A 1 236 ? -42.375 4.34 -32.094 1 34.06 236 GLU A C 1
ATOM 1871 O O . GLU A 1 236 ? -41.969 5.422 -31.672 1 34.06 236 GLU A O 1
ATOM 1876 N N . ARG A 1 237 ? -42.844 4.344 -33.375 1 30.78 237 ARG A N 1
ATOM 1877 C CA . ARG A 1 237 ? -43.438 5.332 -34.25 1 30.78 237 ARG A CA 1
ATOM 1878 C C . ARG A 1 237 ? -44.594 6.055 -33.594 1 30.78 237 ARG A C 1
ATOM 1880 O O . ARG A 1 237 ? -45.719 5.551 -33.594 1 30.78 237 ARG A O 1
ATOM 1887 N N . THR A 1 238 ? -44.562 6.324 -32.219 1 29.31 238 THR A N 1
ATOM 1888 C CA . THR A 1 238 ? -45.875 6.82 -31.812 1 29.31 238 THR A CA 1
ATOM 1889 C C . THR A 1 238 ? -46.219 8.102 -32.562 1 29.31 238 THR A C 1
ATOM 1891 O O . THR A 1 238 ? -45.344 8.945 -32.812 1 29.31 238 THR A O 1
ATOM 1894 N N . PRO A 1 239 ? -47.406 8.195 -33.188 1 29.73 239 PRO A N 1
ATOM 1895 C CA . PRO A 1 239 ? -48.031 9.234 -34 1 29.73 239 PRO A CA 1
ATOM 1896 C C . PRO A 1 239 ? -48.062 10.602 -33.344 1 29.73 239 PRO A C 1
ATOM 1898 O O . PRO A 1 239 ? -48.25 10.688 -32.125 1 29.73 239 PRO A O 1
ATOM 1901 N N . SER A 1 240 ? -47.188 11.516 -33.719 1 25.42 240 SER A N 1
ATOM 1902 C CA . SER A 1 240 ? -46.812 12.828 -33.188 1 25.42 240 SER A CA 1
ATOM 1903 C C . SER A 1 240 ? -48.031 13.734 -33.062 1 25.42 240 SER A C 1
ATOM 1905 O O . SER A 1 240 ? -48.625 14.117 -34.094 1 25.42 240 SER A O 1
ATOM 1907 N N . SER A 1 241 ? -49 13.25 -32.25 1 22.16 241 SER A N 1
ATOM 1908 C CA . SER A 1 241 ? -50.188 14.117 -32.219 1 22.16 241 SER A CA 1
ATOM 1909 C C . SER A 1 241 ? -49.781 15.57 -32 1 22.16 241 SER A C 1
ATOM 1911 O O . SER A 1 241 ? -48.781 15.852 -31.328 1 22.16 241 SER A O 1
ATOM 1913 N N . THR A 1 242 ? -50.344 16.5 -32.844 1 21.75 242 THR A N 1
ATOM 1914 C CA . THR A 1 242 ? -50.125 17.875 -33.281 1 21.75 242 THR A CA 1
ATOM 1915 C C . THR A 1 242 ? -50.281 18.844 -32.094 1 21.75 242 THR A C 1
ATOM 1917 O O . THR A 1 242 ? -49.719 19.922 -32.094 1 21.75 242 THR A O 1
ATOM 1920 N N . GLU A 1 243 ? -51.125 18.438 -31.016 1 18.89 243 GLU A N 1
ATOM 1921 C CA . GLU A 1 243 ? -52.031 19.578 -30.844 1 18.89 243 GLU A CA 1
ATOM 1922 C C . GLU A 1 243 ? -51.344 20.734 -30.141 1 18.89 243 GLU A C 1
ATOM 1924 O O . GLU A 1 243 ? -51.531 21.891 -30.516 1 18.89 243 GLU A O 1
ATOM 1929 N N . SER A 1 244 ? -50.875 20.516 -28.859 1 19.34 244 SER A N 1
ATOM 1930 C CA . SER A 1 244 ? -51.406 21.469 -27.891 1 19.34 244 SER A CA 1
ATOM 1931 C C . SER A 1 244 ? -50.625 22.766 -27.891 1 19.34 244 SER A C 1
ATOM 1933 O O . SER A 1 244 ? -49.406 22.766 -27.781 1 19.34 244 SER A O 1
ATOM 1935 N N . ASN A 1 245 ? -51.156 23.812 -28.609 1 20.59 245 ASN A N 1
ATOM 1936 C CA . ASN A 1 245 ? -50.75 25.203 -28.859 1 20.59 245 ASN A CA 1
ATOM 1937 C C . ASN A 1 245 ? -50.625 25.984 -27.562 1 20.59 245 ASN A C 1
ATOM 1939 O O . ASN A 1 245 ? -51.594 26.297 -26.891 1 20.59 245 ASN A O 1
ATOM 1943 N N . LYS A 1 246 ? -49.688 25.469 -26.656 1 20.23 246 LYS A N 1
ATOM 1944 C CA . LYS A 1 246 ? -49.625 26.156 -25.359 1 20.23 246 LYS A CA 1
ATOM 1945 C C . LYS A 1 246 ? -49.375 27.656 -25.547 1 20.23 246 LYS A C 1
ATOM 1947 O O . LYS A 1 246 ? -48.562 28.047 -26.359 1 20.23 246 LYS A O 1
ATOM 1952 N N . PRO A 1 247 ? -50.281 28.438 -25.031 1 19.3 247 PRO A N 1
ATOM 1953 C CA . PRO A 1 247 ? -50.438 29.891 -25.094 1 19.3 247 PRO A CA 1
ATOM 1954 C C . PRO A 1 247 ? -49.219 30.641 -24.562 1 19.3 247 PRO A C 1
ATOM 1956 O O . PRO A 1 247 ? -48.406 30.062 -23.844 1 19.3 247 PRO A O 1
ATOM 1959 N N . GLU A 1 248 ? -49.125 31.938 -24.953 1 18.11 248 GLU A N 1
ATOM 1960 C CA . GLU A 1 248 ? -48.219 33.094 -25.141 1 18.11 248 GLU A CA 1
ATOM 1961 C C . GLU A 1 248 ? -47.844 33.719 -23.812 1 18.11 248 GLU A C 1
ATOM 1963 O O . GLU A 1 248 ? -46.938 34.562 -23.734 1 18.11 248 GLU A O 1
ATOM 1968 N N . ASP A 1 249 ? -48.5 33.375 -22.594 1 17.27 249 ASP A N 1
ATOM 1969 C CA . ASP A 1 249 ? -48.688 34.562 -21.812 1 17.27 249 ASP A CA 1
ATOM 1970 C C . ASP A 1 249 ? -47.344 35.125 -21.328 1 17.27 249 ASP A C 1
ATOM 1972 O O . ASP A 1 249 ? -46.438 34.375 -21.016 1 17.27 249 ASP A O 1
ATOM 1976 N N . ASN A 1 250 ? -47.156 36.438 -21.547 1 18.17 250 ASN A N 1
ATOM 1977 C CA . ASN A 1 250 ? -46.219 37.531 -21.594 1 18.17 250 ASN A CA 1
ATOM 1978 C C . ASN A 1 250 ? -45.75 37.938 -20.188 1 18.17 250 ASN A C 1
ATOM 1980 O O . ASN A 1 250 ? -45.156 39 -20 1 18.17 250 ASN A O 1
ATOM 1984 N N . GLU A 1 251 ? -45.938 37 -19.156 1 17.16 251 GLU A N 1
ATOM 1985 C CA . GLU A 1 251 ? -46 37.781 -17.922 1 17.16 251 GLU A CA 1
ATOM 1986 C C . GLU A 1 251 ? -44.688 38.562 -17.719 1 17.16 251 GLU A C 1
ATOM 1988 O O . GLU A 1 251 ? -43.625 38.125 -18.156 1 17.16 251 GLU A O 1
ATOM 1993 N N . GLU A 1 252 ? -44.812 39.719 -17 1 17.77 252 GLU A N 1
ATOM 1994 C CA . GLU A 1 252 ? -44.312 41.094 -16.812 1 17.77 252 GLU A CA 1
ATOM 1995 C C . GLU A 1 252 ? -43.062 41.125 -15.938 1 17.77 252 GLU A C 1
ATOM 1997 O O . GLU A 1 252 ? -42.25 42.031 -16.031 1 17.77 252 GLU A O 1
ATOM 2002 N N . GLN A 1 253 ? -42.938 40 -15.086 1 16.34 253 GLN A N 1
ATOM 2003 C CA . GLN A 1 253 ? -42.688 40.625 -13.781 1 16.34 253 GLN A CA 1
ATOM 2004 C C . GLN A 1 253 ? -41.375 41.406 -13.781 1 16.34 253 GLN A C 1
ATOM 2006 O O . GLN A 1 253 ? -40.531 41.219 -14.656 1 16.34 253 GLN A O 1
ATOM 2011 N N . VAL A 1 254 ? -40.719 41.406 -12.516 1 16.81 254 VAL A N 1
ATOM 2012 C CA . VAL A 1 254 ? -40.438 42.406 -11.5 1 16.81 254 VAL A CA 1
ATOM 2013 C C . VAL A 1 254 ? -39.031 42.938 -11.703 1 16.81 254 VAL A C 1
ATOM 2015 O O . VAL A 1 254 ? -38.219 42.375 -12.43 1 16.81 254 VAL A O 1
ATOM 2018 N N . ASN A 1 255 ? -38.312 43.031 -10.57 1 17.48 255 ASN A N 1
ATOM 2019 C CA . ASN A 1 255 ? -37.812 44.156 -9.789 1 17.48 255 ASN A CA 1
ATOM 2020 C C . ASN A 1 255 ? -36.344 44.438 -10.102 1 17.48 255 ASN A C 1
ATOM 2022 O O . ASN A 1 255 ? -35.531 43.5 -10.273 1 17.48 255 ASN A O 1
ATOM 2026 N N . PRO A 1 256 ? -36.031 45.688 -10.266 1 18.31 256 PRO A N 1
ATOM 2027 C CA . PRO A 1 256 ? -34.969 46.469 -10.836 1 18.31 256 PRO A CA 1
ATOM 2028 C C . PRO A 1 256 ? -33.688 46.406 -10.016 1 18.31 256 PRO A C 1
ATOM 2030 O O . PRO A 1 256 ? -32.75 47.188 -10.234 1 18.31 256 PRO A O 1
ATOM 2033 N N . LEU A 1 257 ? -33.594 45.344 -9.039 1 17.94 257 LEU A N 1
ATOM 2034 C CA . LEU A 1 257 ? -32.688 45.688 -7.941 1 17.94 257 LEU A CA 1
ATOM 2035 C C . LEU A 1 257 ? -31.297 46.031 -8.461 1 17.94 257 LEU A C 1
ATOM 2037 O O . LEU A 1 257 ? -30.609 45.156 -9 1 17.94 257 LEU A O 1
ATOM 2041 N N . VAL A 1 258 ? -31.203 47.25 -8.766 1 17.31 258 VAL A N 1
ATOM 2042 C CA . VAL A 1 258 ? -30.156 47.969 -9.461 1 17.31 258 VAL A CA 1
ATOM 2043 C C . VAL A 1 258 ? -28.797 47.688 -8.812 1 17.31 258 VAL A C 1
ATOM 2045 O O . VAL A 1 258 ? -28.734 47.188 -7.688 1 17.31 258 VAL A O 1
ATOM 2048 N N . LEU A 1 259 ? -27.828 48.656 -8.906 1 16.81 259 LEU A N 1
ATOM 2049 C CA . LEU A 1 259 ? -26.562 48.875 -9.602 1 16.81 259 LEU A CA 1
ATOM 2050 C C . LEU A 1 259 ? -25.406 48.969 -8.602 1 16.81 259 LEU A C 1
ATOM 2052 O O . LEU A 1 259 ? -24.281 48.562 -8.906 1 16.81 259 LEU A O 1
ATOM 2056 N N . ASN A 1 260 ? -25.609 49.531 -7.289 1 17.28 260 ASN A N 1
ATOM 2057 C CA . ASN A 1 260 ? -24.672 50.625 -7.086 1 17.28 260 ASN A CA 1
ATOM 2058 C C . ASN A 1 260 ? -23.312 50.125 -6.605 1 17.28 260 ASN A C 1
ATOM 2060 O O . ASN A 1 260 ? -23.188 49.656 -5.477 1 17.28 260 ASN A O 1
ATOM 2064 N N . ILE A 1 261 ? -22.609 49.469 -7.422 1 19.3 261 ILE A N 1
ATOM 2065 C CA . ILE A 1 261 ? -21.344 48.844 -7.07 1 19.3 261 ILE A CA 1
ATOM 2066 C C . ILE A 1 261 ? -20.359 49.906 -6.613 1 19.3 261 ILE A C 1
ATOM 2068 O O . ILE A 1 261 ? -20.078 50.875 -7.352 1 19.3 261 ILE A O 1
ATOM 2072 N N . ARG A 1 262 ? -20.312 50.188 -5.254 1 18.86 262 ARG A N 1
ATOM 2073 C CA . ARG A 1 262 ? -19.5 51.156 -4.555 1 18.86 262 ARG A CA 1
ATOM 2074 C C . ARG A 1 262 ? -18.031 51.062 -4.965 1 18.86 262 ARG A C 1
ATOM 2076 O O . ARG A 1 262 ? -17.469 49.969 -4.945 1 18.86 262 ARG A O 1
ATOM 2083 N N . PRO A 1 263 ? -17.531 52.062 -5.602 1 19.8 263 PRO A N 1
ATOM 2084 C CA . PRO A 1 263 ? -16.188 52.125 -6.203 1 19.8 263 PRO A CA 1
ATOM 2085 C C . PRO A 1 263 ? -15.07 52 -5.164 1 19.8 263 PRO A C 1
ATOM 2087 O O . PRO A 1 263 ? -15.094 52.719 -4.148 1 19.8 263 PRO A O 1
ATOM 2090 N N . LYS A 1 264 ? -14.586 50.812 -4.766 1 18.33 264 LYS A N 1
ATOM 2091 C CA . LYS A 1 264 ? -13.523 50.594 -3.795 1 18.33 264 LYS A CA 1
ATOM 2092 C C . LYS A 1 264 ? -12.273 51.375 -4.145 1 18.33 264 LYS A C 1
ATOM 2094 O O . LYS A 1 264 ? -11.57 51.062 -5.102 1 18.33 264 LYS A O 1
ATOM 2099 N N . ARG A 1 265 ? -12.281 52.625 -3.867 1 18.05 265 ARG A N 1
ATOM 2100 C CA . ARG A 1 265 ? -11.18 53.5 -4.305 1 18.05 265 ARG A CA 1
ATOM 2101 C C . ARG A 1 265 ? -9.836 52.969 -3.824 1 18.05 265 ARG A C 1
ATOM 2103 O O . ARG A 1 265 ? -9.789 52.062 -2.967 1 18.05 265 ARG A O 1
ATOM 2110 N N . LYS A 1 266 ? -8.82 53.969 -3.443 1 17.83 266 LYS A N 1
ATOM 2111 C CA . LYS A 1 266 ? -7.566 54.5 -3.971 1 17.83 266 LYS A CA 1
ATOM 2112 C C . LYS A 1 266 ? -6.371 53.938 -3.215 1 17.83 266 LYS A C 1
ATOM 2114 O O . LYS A 1 266 ? -5.566 53.188 -3.783 1 17.83 266 LYS A O 1
ATOM 2119 N N . LEU A 1 267 ? -5.477 54.875 -2.422 1 17.8 267 LEU A N 1
ATOM 2120 C CA . LEU A 1 267 ? -4.207 55.531 -2.73 1 17.8 267 LEU A CA 1
ATOM 2121 C C . LEU A 1 267 ? -3.078 54.938 -1.896 1 17.8 267 LEU A C 1
ATOM 2123 O O . LEU A 1 267 ? -2.055 54.5 -2.439 1 17.8 267 LEU A O 1
ATOM 2127 N N . PHE A 1 268 ? -2.537 55.625 -0.71 1 19.45 268 PHE A N 1
ATOM 2128 C CA . PHE A 1 268 ? -1.255 56.281 -0.475 1 19.45 268 PHE A CA 1
ATOM 2129 C C . PHE A 1 268 ? -0.295 55.344 0.252 1 19.45 268 PHE A C 1
ATOM 2131 O O . PHE A 1 268 ? -0.726 54.438 0.959 1 19.45 268 PHE A O 1
ATOM 2138 N N . SER A 1 269 ? 1.201 55.656 0.174 1 20.11 269 SER A N 1
ATOM 2139 C CA . SER A 1 269 ? 2.584 55.188 0.165 1 20.11 269 SER A CA 1
ATOM 2140 C C . SER A 1 269 ? 3.104 54.969 1.583 1 20.11 269 SER A C 1
ATOM 2142 O O . SER A 1 269 ? 4.262 54.594 1.774 1 20.11 269 SER A O 1
ATOM 2144 N N . LYS A 1 270 ? 2.396 54.906 2.611 1 20.98 270 LYS A N 1
ATOM 2145 C CA . LYS A 1 270 ? 3.166 55.344 3.771 1 20.98 270 LYS A CA 1
ATOM 2146 C C . LYS A 1 270 ? 4.402 54.469 3.973 1 20.98 270 LYS A C 1
ATOM 2148 O O . LYS A 1 270 ? 4.328 53.25 3.887 1 20.98 270 LYS A O 1
ATOM 2153 N N . GLN A 1 271 ? 5.656 55.094 3.938 1 22.3 271 GLN A N 1
ATOM 2154 C CA . GLN A 1 271 ? 7.098 54.906 4.043 1 22.3 271 GLN A CA 1
ATOM 2155 C C . GLN A 1 271 ? 7.469 54.25 5.375 1 22.3 271 GLN A C 1
ATOM 2157 O O . GLN A 1 271 ? 8.648 54.156 5.723 1 22.3 271 GLN A O 1
ATOM 2162 N N . ILE A 1 272 ? 6.57 53.531 6.031 1 21.67 272 ILE A N 1
ATOM 2163 C CA . ILE A 1 272 ? 7.031 53.469 7.414 1 21.67 272 ILE A CA 1
ATOM 2164 C C . ILE A 1 272 ? 8.445 52.906 7.465 1 21.67 272 ILE A C 1
ATOM 2166 O O . ILE A 1 272 ? 8.742 51.906 6.805 1 21.67 272 ILE A O 1
ATOM 2170 N N . HIS A 1 273 ? 9.391 53.625 8.094 1 20.73 273 HIS A N 1
ATOM 2171 C CA . HIS A 1 273 ? 10.789 53.656 8.5 1 20.73 273 HIS A CA 1
ATOM 2172 C C . HIS A 1 273 ? 11.188 52.375 9.219 1 20.73 273 HIS A C 1
ATOM 2174 O O . HIS A 1 273 ? 10.414 51.844 10.023 1 20.73 273 HIS A O 1
ATOM 2180 N N . HIS A 1 274 ? 12.156 51.625 8.633 1 22.02 274 HIS A N 1
ATOM 2181 C CA . HIS A 1 274 ? 12.781 50.312 8.859 1 22.02 274 HIS A CA 1
ATOM 2182 C C . HIS A 1 274 ? 13.531 50.281 10.18 1 22.02 274 HIS A C 1
ATOM 2184 O O . HIS A 1 274 ? 14.656 50.781 10.273 1 22.02 274 HIS A O 1
ATOM 2190 N N . VAL A 1 275 ? 12.844 50.594 11.328 1 25.19 275 VAL A N 1
ATOM 2191 C CA . VAL A 1 275 ? 13.703 50.719 12.508 1 25.19 275 VAL A CA 1
ATOM 2192 C C . VAL A 1 275 ? 14.578 49.469 12.625 1 25.19 275 VAL A C 1
ATOM 2194 O O . VAL A 1 275 ? 14.086 48.344 12.523 1 25.19 275 VAL A O 1
ATOM 2197 N N . TRP A 1 276 ? 15.93 49.625 12.656 1 25.3 276 TRP A N 1
ATOM 2198 C CA . TRP A 1 276 ? 17.109 48.75 12.719 1 25.3 276 TRP A CA 1
ATOM 2199 C C . TRP A 1 276 ? 17.094 47.906 13.977 1 25.3 276 TRP A C 1
ATOM 2201 O O . TRP A 1 276 ? 17.062 48.438 15.094 1 25.3 276 TRP A O 1
ATOM 2211 N N . LYS A 1 277 ? 16.094 47.219 14.352 1 25.55 277 LYS A N 1
ATOM 2212 C CA . LYS A 1 277 ? 16.375 46.656 15.68 1 25.55 277 LYS A CA 1
ATOM 2213 C C . LYS A 1 277 ? 17.609 45.75 15.656 1 25.55 277 LYS A C 1
ATOM 2215 O O . LYS A 1 277 ? 17.891 45.125 14.641 1 25.55 277 LYS A O 1
ATOM 2220 N N . PRO A 1 278 ? 18.484 45.844 16.641 1 26.97 278 PRO A N 1
ATOM 2221 C CA . PRO A 1 278 ? 19.781 45.219 16.938 1 26.97 278 PRO A CA 1
ATOM 2222 C C . PRO A 1 278 ? 19.812 43.719 16.719 1 26.97 278 PRO A C 1
ATOM 2224 O O . PRO A 1 278 ? 18.766 43.062 16.812 1 26.97 278 PRO A O 1
ATOM 2227 N N . GLU A 1 279 ? 20.906 43.188 16.094 1 27.81 279 GLU A N 1
ATOM 2228 C CA . GLU A 1 279 ? 21.391 41.938 15.492 1 27.81 279 GLU A CA 1
ATOM 2229 C C . GLU A 1 279 ? 21.531 40.844 16.531 1 27.81 279 GLU A C 1
ATOM 2231 O O . GLU A 1 279 ? 22.641 40.531 16.984 1 27.81 279 GLU A O 1
ATOM 2236 N N . THR A 1 280 ? 21.047 40.844 17.781 1 26.53 280 THR A N 1
ATOM 2237 C CA . THR A 1 280 ? 21.531 39.812 18.688 1 26.53 280 THR A CA 1
ATOM 2238 C C . THR A 1 280 ? 21.391 38.406 18.047 1 26.53 280 THR A C 1
ATOM 2240 O O . THR A 1 280 ? 20.312 38.031 17.594 1 26.53 280 THR A O 1
ATOM 2243 N N . ALA A 1 281 ? 22.5 37.875 17.516 1 27.69 281 ALA A N 1
ATOM 2244 C CA . ALA A 1 281 ? 22.75 36.656 16.766 1 27.69 281 ALA A CA 1
ATOM 2245 C C . ALA A 1 281 ? 22.219 35.438 17.531 1 27.69 281 ALA A C 1
ATOM 2247 O O . ALA A 1 281 ? 22.828 35 18.5 1 27.69 281 ALA A O 1
ATOM 2248 N N . LYS A 1 282 ? 21.047 35.344 18 1 30.03 282 LYS A N 1
ATOM 2249 C CA . LYS A 1 282 ? 20.688 34.062 18.594 1 30.03 282 LYS A CA 1
ATOM 2250 C C . LYS A 1 282 ? 21.141 32.906 17.703 1 30.03 282 LYS A C 1
ATOM 2252 O O . LYS A 1 282 ? 20.938 32.938 16.484 1 30.03 282 LYS A O 1
ATOM 2257 N N . LYS A 1 283 ? 22.266 32.188 18.094 1 30.7 283 LYS A N 1
ATOM 2258 C CA . LYS A 1 283 ? 22.797 30.938 17.531 1 30.7 283 LYS A CA 1
ATOM 2259 C C . LYS A 1 283 ? 21.672 30.031 17.031 1 30.7 283 LYS A C 1
ATOM 2261 O O . LYS A 1 283 ? 20.766 29.688 17.797 1 30.7 283 LYS A O 1
ATOM 2266 N N . GLU A 1 284 ? 21.469 30.188 15.883 1 30.2 284 GLU A N 1
ATOM 2267 C CA . GLU A 1 284 ? 20.516 29.312 15.203 1 30.2 284 GLU A CA 1
ATOM 2268 C C . GLU A 1 284 ? 20.844 27.844 15.469 1 30.2 284 GLU A C 1
ATOM 2270 O O . GLU A 1 284 ? 21.938 27.375 15.125 1 30.2 284 GLU A O 1
ATOM 2275 N N . GLN A 1 285 ? 20.672 27.438 16.734 1 29.02 285 GLN A N 1
ATOM 2276 C CA . GLN A 1 285 ? 20.75 26 16.938 1 29.02 285 GLN A CA 1
ATOM 2277 C C . GLN A 1 285 ? 20.375 25.25 15.672 1 29.02 285 GLN A C 1
ATOM 2279 O O . GLN A 1 285 ? 19.281 25.406 15.141 1 29.02 285 GLN A O 1
ATOM 2284 N N . THR A 1 286 ? 21.375 25.125 14.859 1 28.78 286 THR A N 1
ATOM 2285 C CA . THR A 1 286 ? 21.281 24.234 13.711 1 28.78 286 THR A CA 1
ATOM 2286 C C . THR A 1 286 ? 20.5 22.969 14.078 1 28.78 286 THR A C 1
ATOM 2288 O O . THR A 1 286 ? 21.031 22.078 14.742 1 28.78 286 THR A O 1
ATOM 2291 N N . THR A 1 287 ? 19.438 23.125 14.641 1 28.53 287 THR A N 1
ATOM 2292 C CA . THR A 1 287 ? 18.656 21.891 14.672 1 28.53 287 THR A CA 1
ATOM 2293 C C . THR A 1 287 ? 18.797 21.125 13.359 1 28.53 287 THR A C 1
ATOM 2295 O O . THR A 1 287 ? 18.438 21.641 12.297 1 28.53 287 THR A O 1
ATOM 2298 N N . ARG A 1 288 ? 19.906 20.484 13.156 1 30.22 288 ARG A N 1
ATOM 2299 C CA . ARG A 1 288 ? 19.891 19.469 12.102 1 30.22 288 ARG A CA 1
ATOM 2300 C C . ARG A 1 288 ? 18.469 18.984 11.82 1 30.22 288 ARG A C 1
ATOM 2302 O O . ARG A 1 288 ? 17.844 18.359 12.68 1 30.22 288 ARG A O 1
ATOM 2309 N N . LYS A 1 289 ? 17.781 19.781 11.117 1 34.34 289 LYS A N 1
ATOM 2310 C CA . LYS A 1 289 ? 16.5 19.438 10.531 1 34.34 289 LYS A CA 1
ATOM 2311 C C . LYS A 1 289 ? 16.5 18.016 9.969 1 34.34 289 LYS A C 1
ATOM 2313 O O . LYS A 1 289 ? 17 17.781 8.875 1 34.34 289 LYS A O 1
ATOM 2318 N N . ARG A 1 290 ? 17.031 17.047 10.625 1 32.41 290 ARG A N 1
ATOM 2319 C CA . ARG A 1 290 ? 16.812 15.68 10.172 1 32.41 290 ARG A CA 1
ATOM 2320 C C . ARG A 1 290 ? 15.469 15.547 9.469 1 32.41 290 ARG A C 1
ATOM 2322 O O . ARG A 1 290 ? 14.422 15.758 10.07 1 32.41 290 ARG A O 1
ATOM 2329 N N . THR A 1 291 ? 15.367 15.93 8.289 1 40.44 291 THR A N 1
ATOM 2330 C CA . THR A 1 291 ? 14.211 15.734 7.418 1 40.44 291 THR A CA 1
ATOM 2331 C C . THR A 1 291 ? 13.586 14.359 7.637 1 40.44 291 THR A C 1
ATOM 2333 O O . THR A 1 291 ? 13.984 13.391 6.992 1 40.44 291 THR A O 1
ATOM 2336 N N . SER A 1 292 ? 13.586 13.859 8.805 1 47.31 292 SER A N 1
ATOM 2337 C CA . SER A 1 292 ? 12.914 12.602 9.125 1 47.31 292 SER A CA 1
ATOM 2338 C C . SER A 1 292 ? 11.609 12.461 8.352 1 47.31 292 SER A C 1
ATOM 2340 O O . SER A 1 292 ? 10.82 13.398 8.289 1 47.31 292 SER A O 1
ATOM 2342 N N . ILE A 1 293 ? 11.633 11.781 7.34 1 64.12 293 ILE A N 1
ATOM 2343 C CA . ILE A 1 293 ? 10.469 11.469 6.527 1 64.12 293 ILE A CA 1
ATOM 2344 C C . ILE A 1 293 ? 9.289 11.094 7.43 1 64.12 293 ILE A C 1
ATOM 2346 O O . ILE A 1 293 ? 9.375 10.133 8.203 1 64.12 293 ILE A O 1
ATOM 2350 N N . TYR A 1 294 ? 8.508 12.102 7.676 1 73.56 294 TYR A N 1
ATOM 2351 C CA . TYR A 1 294 ? 7.305 11.898 8.469 1 73.56 294 TYR A CA 1
ATOM 2352 C C . TYR A 1 294 ? 6.488 10.727 7.938 1 73.56 294 TYR A C 1
ATOM 2354 O O . TYR A 1 294 ? 6.352 10.555 6.723 1 73.56 294 TYR A O 1
ATOM 2362 N N . LYS A 1 295 ? 6.238 9.891 8.898 1 77.44 295 LYS A N 1
ATOM 2363 C CA . LYS A 1 295 ? 5.312 8.828 8.531 1 77.44 295 LYS A CA 1
ATOM 2364 C C . LYS A 1 295 ? 3.955 9.391 8.117 1 77.44 295 LYS A C 1
ATOM 2366 O O . LYS A 1 295 ? 3.428 10.289 8.773 1 77.44 295 LYS A O 1
ATOM 2371 N N . ILE A 1 296 ? 3.471 8.891 7.043 1 80.81 296 ILE A N 1
ATOM 2372 C CA . ILE A 1 296 ? 2.223 9.438 6.516 1 80.81 296 ILE A CA 1
ATOM 2373 C C . ILE A 1 296 ? 1.041 8.844 7.277 1 80.81 296 ILE A C 1
ATOM 2375 O O . ILE A 1 296 ? 0.164 9.57 7.746 1 80.81 296 ILE A O 1
ATOM 2379 N N . SER A 1 297 ? 1.103 7.488 7.445 1 80.38 297 SER A N 1
ATOM 2380 C CA . SER A 1 297 ? -0.055 6.824 8.031 1 80.38 297 SER A CA 1
ATOM 2381 C C . SER A 1 297 ? 0.103 6.676 9.547 1 80.38 297 SER A C 1
ATOM 2383 O O . SER A 1 297 ? 1.202 6.844 10.078 1 80.38 297 SER A O 1
ATOM 2385 N N . ARG A 1 298 ? -1.021 6.441 10.172 1 79.38 298 ARG A N 1
ATOM 2386 C CA . ARG A 1 298 ? -1.108 6.238 11.609 1 79.38 298 ARG A CA 1
ATOM 2387 C C . ARG A 1 298 ? -0.125 5.168 12.078 1 79.38 298 ARG A C 1
ATOM 2389 O O . ARG A 1 298 ? 0.2 4.25 11.32 1 79.38 298 ARG A O 1
ATOM 2396 N N . ARG A 1 299 ? 0.346 5.426 13.211 1 68.88 299 ARG A N 1
ATOM 2397 C CA . ARG A 1 299 ? 1.141 4.375 13.844 1 68.88 299 ARG A CA 1
ATOM 2398 C C . ARG A 1 299 ? 0.249 3.369 14.562 1 68.88 299 ARG A C 1
ATOM 2400 O O . ARG A 1 299 ? -0.759 3.748 15.164 1 68.88 299 ARG A O 1
ATOM 2407 N N . SER A 1 300 ? 0.154 2.039 14.141 1 56.44 300 SER A N 1
ATOM 2408 C CA . SER A 1 300 ? -0.658 1.027 14.805 1 56.44 300 SER A CA 1
ATOM 2409 C C . SER A 1 300 ? -0.373 0.989 16.312 1 56.44 300 SER A C 1
ATOM 2411 O O . SER A 1 300 ? 0.773 1.156 16.734 1 56.44 300 SER A O 1
ATOM 2413 N N . SER A 1 301 ? -1.277 1.42 17.109 1 44 301 SER A N 1
ATOM 2414 C CA . SER A 1 301 ? -1.141 1.295 18.562 1 44 301 SER A CA 1
ATOM 2415 C C . SER A 1 301 ? -0.646 -0.094 18.953 1 44 301 SER A C 1
ATOM 2417 O O . SER A 1 301 ? -0.602 -0.432 20.125 1 44 301 SER A O 1
ATOM 2419 N N . VAL A 1 302 ? -0.853 -1.122 18.141 1 35.84 302 VAL A N 1
ATOM 2420 C CA . VAL A 1 302 ? -0.484 -2.389 18.766 1 35.84 302 VAL A CA 1
ATOM 2421 C C . VAL A 1 302 ? 0.97 -2.334 19.219 1 35.84 302 VAL A C 1
ATOM 2423 O O . VAL A 1 302 ? 1.868 -2.025 18.438 1 35.84 302 VAL A O 1
ATOM 2426 N N . CYS A 1 303 ? 1.136 -2.059 20.391 1 30.55 303 CYS A N 1
ATOM 2427 C CA . CYS A 1 303 ? 2.42 -2.395 21 1 30.55 303 CYS A CA 1
ATOM 2428 C C . CYS A 1 303 ? 2.998 -3.662 20.375 1 30.55 303 CYS A C 1
ATOM 2430 O O . CYS A 1 303 ? 2.479 -4.758 20.594 1 30.55 303 CYS A O 1
ATOM 2432 N N . SER A 1 304 ? 3.203 -3.758 19.219 1 29.39 304 SER A N 1
ATOM 2433 C CA . SER A 1 304 ? 4.078 -4.887 18.922 1 29.39 304 SER A CA 1
ATOM 2434 C C . SER A 1 304 ? 5.082 -5.121 20.047 1 29.39 304 SER A C 1
ATOM 2436 O O . SER A 1 304 ? 6 -4.32 20.25 1 29.39 304 SER A O 1
ATOM 2438 N N . ASP A 1 305 ? 4.598 -5.516 21.156 1 27.66 305 ASP A N 1
ATOM 2439 C CA . ASP A 1 305 ? 5.543 -6.332 21.906 1 27.66 305 ASP A CA 1
ATOM 2440 C C . ASP A 1 305 ? 6.266 -7.32 21 1 27.66 305 ASP A C 1
ATOM 2442 O O . ASP A 1 305 ? 5.637 -8.203 20.406 1 27.66 305 ASP A O 1
ATOM 2446 N N . LEU A 1 306 ? 7.102 -6.961 20.25 1 27.97 306 LEU A N 1
ATOM 2447 C CA . LEU A 1 306 ? 8.211 -7.773 19.766 1 27.97 306 LEU A CA 1
ATOM 2448 C C . LEU A 1 306 ? 8.477 -8.945 20.703 1 27.97 306 LEU A C 1
ATOM 2450 O O . LEU A 1 306 ? 9.07 -8.773 21.766 1 27.97 306 LEU A O 1
ATOM 2454 N N . GLN A 1 307 ? 7.453 -9.641 21.094 1 25.55 307 GLN A N 1
ATOM 2455 C CA . GLN A 1 307 ? 7.879 -10.961 21.547 1 25.55 307 GLN A CA 1
ATOM 2456 C C . GLN A 1 307 ? 8.602 -11.727 20.438 1 25.55 307 GLN A C 1
ATOM 2458 O O . GLN A 1 307 ? 8 -12.047 19.406 1 25.55 307 GLN A O 1
ATOM 2463 N N . SER A 1 308 ? 9.75 -11.484 20.203 1 26.42 308 SER A N 1
ATOM 2464 C CA . SER A 1 308 ? 10.875 -12.211 19.625 1 26.42 308 SER A CA 1
ATOM 2465 C C . SER A 1 308 ? 10.766 -13.703 19.906 1 26.42 308 SER A C 1
ATOM 2467 O O . SER A 1 308 ? 11.383 -14.219 20.844 1 26.42 308 SER A O 1
ATOM 2469 N N . ASN A 1 309 ? 9.602 -14.234 20.047 1 26.64 309 ASN A N 1
ATOM 2470 C CA . ASN A 1 309 ? 9.82 -15.672 20.203 1 26.64 309 ASN A CA 1
ATOM 2471 C C . ASN A 1 309 ? 10.328 -16.297 18.906 1 26.64 309 ASN A C 1
ATOM 2473 O O . ASN A 1 309 ? 9.547 -16.844 18.125 1 26.64 309 ASN A O 1
ATOM 2477 N N . VAL A 1 310 ? 11.031 -15.625 17.969 1 26.62 310 VAL A N 1
ATOM 2478 C CA . VAL A 1 310 ? 11.82 -16.406 17.031 1 26.62 310 VAL A CA 1
ATOM 2479 C C . VAL A 1 310 ? 12.508 -17.562 17.75 1 26.62 310 VAL A C 1
ATOM 2481 O O . VAL A 1 310 ? 13.172 -17.344 18.781 1 26.62 310 VAL A O 1
ATOM 2484 N N . SER A 1 311 ? 11.914 -18.625 17.766 1 27.19 311 SER A N 1
ATOM 2485 C CA . SER A 1 311 ? 12.789 -19.781 17.938 1 27.19 311 SER A CA 1
ATOM 2486 C C . SER A 1 311 ? 14.086 -19.625 17.156 1 27.19 311 SER A C 1
ATOM 2488 O O . SER A 1 311 ? 14.062 -19.328 15.953 1 27.19 311 SER A O 1
ATOM 2490 N N . VAL A 1 312 ? 15.18 -19.234 17.672 1 27.8 312 VAL A N 1
ATOM 2491 C CA . VAL A 1 312 ? 16.625 -19.172 17.516 1 27.8 312 VAL A CA 1
ATOM 2492 C C . VAL A 1 312 ? 17.125 -20.438 16.828 1 27.8 312 VAL A C 1
ATOM 2494 O O . VAL A 1 312 ? 17.219 -21.5 17.453 1 27.8 312 VAL A O 1
ATOM 2497 N N . THR A 1 313 ? 16.5 -20.984 15.859 1 29.11 313 THR A N 1
ATOM 2498 C CA . THR A 1 313 ? 17.469 -21.891 15.258 1 29.11 313 THR A CA 1
ATOM 2499 C C . THR A 1 313 ? 18.797 -21.172 15.008 1 29.11 313 THR A C 1
ATOM 2501 O O . THR A 1 313 ? 18.812 -19.969 14.805 1 29.11 313 THR A O 1
ATOM 2504 N N . SER A 1 314 ? 19.969 -21.75 15.359 1 29.48 314 SER A N 1
ATOM 2505 C CA . SER A 1 314 ? 21.375 -21.359 15.445 1 29.48 314 SER A CA 1
ATOM 2506 C C . SER A 1 314 ? 21.875 -20.75 14.133 1 29.48 314 SER A C 1
ATOM 2508 O O . SER A 1 314 ? 22.094 -21.484 13.164 1 29.48 314 SER A O 1
ATOM 2510 N N . GLN A 1 315 ? 21.203 -20.047 13.43 1 32.38 315 GLN A N 1
ATOM 2511 C CA . GLN A 1 315 ? 22.062 -19.484 12.391 1 32.38 315 GLN A CA 1
ATOM 2512 C C . GLN A 1 315 ? 23.453 -19.156 12.945 1 32.38 315 GLN A C 1
ATOM 2514 O O . GLN A 1 315 ? 23.578 -18.766 14.109 1 32.38 315 GLN A O 1
ATOM 2519 N N . PRO A 1 316 ? 24.5 -19.578 12.32 1 37.28 316 PRO A N 1
ATOM 2520 C CA . PRO A 1 316 ? 25.828 -19.312 12.867 1 37.28 316 PRO A CA 1
ATOM 2521 C C . PRO A 1 316 ? 25.969 -17.875 13.367 1 37.28 316 PRO A C 1
ATOM 2523 O O . PRO A 1 316 ? 25.328 -16.953 12.828 1 37.28 316 PRO A O 1
ATOM 2526 N N . ARG A 1 317 ? 26.219 -17.609 14.664 1 46.34 317 ARG A N 1
ATOM 2527 C CA . ARG A 1 317 ? 26.484 -16.375 15.414 1 46.34 317 ARG A CA 1
ATOM 2528 C C . ARG A 1 317 ? 27.25 -15.375 14.562 1 46.34 317 ARG A C 1
ATOM 2530 O O . ARG A 1 317 ? 28.438 -15.578 14.258 1 46.34 317 ARG A O 1
ATOM 2537 N N . ARG A 1 318 ? 26.656 -14.727 13.703 1 52.78 318 ARG A N 1
ATOM 2538 C CA . ARG A 1 318 ? 27.391 -13.656 13.039 1 52.78 318 ARG A CA 1
ATOM 2539 C C . ARG A 1 318 ? 28.031 -12.711 14.062 1 52.78 318 ARG A C 1
ATOM 2541 O O . ARG A 1 318 ? 27.344 -12.219 14.961 1 52.78 318 ARG A O 1
ATOM 2548 N N . LYS A 1 319 ? 29.25 -12.562 13.961 1 67.75 319 LYS A N 1
ATOM 2549 C CA . LYS A 1 319 ? 30.031 -11.75 14.891 1 67.75 319 LYS A CA 1
ATOM 2550 C C . LYS A 1 319 ? 29.688 -10.273 14.742 1 67.75 319 LYS A C 1
ATOM 2552 O O . LYS A 1 319 ? 29.375 -9.805 13.641 1 67.75 319 LYS A O 1
ATOM 2557 N N . TRP A 1 320 ? 29.484 -9.609 15.758 1 77.06 320 TRP A N 1
ATOM 2558 C CA . TRP A 1 320 ? 29.281 -8.164 15.789 1 77.06 320 TRP A CA 1
ATOM 2559 C C . TRP A 1 320 ? 30.484 -7.438 15.164 1 77.06 320 TRP A C 1
ATOM 2561 O O . TRP A 1 320 ? 31.625 -7.77 15.453 1 77.06 320 TRP A O 1
ATOM 2571 N N . THR A 1 321 ? 30.141 -6.645 14.305 1 77 321 THR A N 1
ATOM 2572 C CA . THR A 1 321 ? 31.203 -5.855 13.695 1 77 321 THR A CA 1
ATOM 2573 C C . THR A 1 321 ? 31.5 -4.609 14.523 1 77 321 THR A C 1
ATOM 2575 O O . THR A 1 321 ? 30.672 -4.188 15.328 1 77 321 THR A O 1
ATOM 2578 N N . THR A 1 322 ? 32.656 -4.039 14.297 1 80.62 322 THR A N 1
ATOM 2579 C CA . THR A 1 322 ? 33.062 -2.82 14.984 1 80.62 322 THR A CA 1
ATOM 2580 C C . THR A 1 322 ? 32.094 -1.674 14.664 1 80.62 322 THR A C 1
ATOM 2582 O O . THR A 1 322 ? 31.844 -0.827 15.523 1 80.62 322 THR A O 1
ATOM 2585 N N . GLU A 1 323 ? 31.562 -1.802 13.547 1 81 323 GLU A N 1
ATOM 2586 C CA . GLU A 1 323 ? 30.641 -0.748 13.125 1 81 323 GLU A CA 1
ATOM 2587 C C . GLU A 1 323 ? 29.312 -0.859 13.852 1 81 323 GLU A C 1
ATOM 2589 O O . GLU A 1 323 ? 28.734 0.151 14.258 1 81 323 GLU A O 1
ATOM 2594 N N . GLU A 1 324 ? 28.828 -1.986 13.961 1 79.75 324 GLU A N 1
ATOM 2595 C CA . GLU A 1 324 ? 27.594 -2.225 14.695 1 79.75 324 GLU A CA 1
ATOM 2596 C C . GLU A 1 324 ? 27.734 -1.836 16.172 1 79.75 324 GLU A C 1
ATOM 2598 O O . GLU A 1 324 ? 26.828 -1.234 16.75 1 79.75 324 GLU A O 1
ATOM 2603 N N . ASP A 1 325 ? 28.906 -2.129 16.672 1 82.69 325 ASP A N 1
ATOM 2604 C CA . ASP A 1 325 ? 29.188 -1.746 18.047 1 82.69 325 ASP A CA 1
ATOM 2605 C C . ASP A 1 325 ? 29.203 -0.227 18.203 1 82.69 325 ASP A C 1
ATOM 2607 O O . ASP A 1 325 ? 28.703 0.303 19.203 1 82.69 325 ASP A O 1
ATOM 2611 N N . ARG A 1 326 ? 29.766 0.389 17.281 1 82.38 326 ARG A N 1
ATOM 2612 C CA . ARG A 1 326 ? 29.797 1.848 17.312 1 82.38 326 ARG A CA 1
ATOM 2613 C C . ARG A 1 326 ? 28.406 2.438 17.234 1 82.38 326 ARG A C 1
ATOM 2615 O O . ARG A 1 326 ? 28.078 3.363 17.984 1 82.38 326 ARG A O 1
ATOM 2622 N N . LYS A 1 327 ? 27.625 1.829 16.5 1 83.88 327 LYS A N 1
ATOM 2623 C CA . LYS A 1 327 ? 26.25 2.299 16.344 1 83.88 327 LYS A CA 1
ATOM 2624 C C . LYS A 1 327 ? 25.438 2.037 17.609 1 83.88 327 LYS A C 1
ATOM 2626 O O . LYS A 1 327 ? 24.656 2.879 18.031 1 83.88 327 LYS A O 1
ATOM 2631 N N . LEU A 1 328 ? 25.688 0.954 18.094 1 87.44 328 LEU A N 1
ATOM 2632 C CA . LEU A 1 328 ? 25.031 0.588 19.344 1 87.44 328 LEU A CA 1
ATOM 2633 C C . LEU A 1 328 ? 25.422 1.542 20.469 1 87.44 328 LEU A C 1
ATOM 2635 O O . LEU A 1 328 ? 24.562 2.027 21.203 1 87.44 328 LEU A O 1
ATOM 2639 N N . LYS A 1 329 ? 26.703 1.812 20.562 1 85.12 329 LYS A N 1
ATOM 2640 C CA . LYS A 1 329 ? 27.203 2.748 21.547 1 85.12 329 LYS A CA 1
ATOM 2641 C C . LYS A 1 329 ? 26.641 4.148 21.328 1 85.12 329 LYS A C 1
ATOM 2643 O O . LYS A 1 329 ? 26.234 4.82 22.281 1 85.12 329 LYS A O 1
ATOM 2648 N N . ALA A 1 330 ? 26.656 4.48 20.141 1 82 330 ALA A N 1
ATOM 2649 C CA . ALA A 1 330 ? 26.109 5.793 19.797 1 82 330 ALA A CA 1
ATOM 2650 C C . ALA A 1 330 ? 24.625 5.871 20.125 1 82 330 ALA A C 1
ATOM 2652 O O . ALA A 1 330 ? 24.156 6.891 20.625 1 82 330 ALA A O 1
ATOM 2653 N N . GLY A 1 331 ? 23.938 4.832 19.859 1 81 331 GLY A N 1
ATOM 2654 C CA . GLY A 1 331 ? 22.516 4.754 20.172 1 81 331 GLY A CA 1
ATOM 2655 C C . GLY A 1 331 ? 22.234 4.793 21.656 1 81 331 GLY A C 1
ATOM 2656 O O . GLY A 1 331 ? 21.328 5.496 22.109 1 81 331 GLY A O 1
ATOM 2657 N N . VAL A 1 332 ? 23.031 4.086 22.359 1 84.06 332 VAL A N 1
ATOM 2658 C CA . VAL A 1 332 ? 22.875 4.066 23.812 1 84.06 332 VAL A CA 1
ATOM 2659 C C . VAL A 1 332 ? 23.219 5.441 24.391 1 84.06 332 VAL A C 1
ATOM 2661 O O . VAL A 1 332 ? 22.578 5.898 25.344 1 84.06 332 VAL A O 1
ATOM 2664 N N . ARG A 1 333 ? 24.172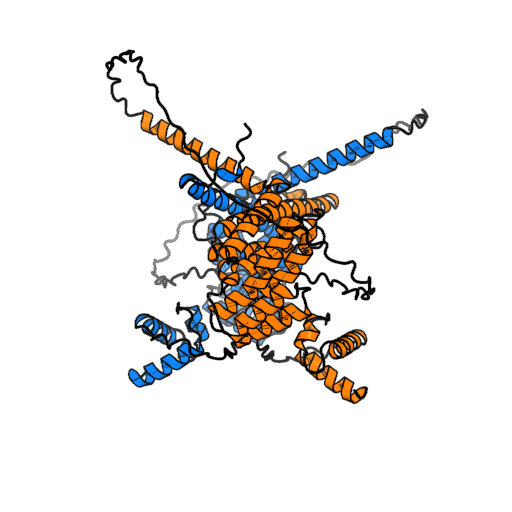 6.031 23.844 1 81.62 333 ARG A N 1
ATOM 2665 C CA . ARG A 1 333 ? 24.531 7.379 24.266 1 81.62 333 ARG A CA 1
ATOM 2666 C C . ARG A 1 333 ? 23.406 8.367 23.984 1 81.62 333 ARG A C 1
ATOM 2668 O O . ARG A 1 333 ? 23.109 9.242 24.797 1 81.62 333 ARG A O 1
ATOM 2675 N N . LYS A 1 334 ? 22.781 8.07 22.922 1 77.81 334 LYS A N 1
ATOM 2676 C CA . LYS A 1 334 ? 21.75 9.008 22.469 1 77.81 334 LYS A CA 1
ATOM 2677 C C . LYS A 1 334 ? 20.422 8.758 23.156 1 77.81 334 LYS A C 1
ATOM 2679 O O . LYS A 1 334 ? 19.75 9.695 23.594 1 77.81 334 LYS A O 1
ATOM 2684 N N . TYR A 1 335 ? 20.031 7.461 23.281 1 78.25 335 TYR A N 1
ATOM 2685 C CA . TYR A 1 335 ? 18.672 7.141 23.703 1 78.25 335 TYR A CA 1
ATOM 2686 C C . TYR A 1 335 ? 18.688 6.531 25.109 1 78.25 335 TYR A C 1
ATOM 2688 O O . TYR A 1 335 ? 17.641 6.477 25.766 1 78.25 335 TYR A O 1
ATOM 2696 N N . GLY A 1 336 ? 19.891 6.191 25.562 1 78.56 336 GLY A N 1
ATOM 2697 C CA . GLY A 1 336 ? 20.016 5.535 26.859 1 78.56 336 GLY A CA 1
ATOM 2698 C C . GLY A 1 336 ? 19.984 4.02 26.766 1 78.56 336 GLY A C 1
ATOM 2699 O O . GLY A 1 336 ? 19.484 3.467 25.781 1 78.56 336 GLY A O 1
ATOM 2700 N N . GLU A 1 337 ? 20.547 3.426 27.812 1 79.75 337 GLU A N 1
ATOM 2701 C CA . GLU A 1 337 ? 20.547 1.97 27.938 1 79.75 337 GLU A CA 1
ATOM 2702 C C . GLU A 1 337 ? 19.125 1.424 28.078 1 79.75 337 GLU A C 1
ATOM 2704 O O . GLU A 1 337 ? 18.328 1.963 28.844 1 79.75 337 GLU A O 1
ATOM 2709 N N . GLY A 1 338 ? 18.766 0.376 27.312 1 77.62 338 GLY A N 1
ATOM 2710 C CA . GLY A 1 338 ? 17.469 -0.269 27.469 1 77.62 338 GLY A CA 1
ATOM 2711 C C . GLY A 1 338 ? 16.484 0.116 26.375 1 77.62 338 GLY A C 1
ATOM 2712 O O . GLY A 1 338 ? 15.469 -0.556 26.188 1 77.62 338 GLY A O 1
ATOM 2713 N N . LYS A 1 339 ? 16.859 1.092 25.828 1 75 339 LYS A N 1
ATOM 2714 C CA . LYS A 1 339 ? 15.961 1.578 24.781 1 75 339 LYS A CA 1
ATOM 2715 C C . LYS A 1 339 ? 16.328 0.983 23.422 1 75 339 LYS A C 1
ATOM 2717 O O . LYS A 1 339 ? 16.609 1.717 22.484 1 75 339 LYS A O 1
ATOM 2722 N N . TRP A 1 340 ? 16.297 -0.245 23.234 1 80.38 340 TRP A N 1
ATOM 2723 C CA . TRP A 1 340 ? 16.859 -1.01 22.125 1 80.38 340 TRP A CA 1
ATOM 2724 C C . TRP A 1 340 ? 16.047 -0.811 20.859 1 80.38 340 TRP A C 1
ATOM 2726 O O . TRP A 1 340 ? 16.594 -0.726 19.766 1 80.38 340 TRP A O 1
ATOM 2736 N N . ARG A 1 341 ? 14.875 -0.743 21.094 1 72.5 341 ARG A N 1
ATOM 2737 C CA . ARG A 1 341 ? 14 -0.546 19.938 1 72.5 341 ARG A CA 1
ATOM 2738 C C . ARG A 1 341 ? 14.266 0.8 19.266 1 72.5 341 ARG A C 1
ATOM 2740 O O . ARG A 1 341 ? 14.281 0.899 18.047 1 72.5 341 ARG A O 1
ATOM 2747 N N . MET A 1 342 ? 14.5 1.801 20.094 1 74.75 342 MET A N 1
ATOM 2748 C CA . MET A 1 342 ? 14.859 3.127 19.594 1 74.75 342 MET A CA 1
ATOM 2749 C C . MET A 1 342 ? 16.188 3.088 18.859 1 74.75 342 MET A C 1
ATOM 2751 O O . MET A 1 342 ? 16.359 3.74 17.828 1 74.75 342 MET A O 1
ATOM 2755 N N . ILE A 1 343 ? 16.984 2.377 19.344 1 79.12 343 ILE A N 1
ATOM 2756 C CA . ILE A 1 343 ? 18.328 2.252 18.781 1 79.12 343 ILE A CA 1
ATOM 2757 C C . ILE A 1 343 ? 18.25 1.516 17.438 1 79.12 343 ILE A C 1
ATOM 2759 O O . ILE A 1 343 ? 18.891 1.917 16.469 1 79.12 343 ILE A O 1
ATOM 2763 N N . LEU A 1 344 ? 17.453 0.559 17.422 1 78.38 344 LEU A N 1
ATOM 2764 C CA . LEU A 1 344 ? 17.281 -0.225 16.203 1 78.38 344 LEU A CA 1
ATOM 2765 C C . LEU A 1 344 ? 16.688 0.625 15.086 1 78.38 344 LEU A C 1
ATOM 2767 O O . LEU A 1 344 ? 17.031 0.455 13.922 1 78.38 344 LEU A O 1
ATOM 2771 N N . ASN A 1 345 ? 15.875 1.447 15.461 1 71.75 345 ASN A N 1
ATOM 2772 C CA . ASN A 1 345 ? 15.188 2.307 14.5 1 71.75 345 ASN A CA 1
ATOM 2773 C C . ASN A 1 345 ? 16.094 3.416 13.984 1 71.75 345 ASN A C 1
ATOM 2775 O O . ASN A 1 345 ? 15.945 3.873 12.852 1 71.75 345 ASN A O 1
ATOM 2779 N N . ASP A 1 346 ? 16.891 3.875 14.797 1 71.81 346 ASP A N 1
ATOM 2780 C CA . ASP A 1 346 ? 17.75 5.02 14.492 1 71.81 346 ASP A CA 1
ATOM 2781 C C . ASP A 1 346 ? 19.062 4.574 13.859 1 71.81 346 ASP A C 1
ATOM 2783 O O . ASP A 1 346 ? 19.672 5.32 13.086 1 71.81 346 ASP A O 1
ATOM 2787 N N . PHE A 1 347 ? 19.484 3.432 14.141 1 76.94 347 PHE A N 1
ATOM 2788 C CA . PHE A 1 347 ? 20.766 2.914 13.648 1 76.94 347 PHE A CA 1
ATOM 2789 C C . PHE A 1 347 ? 20.547 1.657 12.82 1 76.94 347 PHE A C 1
ATOM 2791 O O . PHE A 1 347 ? 19.703 0.823 13.141 1 76.94 347 PHE A O 1
ATOM 2798 N N . GLU A 1 348 ? 21.109 1.724 11.695 1 74.19 348 GLU A N 1
ATOM 2799 C CA . GLU A 1 348 ? 21 0.581 10.789 1 74.19 348 GLU A CA 1
ATOM 2800 C C . GLU A 1 348 ? 21.828 -0.601 11.281 1 74.19 348 GLU A C 1
ATOM 2802 O O . GLU A 1 348 ? 23.047 -0.512 11.367 1 74.19 348 GLU A O 1
ATOM 2807 N N . PHE A 1 349 ? 21.109 -1.556 11.773 1 75.81 349 PHE A N 1
ATOM 2808 C CA . PHE A 1 349 ? 21.781 -2.805 12.141 1 75.81 349 PHE A CA 1
ATOM 2809 C C . PHE A 1 349 ? 21.391 -3.92 11.172 1 75.81 349 PHE A C 1
ATOM 2811 O O . PHE A 1 349 ? 20.297 -3.912 10.609 1 75.81 349 PHE A O 1
ATOM 2818 N N . ASP A 1 350 ? 22.25 -4.41 10.492 1 64.44 350 ASP A N 1
ATOM 2819 C CA . ASP A 1 350 ? 22 -5.473 9.523 1 64.44 350 ASP A CA 1
ATOM 2820 C C . ASP A 1 350 ? 21.203 -6.617 10.148 1 64.44 350 ASP A C 1
ATOM 2822 O O . ASP A 1 350 ? 21.781 -7.551 10.695 1 64.44 350 ASP A O 1
ATOM 2826 N N . ASN A 1 351 ? 19.859 -6.574 10.133 1 62.19 351 ASN A N 1
ATOM 2827 C CA . ASN A 1 351 ? 18.922 -7.605 10.562 1 62.19 351 ASN A CA 1
ATOM 2828 C C . ASN A 1 351 ? 19.094 -7.945 12.039 1 62.19 351 ASN A C 1
ATOM 2830 O O . ASN A 1 351 ? 19 -9.109 12.422 1 62.19 351 ASN A O 1
ATOM 2834 N N . ARG A 1 352 ? 19.5 -7.02 12.82 1 73.44 352 ARG A N 1
ATOM 2835 C CA . ARG A 1 352 ? 19.594 -7.262 14.258 1 73.44 352 ARG A CA 1
ATOM 2836 C C . ARG A 1 352 ? 18.297 -6.891 14.961 1 73.44 352 ARG A C 1
ATOM 2838 O O . ARG A 1 352 ? 17.547 -6.043 14.477 1 73.44 352 ARG A O 1
ATOM 2845 N N . THR A 1 353 ? 18.094 -7.566 16.016 1 68.38 353 THR A N 1
ATOM 2846 C CA . THR A 1 353 ? 16.891 -7.352 16.828 1 68.38 353 THR A CA 1
ATOM 2847 C C . THR A 1 353 ? 17.234 -6.602 18.109 1 68.38 353 THR A C 1
ATOM 2849 O O . THR A 1 353 ? 18.406 -6.473 18.469 1 68.38 353 THR A O 1
ATOM 2852 N N . GLY A 1 354 ? 16.219 -6.082 18.781 1 75.5 354 GLY A N 1
ATOM 2853 C CA . GLY A 1 354 ? 16.422 -5.422 20.062 1 75.5 354 GLY A CA 1
ATOM 2854 C C . GLY A 1 354 ? 17.078 -6.324 21.094 1 75.5 354 GLY A C 1
ATOM 2855 O O . GLY A 1 354 ? 17.906 -5.875 21.891 1 75.5 354 GLY A O 1
ATOM 2856 N N . VAL A 1 355 ? 16.734 -7.605 21.031 1 76.44 355 VAL A N 1
ATOM 2857 C CA . VAL A 1 355 ? 17.359 -8.547 21.953 1 76.44 355 VAL A CA 1
ATOM 2858 C C . VAL A 1 355 ? 18.844 -8.695 21.609 1 76.44 355 VAL A C 1
ATOM 2860 O O . VAL A 1 355 ? 19.688 -8.789 22.5 1 76.44 355 VAL A O 1
ATOM 2863 N N . ASN A 1 356 ? 19.156 -8.695 20.406 1 78.31 356 ASN A N 1
ATOM 2864 C CA . ASN A 1 356 ? 20.562 -8.742 19.984 1 78.31 356 ASN A CA 1
ATOM 2865 C C . ASN A 1 356 ? 21.344 -7.562 20.531 1 78.31 356 ASN A C 1
ATOM 2867 O O . ASN A 1 356 ? 22.484 -7.723 21 1 78.31 356 ASN A O 1
ATOM 2871 N N . LEU A 1 357 ? 20.688 -6.469 20.453 1 84.19 357 LEU A N 1
ATOM 2872 C CA . LEU A 1 357 ? 21.344 -5.258 20.953 1 84.19 357 LEU A CA 1
ATOM 2873 C C . LEU A 1 357 ? 21.562 -5.328 22.453 1 84.19 357 LEU A C 1
ATOM 2875 O O . LEU A 1 357 ? 22.641 -4.992 22.953 1 84.19 357 LEU A O 1
ATOM 2879 N N . LYS A 1 358 ? 20.578 -5.734 23.078 1 80.25 358 LYS A N 1
ATOM 2880 C CA . LYS A 1 358 ? 20.641 -5.891 24.516 1 80.25 358 LYS A CA 1
ATOM 2881 C C . LYS A 1 358 ? 21.766 -6.852 24.922 1 80.25 358 LYS A C 1
ATOM 2883 O O . LYS A 1 358 ? 22.562 -6.547 25.812 1 80.25 358 LYS A O 1
ATOM 2888 N N . ASP A 1 359 ? 21.828 -7.934 24.234 1 79.56 359 ASP A N 1
ATOM 2889 C CA . ASP A 1 359 ? 22.844 -8.945 24.547 1 79.56 359 ASP A CA 1
ATOM 2890 C C . ASP A 1 359 ? 24.234 -8.438 24.219 1 79.56 359 ASP A C 1
ATOM 2892 O O . ASP A 1 359 ? 25.188 -8.672 24.984 1 79.56 359 ASP A O 1
ATOM 2896 N N . ARG A 1 360 ? 24.312 -7.738 23.172 1 83.75 360 ARG A N 1
ATOM 2897 C CA . ARG A 1 360 ? 25.625 -7.219 22.781 1 83.75 360 ARG A CA 1
ATOM 2898 C C . ARG A 1 360 ? 26.078 -6.125 23.734 1 83.75 360 ARG A C 1
ATOM 2900 O O . ARG A 1 360 ? 27.266 -6.055 24.078 1 83.75 360 ARG A O 1
ATOM 2907 N N . TRP A 1 361 ? 25.094 -5.41 24.141 1 85.12 361 TRP A N 1
ATOM 2908 C CA . TRP A 1 361 ? 25.422 -4.348 25.078 1 85.12 361 TRP A CA 1
ATOM 2909 C C . TRP A 1 361 ? 25.922 -4.93 26.406 1 85.12 361 TRP A C 1
ATOM 2911 O O . TRP A 1 361 ? 26.875 -4.426 27 1 85.12 361 TRP A O 1
ATOM 2921 N N . ARG A 1 362 ? 25.312 -5.93 26.844 1 81.31 362 ARG A N 1
ATOM 2922 C CA . ARG A 1 362 ? 25.75 -6.625 28.047 1 81.31 362 ARG A CA 1
ATOM 2923 C C . ARG A 1 362 ? 27.203 -7.078 27.922 1 81.31 362 ARG A C 1
ATOM 2925 O O . ARG A 1 362 ? 27.984 -6.953 28.875 1 81.31 362 ARG A O 1
ATOM 2932 N N . ILE A 1 363 ? 27.578 -7.523 26.812 1 80.31 363 ILE A N 1
ATOM 2933 C CA . ILE A 1 363 ? 28.938 -7.973 26.547 1 80.31 363 ILE A CA 1
ATOM 2934 C C . ILE A 1 363 ? 29.891 -6.773 26.5 1 80.31 363 ILE A C 1
ATOM 2936 O O . ILE A 1 363 ? 30.969 -6.812 27.078 1 80.31 363 ILE A O 1
ATOM 2940 N N . LEU A 1 364 ? 29.406 -5.738 25.891 1 81 364 LEU A N 1
ATOM 2941 C CA . LEU A 1 364 ? 30.219 -4.539 25.766 1 81 364 LEU A CA 1
ATOM 2942 C C . LEU A 1 364 ? 30.453 -3.893 27.125 1 81 364 LEU A C 1
ATOM 2944 O O . LEU A 1 364 ? 31.531 -3.373 27.391 1 81 364 LEU A O 1
ATOM 2948 N N . LYS A 1 365 ? 29.375 -3.938 27.844 1 79.69 365 LYS A N 1
ATOM 2949 C CA . LYS A 1 365 ? 29.516 -3.414 29.203 1 79.69 365 LYS A CA 1
ATOM 2950 C C . LYS A 1 365 ? 30.547 -4.215 30 1 79.69 365 LYS A C 1
ATOM 2952 O O . LYS A 1 365 ? 31.312 -3.646 30.766 1 79.69 365 LYS A O 1
ATOM 2957 N N . LYS A 1 366 ? 30.5 -5.438 29.797 1 76.81 366 LYS A N 1
ATOM 2958 C CA . LYS A 1 366 ? 31.438 -6.309 30.5 1 76.81 366 LYS A CA 1
ATOM 2959 C C . LYS A 1 366 ? 32.844 -6.152 29.969 1 76.81 366 LYS A C 1
ATOM 2961 O O . LYS A 1 366 ? 33.812 -6.152 30.734 1 76.81 366 LYS A O 1
ATOM 2966 N N . THR A 1 367 ? 32.875 -5.977 28.672 1 71.69 367 THR A N 1
ATOM 2967 C CA . THR A 1 367 ? 34.188 -5.961 28.047 1 71.69 367 THR A CA 1
ATOM 2968 C C . THR A 1 367 ? 34.812 -4.562 28.125 1 71.69 367 THR A C 1
ATOM 2970 O O . THR A 1 367 ? 36.031 -4.422 28.25 1 71.69 367 THR A O 1
ATOM 2973 N N . GLU A 1 368 ? 33.844 -3.547 27.906 1 64.75 368 GLU A N 1
ATOM 2974 C CA . GLU A 1 368 ? 34.438 -2.221 27.828 1 64.75 368 GLU A CA 1
ATOM 2975 C C . GLU A 1 368 ? 34.156 -1.411 29.094 1 64.75 368 GLU A C 1
ATOM 2977 O O . GLU A 1 368 ? 34.656 -0.289 29.234 1 64.75 368 GLU A O 1
ATOM 2982 N N . GLY A 1 369 ? 33.406 -1.939 30.078 1 61.03 369 GLY A N 1
ATOM 2983 C CA . GLY A 1 369 ? 33.25 -1.273 31.359 1 61.03 369 GLY A CA 1
ATOM 2984 C C . GLY A 1 369 ? 32.312 -0.102 31.312 1 61.03 369 GLY A C 1
ATOM 2985 O O . GLY A 1 369 ? 32.5 0.896 32 1 61.03 369 GLY A O 1
ATOM 2986 N N . TYR A 1 370 ? 31.281 -0.188 30.562 1 49.53 370 TYR A N 1
ATOM 2987 C CA . TYR A 1 370 ? 30.312 0.905 30.672 1 49.53 370 TYR A CA 1
ATOM 2988 C C . TYR A 1 370 ? 29.359 0.688 31.828 1 49.53 370 TYR A C 1
ATOM 2990 O O . TYR A 1 370 ? 29.047 -0.452 32.188 1 49.53 370 TYR A O 1
ATOM 2998 N N . MET B 1 1 ? -14.57 35.312 -18.625 1 20.53 1 MET B N 1
ATOM 2999 C CA . MET B 1 1 ? -15.672 34.625 -17.969 1 20.53 1 MET B CA 1
ATOM 3000 C C . MET B 1 1 ? -15.273 33.219 -17.578 1 20.53 1 MET B C 1
ATOM 3002 O O . MET B 1 1 ? -15.734 32.25 -18.172 1 20.53 1 MET B O 1
ATOM 3006 N N . GLU B 1 2 ? -14.031 32.938 -17.312 1 24.27 2 GLU B N 1
ATOM 3007 C CA . GLU B 1 2 ? -13.234 31.719 -17.219 1 24.27 2 GLU B CA 1
ATOM 3008 C C . GLU B 1 2 ? -13.609 30.906 -15.992 1 24.27 2 GLU B C 1
ATOM 3010 O O . GLU B 1 2 ? -13.406 31.359 -14.859 1 24.27 2 GLU B O 1
ATOM 3015 N N . GLY B 1 3 ? -14.883 30.219 -16.047 1 27.33 3 GLY B N 1
ATOM 3016 C CA . GLY B 1 3 ? -15.555 29.391 -15.047 1 27.33 3 GLY B CA 1
ATOM 3017 C C . GLY B 1 3 ? -14.656 28.359 -14.422 1 27.33 3 GLY B C 1
ATOM 3018 O O . GLY B 1 3 ? -14.016 27.562 -15.125 1 27.33 3 GLY B O 1
ATOM 3019 N N . SER B 1 4 ? -14.086 28.688 -13.297 1 30.62 4 SER B N 1
ATOM 3020 C CA . SER B 1 4 ? -13.086 27.969 -12.523 1 30.62 4 SER B CA 1
ATOM 3021 C C . SER B 1 4 ? -13.523 26.531 -12.273 1 30.62 4 SER B C 1
ATOM 3023 O O . SER B 1 4 ? -14.664 26.281 -11.875 1 30.62 4 SER B O 1
ATOM 3025 N N . SER B 1 5 ? -12.984 25.594 -12.93 1 32.53 5 SER B N 1
ATOM 3026 C CA . SER B 1 5 ? -13.188 24.156 -13.031 1 32.53 5 SER B CA 1
ATOM 3027 C C . SER B 1 5 ? -13.336 23.516 -11.656 1 32.53 5 SER B C 1
ATOM 3029 O O . SER B 1 5 ? -13.43 22.297 -11.539 1 32.53 5 SER B O 1
ATOM 3031 N N . SER B 1 6 ? -12.906 24.125 -10.602 1 34.91 6 SER B N 1
ATOM 3032 C CA . SER B 1 6 ? -12.93 23.531 -9.273 1 34.91 6 SER B CA 1
ATOM 3033 C C . SER B 1 6 ? -14.359 23.312 -8.789 1 34.91 6 SER B C 1
ATOM 3035 O O . SER B 1 6 ? -14.586 22.766 -7.715 1 34.91 6 SER B O 1
ATOM 3037 N N . GLU B 1 7 ? -15.391 24.141 -9.18 1 36.31 7 GLU B N 1
ATOM 3038 C CA . GLU B 1 7 ? -16.766 24.219 -8.703 1 36.31 7 GLU B CA 1
ATOM 3039 C C . GLU B 1 7 ? -17.547 22.953 -9.031 1 36.31 7 GLU B C 1
ATOM 3041 O O . GLU B 1 7 ? -18.75 22.875 -8.805 1 36.31 7 GLU B O 1
ATOM 3046 N N . ILE B 1 8 ? -17.078 22.141 -9.992 1 37.97 8 ILE B N 1
ATOM 3047 C CA . ILE B 1 8 ? -18.047 21.359 -10.75 1 37.97 8 ILE B CA 1
ATOM 3048 C C . ILE B 1 8 ? -18.5 20.156 -9.93 1 37.97 8 ILE B C 1
ATOM 3050 O O . ILE B 1 8 ? -19.344 19.375 -10.375 1 37.97 8 ILE B O 1
ATOM 3054 N N . ILE B 1 9 ? -17.781 19.734 -8.961 1 42.03 9 ILE B N 1
ATOM 3055 C CA . ILE B 1 9 ? -18.172 18.391 -8.539 1 42.03 9 ILE B CA 1
ATOM 3056 C C . ILE B 1 9 ? -19.406 18.484 -7.637 1 42.03 9 ILE B C 1
ATOM 3058 O O . ILE B 1 9 ? -19.328 18.203 -6.438 1 42.03 9 ILE B O 1
ATOM 3062 N N . SER B 1 10 ? -20.188 19.422 -7.82 1 39.84 10 SER B N 1
ATOM 3063 C CA . SER B 1 10 ? -21.297 19.516 -6.863 1 39.84 10 SER B CA 1
ATOM 3064 C C . SER B 1 10 ? -22.359 18.469 -7.141 1 39.84 10 SER B C 1
ATOM 3066 O O . SER B 1 10 ? -23.25 18.25 -6.312 1 39.84 10 SER B O 1
ATOM 3068 N N . SER B 1 11 ? -22.688 18.156 -8.383 1 43.88 11 SER B N 1
ATOM 3069 C CA . SER B 1 11 ? -23.953 17.469 -8.625 1 43.88 11 SER B CA 1
ATOM 3070 C C . SER B 1 11 ? -23.781 15.961 -8.5 1 43.88 11 SER B C 1
ATOM 3072 O O . SER B 1 11 ? -22.672 15.438 -8.609 1 43.88 11 SER B O 1
ATOM 3074 N N . THR B 1 12 ? -24.922 15.219 -7.988 1 45.72 12 THR B N 1
ATOM 3075 C CA . THR B 1 12 ? -25.109 13.773 -7.922 1 45.72 12 THR B CA 1
ATOM 3076 C C . THR B 1 12 ? -24.484 13.094 -9.141 1 45.72 12 THR B C 1
ATOM 3078 O O . THR B 1 12 ? -23.859 12.039 -9.023 1 45.72 12 THR B O 1
ATOM 3081 N N . THR B 1 13 ? -24.719 13.695 -10.219 1 46.66 13 THR B N 1
ATOM 3082 C CA . THR B 1 13 ? -24.141 13.242 -11.477 1 46.66 13 THR B CA 1
ATOM 3083 C C . THR B 1 13 ? -22.625 13.328 -11.43 1 46.66 13 THR B C 1
ATOM 3085 O O . THR B 1 13 ? -21.922 12.445 -11.938 1 46.66 13 THR B O 1
ATOM 3088 N N . ASP B 1 14 ? -22.219 14.234 -10.562 1 58.94 14 ASP B N 1
ATOM 3089 C CA . ASP B 1 14 ? -20.781 14.477 -10.5 1 58.94 14 ASP B CA 1
ATOM 3090 C C . ASP B 1 14 ? -20.078 13.414 -9.648 1 58.94 14 ASP B C 1
ATOM 3092 O O . ASP B 1 14 ? -18.969 13 -9.953 1 58.94 14 ASP B O 1
ATOM 3096 N N . LYS B 1 15 ? -20.938 12.977 -8.719 1 62.34 15 LYS B N 1
ATOM 3097 C CA . LYS B 1 15 ? -20.375 11.93 -7.871 1 62.34 15 LYS B CA 1
ATOM 3098 C C . LYS B 1 15 ? -20.281 10.609 -8.625 1 62.34 15 LYS B C 1
ATOM 3100 O O . LYS B 1 15 ? -19.312 9.867 -8.477 1 62.34 15 LYS B O 1
ATOM 3105 N N . VAL B 1 16 ? -21.406 10.258 -9.32 1 61.34 16 VAL B N 1
ATOM 3106 C CA . VAL B 1 16 ? -21.422 9.023 -10.094 1 61.34 16 VAL B CA 1
ATOM 3107 C C . VAL B 1 16 ? -20.25 9.016 -11.086 1 61.34 16 VAL B C 1
ATOM 3109 O O . VAL B 1 16 ? -19.562 8.008 -11.242 1 61.34 16 VAL B O 1
ATOM 3112 N N . ASN B 1 17 ? -19.953 10.156 -11.508 1 80.88 17 ASN B N 1
ATOM 3113 C CA . ASN B 1 17 ? -18.859 10.273 -12.477 1 80.88 17 ASN B CA 1
ATOM 3114 C C . ASN B 1 17 ? -17.5 10.086 -11.82 1 80.88 17 ASN B C 1
ATOM 3116 O O . ASN B 1 17 ? -16.625 9.43 -12.375 1 80.88 17 ASN B O 1
ATOM 3120 N N . LEU B 1 18 ? -17.578 10.297 -10.508 1 85.88 18 LEU B N 1
ATOM 3121 C CA . LEU B 1 18 ? -16.281 10.203 -9.844 1 85.88 18 LEU B CA 1
ATOM 3122 C C . LEU B 1 18 ? -15.945 8.75 -9.531 1 85.88 18 LEU B C 1
ATOM 3124 O O . LEU B 1 18 ? -14.789 8.336 -9.656 1 85.88 18 LEU B O 1
ATOM 3128 N N . THR B 1 19 ? -17 8.039 -9.188 1 86.88 19 THR B N 1
ATOM 3129 C CA . THR B 1 19 ? -16.797 6.629 -8.883 1 86.88 19 THR B CA 1
ATOM 3130 C C . THR B 1 19 ? -16.375 5.863 -10.133 1 86.88 19 THR B C 1
ATOM 3132 O O . THR B 1 19 ? -15.516 4.98 -10.07 1 86.88 19 THR B O 1
ATOM 3135 N N . GLU B 1 20 ? -16.984 6.227 -11.203 1 90.19 20 GLU B N 1
ATOM 3136 C CA . GLU B 1 20 ? -16.641 5.57 -12.461 1 90.19 20 GLU B CA 1
ATOM 3137 C C . GLU B 1 20 ? -15.227 5.934 -12.891 1 90.19 20 GLU B C 1
ATOM 3139 O O . GLU B 1 20 ? -14.484 5.082 -13.391 1 90.19 20 GLU B O 1
ATOM 3144 N N . VAL B 1 21 ? -14.898 7.16 -12.727 1 91.44 21 VAL B N 1
ATOM 3145 C CA . VAL B 1 21 ? -13.555 7.617 -13.062 1 91.44 21 VAL B CA 1
ATOM 3146 C C . VAL B 1 21 ? -12.531 6.871 -12.219 1 91.44 21 VAL B C 1
ATOM 3148 O O . VAL B 1 21 ? -11.5 6.418 -12.727 1 91.44 21 VAL B O 1
ATOM 3151 N N . GLU B 1 22 ? -12.82 6.73 -10.93 1 90.69 22 GLU B N 1
ATOM 3152 C CA . GLU B 1 22 ? -11.938 5.992 -10.031 1 90.69 22 GLU B CA 1
ATOM 3153 C C . GLU B 1 22 ? -11.781 4.543 -10.477 1 90.69 22 GLU B C 1
ATOM 3155 O O . GLU B 1 22 ? -10.688 3.98 -10.406 1 90.69 22 GLU B O 1
ATOM 3160 N N . GLY B 1 23 ? -12.867 3.969 -10.906 1 89.38 23 GLY B N 1
ATOM 3161 C CA . GLY B 1 23 ? -12.82 2.6 -11.398 1 89.38 23 GLY B CA 1
ATOM 3162 C C . GLY B 1 23 ? -11.93 2.43 -12.609 1 89.38 23 GLY B C 1
ATOM 3163 O O . GLY B 1 23 ? -11.188 1.451 -12.711 1 89.38 23 GLY B O 1
ATOM 3164 N N . VAL B 1 24 ? -11.992 3.367 -13.5 1 91.81 24 VAL B N 1
ATOM 3165 C CA . VAL B 1 24 ? -11.18 3.322 -14.711 1 91.81 24 VAL B CA 1
ATOM 3166 C C . VAL B 1 24 ? -9.703 3.461 -14.344 1 91.81 24 VAL B C 1
ATOM 3168 O O . VAL B 1 24 ? -8.859 2.699 -14.828 1 91.81 24 VAL B O 1
ATOM 3171 N N . VAL B 1 25 ? -9.375 4.395 -13.492 1 92.5 25 VAL B N 1
ATOM 3172 C CA . VAL B 1 25 ? -7.992 4.617 -13.078 1 92.5 25 VAL B CA 1
ATOM 3173 C C . VAL B 1 25 ? -7.457 3.373 -12.383 1 92.5 25 VAL B C 1
ATOM 3175 O O . VAL B 1 25 ? -6.336 2.934 -12.656 1 92.5 25 VAL B O 1
ATOM 3178 N N . GLN B 1 26 ? -8.273 2.85 -11.539 1 91.06 26 GLN B N 1
ATOM 3179 C CA . GLN B 1 26 ? -7.863 1.647 -10.812 1 91.06 26 GLN B CA 1
ATOM 3180 C C . GLN B 1 26 ? -7.59 0.495 -11.781 1 91.06 26 GLN B C 1
ATOM 3182 O O . GLN B 1 26 ? -6.625 -0.252 -11.602 1 91.06 26 GLN B O 1
ATOM 3187 N N . SER B 1 27 ? -8.414 0.371 -12.742 1 90.94 27 SER B N 1
ATOM 3188 C CA . SER B 1 27 ? -8.219 -0.676 -13.742 1 90.94 27 SER B CA 1
ATOM 3189 C C . SER B 1 27 ? -6.91 -0.483 -14.5 1 90.94 27 SER B C 1
ATOM 3191 O O . SER B 1 27 ? -6.184 -1.447 -14.75 1 90.94 27 SER B O 1
ATOM 3193 N N . TRP B 1 28 ? -6.668 0.75 -14.836 1 92.44 28 TRP B N 1
ATOM 3194 C CA . TRP B 1 28 ? -5.414 1.045 -15.523 1 92.44 28 TRP B CA 1
ATOM 3195 C C . TRP B 1 28 ? -4.219 0.677 -14.648 1 92.44 28 TRP B C 1
ATOM 3197 O O . TRP B 1 28 ? -3.229 0.127 -15.141 1 92.44 28 TRP B O 1
ATOM 3207 N N . MET B 1 29 ? -4.289 1.003 -13.422 1 93 29 MET B N 1
ATOM 3208 C CA . MET B 1 29 ? -3.195 0.723 -12.5 1 93 29 MET B CA 1
ATOM 3209 C C . MET B 1 29 ? -3.004 -0.779 -12.32 1 93 29 MET B C 1
ATOM 3211 O O . MET B 1 29 ? -1.873 -1.269 -12.305 1 93 29 MET B O 1
ATOM 3215 N N . ILE B 1 30 ? -4.109 -1.498 -12.18 1 92.06 30 ILE B N 1
ATOM 3216 C CA . ILE B 1 30 ? -4.059 -2.947 -12.016 1 92.06 30 ILE B CA 1
ATOM 3217 C C . ILE B 1 30 ? -3.402 -3.586 -13.234 1 92.06 30 ILE B C 1
ATOM 3219 O O . ILE B 1 30 ? -2.498 -4.414 -13.102 1 92.06 30 ILE B O 1
ATOM 3223 N N . ASP B 1 31 ? -3.787 -3.141 -14.367 1 92.38 31 ASP B N 1
ATOM 3224 C CA . ASP B 1 31 ? -3.221 -3.67 -15.602 1 92.38 31 ASP B CA 1
ATOM 3225 C C . ASP B 1 31 ? -1.729 -3.367 -15.695 1 92.38 31 ASP B C 1
ATOM 3227 O O . ASP B 1 31 ? -0.94 -4.223 -16.109 1 92.38 31 ASP B O 1
ATOM 3231 N N . TYR B 1 32 ? -1.411 -2.217 -15.352 1 94.06 32 TYR B N 1
ATOM 3232 C CA . TYR B 1 32 ? -0.015 -1.8 -15.422 1 94.06 32 TYR B CA 1
ATOM 3233 C C . TYR B 1 32 ? 0.852 -2.633 -14.484 1 94.06 32 TYR B C 1
ATOM 3235 O O . TYR B 1 32 ? 1.894 -3.152 -14.891 1 94.06 32 TYR B O 1
ATOM 3243 N N . TYR B 1 33 ? 0.469 -2.689 -13.266 1 94 33 TYR B N 1
ATOM 3244 C CA . TYR B 1 33 ? 1.286 -3.406 -12.289 1 94 33 TYR B CA 1
ATOM 3245 C C . TYR B 1 33 ? 1.276 -4.902 -12.57 1 94 33 TYR B C 1
ATOM 3247 O O . TYR B 1 33 ? 2.271 -5.594 -12.328 1 94 33 TYR B O 1
ATOM 3255 N N . PHE B 1 34 ? 0.162 -5.469 -13.031 1 93.94 34 PHE B N 1
ATOM 3256 C CA . PHE B 1 34 ? 0.139 -6.871 -13.43 1 93.94 34 PHE B CA 1
ATOM 3257 C C . PHE B 1 34 ? 1.182 -7.148 -14.5 1 93.94 34 PHE B C 1
ATOM 3259 O O . PHE B 1 34 ? 1.951 -8.109 -14.398 1 93.94 34 PHE B O 1
ATOM 3266 N N . ALA B 1 35 ? 1.188 -6.277 -15.492 1 93.5 35 ALA B N 1
ATOM 3267 C CA . ALA B 1 35 ? 2.168 -6.43 -16.562 1 93.5 35 ALA B CA 1
ATOM 3268 C C . ALA B 1 35 ? 3.592 -6.324 -16.031 1 93.5 35 ALA B C 1
ATOM 3270 O O . ALA B 1 35 ? 4.473 -7.086 -16.422 1 93.5 35 ALA B O 1
ATOM 3271 N N . SER B 1 36 ? 3.807 -5.383 -15.18 1 93.81 36 SER B N 1
ATOM 3272 C CA . SER B 1 36 ? 5.121 -5.207 -14.57 1 93.81 36 SER B CA 1
ATOM 3273 C C . SER B 1 36 ? 5.527 -6.441 -13.766 1 93.81 36 SER B C 1
ATOM 3275 O O . SER B 1 36 ? 6.676 -6.883 -13.836 1 93.81 36 SER B O 1
ATOM 3277 N N . LEU B 1 37 ? 4.574 -6.992 -13.047 1 95.81 37 LEU B N 1
ATOM 3278 C CA . LEU B 1 37 ? 4.859 -8.172 -12.234 1 95.81 37 LEU B CA 1
ATOM 3279 C C . LEU B 1 37 ? 5.195 -9.367 -13.117 1 95.81 37 LEU B C 1
ATOM 3281 O O . LEU B 1 37 ? 6.105 -10.141 -12.805 1 95.81 37 LEU B O 1
ATOM 3285 N N . CYS B 1 38 ? 4.449 -9.523 -14.195 1 95.38 38 CYS B N 1
ATOM 3286 C CA . CYS B 1 38 ? 4.75 -10.602 -15.133 1 95.38 38 CYS B CA 1
ATOM 3287 C C . CYS B 1 38 ? 6.156 -10.461 -15.703 1 95.38 38 CYS B C 1
ATOM 3289 O O . CYS B 1 38 ? 6.902 -11.438 -15.773 1 95.38 38 CYS B O 1
ATOM 3291 N N . ARG B 1 39 ? 6.5 -9.289 -16 1 94.06 39 ARG B N 1
ATOM 3292 C CA . ARG B 1 39 ? 7.84 -9.023 -16.531 1 94.06 39 ARG B CA 1
ATOM 3293 C C . ARG B 1 39 ? 8.906 -9.305 -15.469 1 94.06 39 ARG B C 1
ATOM 3295 O O . ARG B 1 39 ? 9.906 -9.961 -15.75 1 94.06 39 ARG B O 1
ATOM 3302 N N . LEU B 1 40 ? 8.703 -8.797 -14.305 1 95.69 40 LEU B N 1
ATOM 3303 C CA . LEU B 1 40 ? 9.672 -8.977 -13.227 1 95.69 40 LEU B CA 1
ATOM 3304 C C . LEU B 1 40 ? 9.836 -10.453 -12.883 1 95.69 40 LEU B C 1
ATOM 3306 O O . LEU B 1 40 ? 10.93 -10.891 -12.523 1 95.69 40 LEU B O 1
ATOM 3310 N N . PHE B 1 41 ? 8.719 -11.219 -12.953 1 97.44 41 PHE B N 1
ATOM 3311 C CA . PHE B 1 41 ? 8.789 -12.656 -12.727 1 97.44 41 PHE B CA 1
ATOM 3312 C C . PHE B 1 41 ? 9.664 -13.328 -13.773 1 97.44 41 PHE B C 1
ATOM 3314 O O . PHE B 1 41 ? 10.523 -14.148 -13.438 1 97.44 41 PHE B O 1
ATOM 3321 N N . ARG B 1 42 ? 9.484 -12.938 -14.969 1 96.38 42 ARG B N 1
ATOM 3322 C CA . ARG B 1 42 ? 10.258 -13.508 -16.062 1 96.38 42 ARG B CA 1
ATOM 3323 C C . 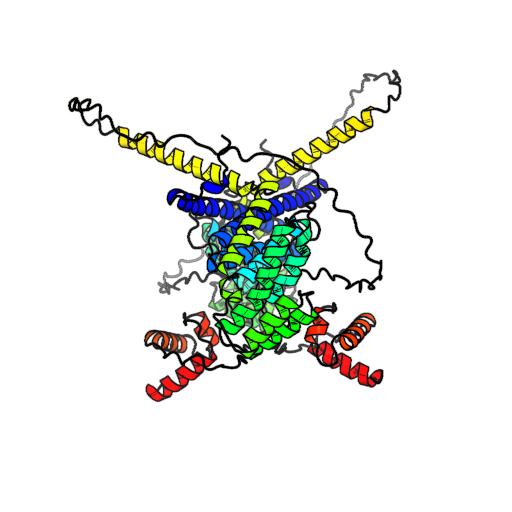ARG B 1 42 ? 11.742 -13.164 -15.922 1 96.38 42 ARG B C 1
ATOM 3325 O O . ARG B 1 42 ? 12.602 -13.977 -16.266 1 96.38 42 ARG B O 1
ATOM 3332 N N . ASP B 1 43 ? 11.992 -12.008 -15.398 1 95.19 43 ASP B N 1
ATOM 3333 C CA . ASP B 1 43 ? 13.359 -11.555 -15.188 1 95.19 43 ASP B CA 1
ATOM 3334 C C . ASP B 1 43 ? 13.969 -12.188 -13.938 1 95.19 43 ASP B C 1
ATOM 3336 O O . ASP B 1 43 ? 15.164 -12.023 -13.672 1 95.19 43 ASP B O 1
ATOM 3340 N N . ARG B 1 44 ? 13.195 -12.938 -13.234 1 95.94 44 ARG B N 1
ATOM 3341 C CA . ARG B 1 44 ? 13.617 -13.586 -11.992 1 95.94 44 ARG B CA 1
ATOM 3342 C C . ARG B 1 44 ? 14.156 -12.562 -11 1 95.94 44 ARG B C 1
ATOM 3344 O O . ARG B 1 44 ? 15.133 -12.828 -10.297 1 95.94 44 ARG B O 1
ATOM 3351 N N . SER B 1 45 ? 13.602 -11.336 -11.016 1 94.69 45 SER B N 1
ATOM 3352 C CA . SER B 1 45 ? 13.984 -10.281 -10.078 1 94.69 45 SER B CA 1
ATOM 3353 C C . SER B 1 45 ? 13.109 -10.328 -8.82 1 94.69 45 SER B C 1
ATOM 3355 O O . SER B 1 45 ? 12.141 -9.57 -8.711 1 94.69 45 SER B O 1
ATOM 3357 N N . ALA B 1 46 ? 13.516 -11.055 -7.855 1 93.81 46 ALA B N 1
ATOM 3358 C CA . ALA B 1 46 ? 12.688 -11.352 -6.684 1 93.81 46 ALA B CA 1
ATOM 3359 C C . ALA B 1 46 ? 12.484 -10.102 -5.832 1 93.81 46 ALA B C 1
ATOM 3361 O O . ALA B 1 46 ? 11.359 -9.781 -5.441 1 93.81 46 ALA B O 1
ATOM 3362 N N . PRO B 1 47 ? 13.586 -9.297 -5.535 1 91.06 47 PRO B N 1
ATOM 3363 C CA . PRO B 1 47 ? 13.367 -8.141 -4.668 1 91.06 47 PRO B CA 1
ATOM 3364 C C . PRO B 1 47 ? 12.422 -7.109 -5.285 1 91.06 47 PRO B C 1
ATOM 3366 O O . PRO B 1 47 ? 11.5 -6.633 -4.617 1 91.06 47 PRO B O 1
ATOM 3369 N N . GLU B 1 48 ? 12.594 -6.797 -6.555 1 92.25 48 GLU B N 1
ATOM 3370 C CA . GLU B 1 48 ? 11.727 -5.836 -7.23 1 92.25 48 GLU B CA 1
ATOM 3371 C C . GLU B 1 48 ? 10.312 -6.379 -7.379 1 92.25 48 GLU B C 1
ATOM 3373 O O . GLU B 1 48 ? 9.336 -5.625 -7.297 1 92.25 48 GLU B O 1
ATOM 3378 N N . PHE B 1 49 ? 10.281 -7.652 -7.656 1 95.88 49 PHE B N 1
ATOM 3379 C CA . PHE B 1 49 ? 8.977 -8.305 -7.758 1 95.88 49 PHE B CA 1
ATOM 3380 C C . PHE B 1 49 ? 8.188 -8.141 -6.469 1 95.88 49 PHE B C 1
ATOM 3382 O O . PHE B 1 49 ? 7.012 -7.773 -6.5 1 95.88 49 PHE B O 1
ATOM 3389 N N . ARG B 1 50 ? 8.789 -8.352 -5.348 1 93.38 50 ARG B N 1
ATOM 3390 C CA . ARG B 1 50 ? 8.125 -8.266 -4.051 1 93.38 50 ARG B CA 1
ATOM 3391 C C . ARG B 1 50 ? 7.684 -6.84 -3.748 1 93.38 50 ARG B C 1
ATOM 3393 O O . ARG B 1 50 ? 6.59 -6.621 -3.219 1 93.38 50 ARG B O 1
ATOM 3400 N N . LYS B 1 51 ? 8.531 -5.969 -4.059 1 90.25 51 LYS B N 1
ATOM 3401 C CA . LYS B 1 51 ? 8.195 -4.562 -3.855 1 90.25 51 LYS B CA 1
ATOM 3402 C C . LYS B 1 51 ? 6.965 -4.168 -4.664 1 90.25 51 LYS B C 1
ATOM 3404 O O . LYS B 1 51 ? 6.031 -3.564 -4.129 1 90.25 51 LYS B O 1
ATOM 3409 N N . THR B 1 52 ? 6.957 -4.508 -5.941 1 93.44 52 THR B N 1
ATOM 3410 C CA . THR B 1 52 ? 5.848 -4.195 -6.832 1 93.44 52 THR B CA 1
ATOM 3411 C C . THR B 1 52 ? 4.59 -4.953 -6.418 1 93.44 52 THR B C 1
ATOM 3413 O O . THR B 1 52 ? 3.477 -4.438 -6.543 1 93.44 52 THR B O 1
ATOM 3416 N N . LEU B 1 53 ? 4.785 -6.129 -5.922 1 95.19 53 LEU B N 1
ATOM 3417 C CA . LEU B 1 53 ? 3.664 -6.953 -5.484 1 95.19 53 LEU B CA 1
ATOM 3418 C C . LEU B 1 53 ? 2.924 -6.297 -4.324 1 95.19 53 LEU B C 1
ATOM 3420 O O . LEU B 1 53 ? 1.693 -6.348 -4.258 1 95.19 53 LEU B O 1
ATOM 3424 N N . LYS B 1 54 ? 3.645 -5.77 -3.408 1 91.5 54 LYS B N 1
ATOM 3425 C CA . LYS B 1 54 ? 3.025 -5.074 -2.281 1 91.5 54 LYS B CA 1
ATOM 3426 C C . LYS B 1 54 ? 2.15 -3.92 -2.758 1 91.5 54 LYS B C 1
ATOM 3428 O O . LYS B 1 54 ? 1.052 -3.713 -2.24 1 91.5 54 LYS B O 1
ATOM 3433 N N . LEU B 1 55 ? 2.637 -3.191 -3.684 1 90.94 55 LEU B N 1
ATOM 3434 C CA . LEU B 1 55 ? 1.866 -2.092 -4.254 1 90.94 55 LEU B CA 1
ATOM 3435 C C . LEU B 1 55 ? 0.619 -2.611 -4.961 1 90.94 55 LEU B C 1
ATOM 3437 O O . LEU B 1 55 ? -0.477 -2.08 -4.77 1 90.94 55 LEU B O 1
ATOM 3441 N N . PHE B 1 56 ? 0.802 -3.627 -5.793 1 93.94 56 PHE B N 1
ATOM 3442 C CA . PHE B 1 56 ? -0.321 -4.25 -6.484 1 93.94 56 PHE B CA 1
ATOM 3443 C C . PHE B 1 56 ? -1.382 -4.707 -5.488 1 93.94 56 PHE B C 1
ATOM 3445 O O . PHE B 1 56 ? -2.574 -4.473 -5.695 1 93.94 56 PHE B O 1
ATOM 3452 N N . GLU B 1 57 ? -0.953 -5.348 -4.406 1 91.62 57 GLU B N 1
ATOM 3453 C CA . GLU B 1 57 ? -1.849 -5.844 -3.363 1 91.62 57 GLU B CA 1
ATOM 3454 C C . GLU B 1 57 ? -2.668 -4.707 -2.756 1 91.62 57 GLU B C 1
ATOM 3456 O O . GLU B 1 57 ? -3.869 -4.859 -2.52 1 91.62 57 GLU B O 1
ATOM 3461 N N . SER B 1 58 ? -2.023 -3.598 -2.506 1 88.25 58 SER B N 1
ATOM 3462 C CA . SER B 1 58 ? -2.713 -2.453 -1.916 1 88.25 58 SER B CA 1
ATOM 3463 C C . SER B 1 58 ? -3.816 -1.938 -2.836 1 88.25 58 SER B C 1
ATOM 3465 O O . SER B 1 58 ? -4.852 -1.462 -2.365 1 88.25 58 SER B O 1
ATOM 3467 N N . ILE B 1 59 ? -3.611 -2.023 -4.094 1 89.44 59 ILE B N 1
ATOM 3468 C CA . ILE B 1 59 ? -4.562 -1.507 -5.07 1 89.44 59 ILE B CA 1
ATOM 3469 C C . ILE B 1 59 ? -5.742 -2.469 -5.199 1 89.44 59 ILE B C 1
ATOM 3471 O O . ILE B 1 59 ? -6.898 -2.043 -5.219 1 89.44 59 ILE B O 1
ATOM 3475 N N . VAL B 1 60 ? -5.461 -3.736 -5.223 1 88.12 60 VAL B N 1
ATOM 3476 C CA . VAL B 1 60 ? -6.508 -4.719 -5.492 1 88.12 60 VAL B CA 1
ATOM 3477 C C . VAL B 1 60 ? -7.312 -4.977 -4.219 1 88.12 60 VAL B C 1
ATOM 3479 O O . VAL B 1 60 ? -8.5 -5.289 -4.285 1 88.12 60 VAL B O 1
ATOM 3482 N N . ASP B 1 61 ? -6.66 -4.918 -3.104 1 79.56 61 ASP B N 1
ATOM 3483 C CA . ASP B 1 61 ? -7.379 -5.152 -1.854 1 79.56 61 ASP B CA 1
ATOM 3484 C C . ASP B 1 61 ? -8.406 -4.055 -1.601 1 79.56 61 ASP B C 1
ATOM 3486 O O . ASP B 1 61 ? -9.367 -4.254 -0.855 1 79.56 61 ASP B O 1
ATOM 3490 N N . ASP B 1 62 ? -8.125 -2.896 -2.068 1 68.12 62 ASP B N 1
ATOM 3491 C CA . ASP B 1 62 ? -9.086 -1.807 -1.948 1 68.12 62 ASP B CA 1
ATOM 3492 C C . ASP B 1 62 ? -10.242 -1.985 -2.928 1 68.12 62 ASP B C 1
ATOM 3494 O O . ASP B 1 62 ? -11.234 -1.248 -2.873 1 68.12 62 ASP B O 1
ATOM 3498 N N . LEU B 1 63 ? -10.031 -2.793 -3.885 1 59.06 63 LEU B N 1
ATOM 3499 C CA . LEU B 1 63 ? -11.031 -2.982 -4.93 1 59.06 63 LEU B CA 1
ATOM 3500 C C . LEU B 1 63 ? -12.344 -3.488 -4.336 1 59.06 63 LEU B C 1
ATOM 3502 O O . LEU B 1 63 ? -12.383 -4.562 -3.73 1 59.06 63 LEU B O 1
ATOM 3506 N N . GLU B 1 64 ? -12.977 -2.479 -3.754 1 55.81 64 GLU B N 1
ATOM 3507 C CA . GLU B 1 64 ? -14.367 -2.873 -3.529 1 55.81 64 GLU B CA 1
ATOM 3508 C C . GLU B 1 64 ? -14.945 -3.568 -4.758 1 55.81 64 GLU B C 1
ATOM 3510 O O . GLU B 1 64 ? -14.453 -3.389 -5.871 1 55.81 64 GLU B O 1
ATOM 3515 N N . THR B 1 65 ? -15.68 -4.586 -4.641 1 49.38 65 THR B N 1
ATOM 3516 C CA . THR B 1 65 ? -16.406 -5.406 -5.613 1 49.38 65 THR B CA 1
ATOM 3517 C C . THR B 1 65 ? -16.797 -4.578 -6.832 1 49.38 65 THR B C 1
ATOM 3519 O O . THR B 1 65 ? -17.578 -5.035 -7.672 1 49.38 65 THR B O 1
ATOM 3522 N N . CYS B 1 66 ? -16.375 -3.363 -6.855 1 46.03 66 CYS B N 1
ATOM 3523 C CA . CYS B 1 66 ? -17.094 -2.662 -7.914 1 46.03 66 CYS B CA 1
ATOM 3524 C C . CYS B 1 66 ? -16.406 -2.871 -9.266 1 46.03 66 CYS B C 1
ATOM 3526 O O . CYS B 1 66 ? -16.703 -2.17 -10.234 1 46.03 66 CYS B O 1
ATOM 3528 N N . SER B 1 67 ? -15.367 -3.568 -9.273 1 53.44 67 SER B N 1
ATOM 3529 C CA . SER B 1 67 ? -14.781 -3.498 -10.609 1 53.44 67 SER B CA 1
ATOM 3530 C C . SER B 1 67 ? -15.594 -4.309 -11.609 1 53.44 67 SER B C 1
ATOM 3532 O O . SER B 1 67 ? -16 -5.441 -11.328 1 53.44 67 SER B O 1
ATOM 3534 N N . HIS B 1 68 ? -16.188 -3.619 -12.555 1 54.97 68 HIS B N 1
ATOM 3535 C CA . HIS B 1 68 ? -16.953 -4.09 -13.695 1 54.97 68 HIS B CA 1
ATOM 3536 C C . HIS B 1 68 ? -16.125 -5 -14.594 1 54.97 68 HIS B C 1
ATOM 3538 O O . HIS B 1 68 ? -16.641 -5.617 -15.523 1 54.97 68 HIS B O 1
ATOM 3544 N N . ARG B 1 69 ? -14.789 -4.977 -14.344 1 61.62 69 ARG B N 1
ATOM 3545 C CA . ARG B 1 69 ? -14.016 -5.805 -15.258 1 61.62 69 ARG B CA 1
ATOM 3546 C C . ARG B 1 69 ? -13.82 -7.211 -14.703 1 61.62 69 ARG B C 1
ATOM 3548 O O . ARG B 1 69 ? -13.398 -7.375 -13.555 1 61.62 69 ARG B O 1
ATOM 3555 N N . SER B 1 70 ? -14.266 -8.195 -15.312 1 59.12 70 SER B N 1
ATOM 3556 C CA . SER B 1 70 ? -14.242 -9.609 -14.961 1 59.12 70 SER B CA 1
ATOM 3557 C C . SER B 1 70 ? -12.82 -10.141 -14.875 1 59.12 70 SER B C 1
ATOM 3559 O O . SER B 1 70 ? -12.562 -11.164 -14.25 1 59.12 70 SER B O 1
ATOM 3561 N N . ASP B 1 71 ? -11.75 -9.461 -15.43 1 65.81 71 ASP B N 1
ATOM 3562 C CA . ASP B 1 71 ? -10.398 -10.016 -15.547 1 65.81 71 ASP B CA 1
ATOM 3563 C C . ASP B 1 71 ? -9.578 -9.703 -14.297 1 65.81 71 ASP B C 1
ATOM 3565 O O . ASP B 1 71 ? -8.555 -10.352 -14.047 1 65.81 71 ASP B O 1
ATOM 3569 N N . HIS B 1 72 ? -10.023 -8.859 -13.523 1 72 72 HIS B N 1
ATOM 3570 C CA . HIS B 1 72 ? -9.219 -8.422 -12.391 1 72 72 HIS B CA 1
ATOM 3571 C C . HIS B 1 72 ? -9.062 -9.531 -11.359 1 72 72 HIS B C 1
ATOM 3573 O O . HIS B 1 72 ? -7.953 -9.797 -10.883 1 72 72 HIS B O 1
ATOM 3579 N N . PRO B 1 73 ? -10.07 -10.297 -11.281 1 80.12 73 PRO B N 1
ATOM 3580 C CA . PRO B 1 73 ? -9.906 -11.391 -10.32 1 80.12 73 PRO B CA 1
ATOM 3581 C C . PRO B 1 73 ? -8.891 -12.438 -10.781 1 80.12 73 PRO B C 1
ATOM 3583 O O . PRO B 1 73 ? -8.164 -13 -9.969 1 80.12 73 PRO B O 1
ATOM 3586 N N . THR B 1 74 ? -8.789 -12.602 -12.078 1 89.44 74 THR B N 1
ATOM 3587 C CA . THR B 1 74 ? -7.828 -13.562 -12.617 1 89.44 74 THR B CA 1
ATOM 3588 C C . THR B 1 74 ? -6.402 -13.047 -12.461 1 89.44 74 THR B C 1
ATOM 3590 O O . THR B 1 74 ? -5.5 -13.805 -12.094 1 89.44 74 THR B O 1
ATOM 3593 N N . GLN B 1 75 ? -6.254 -11.742 -12.75 1 91.62 75 GLN B N 1
ATOM 3594 C CA . GLN B 1 75 ? -4.934 -11.141 -12.586 1 91.62 75 GLN B CA 1
ATOM 3595 C C . GLN B 1 75 ? -4.461 -11.242 -11.141 1 91.62 75 GLN B C 1
ATOM 3597 O O . GLN B 1 75 ? -3.295 -11.555 -10.883 1 91.62 75 GLN B O 1
ATOM 3602 N N . ARG B 1 76 ? -5.391 -11.008 -10.266 1 92.38 76 ARG B N 1
ATOM 3603 C CA . ARG B 1 76 ? -5.066 -11.117 -8.852 1 92.38 76 ARG B CA 1
ATOM 3604 C C . ARG B 1 76 ? -4.648 -12.539 -8.492 1 92.38 76 ARG B C 1
ATOM 3606 O O . ARG B 1 76 ? -3.658 -12.742 -7.785 1 92.38 76 ARG B O 1
ATOM 3613 N N . THR B 1 77 ? -5.371 -13.484 -9.023 1 93.69 77 THR B N 1
ATOM 3614 C CA . THR B 1 77 ? -5.094 -14.891 -8.75 1 93.69 77 THR B CA 1
ATOM 3615 C C . THR B 1 77 ? -3.734 -15.289 -9.32 1 93.69 77 THR B C 1
ATOM 3617 O O . THR B 1 77 ? -2.965 -15.992 -8.664 1 93.69 77 THR B O 1
ATOM 3620 N N . ILE B 1 78 ? -3.49 -14.844 -10.477 1 95.69 78 ILE B N 1
ATOM 3621 C CA . ILE B 1 78 ? -2.215 -15.148 -11.117 1 95.69 78 ILE B CA 1
ATOM 3622 C C . ILE B 1 78 ? -1.072 -14.562 -10.281 1 95.69 78 ILE B C 1
ATOM 3624 O O . ILE B 1 78 ? -0.055 -15.227 -10.062 1 95.69 78 ILE B O 1
ATOM 3628 N N . CYS B 1 79 ? -1.263 -13.359 -9.859 1 95.81 79 CYS B N 1
ATOM 3629 C CA . CYS B 1 79 ? -0.215 -12.734 -9.062 1 95.81 79 CYS B CA 1
ATOM 3630 C C . CYS B 1 79 ? -0.015 -13.477 -7.746 1 95.81 79 CYS B C 1
ATOM 3632 O O . CYS B 1 79 ? 1.11 -13.586 -7.258 1 95.81 79 CYS B O 1
ATOM 3634 N N . CYS B 1 80 ? -1.068 -14.008 -7.164 1 95.5 80 CYS B N 1
ATOM 3635 C CA . CYS B 1 80 ? -0.95 -14.859 -5.984 1 95.5 80 CYS B CA 1
ATOM 3636 C C . CYS B 1 80 ? -0.102 -16.094 -6.281 1 95.5 80 CYS B C 1
ATOM 3638 O O . CYS B 1 80 ? 0.765 -16.453 -5.488 1 95.5 80 CYS B O 1
ATOM 3640 N N . PHE B 1 81 ? -0.371 -16.625 -7.418 1 97.19 81 PHE B N 1
ATOM 3641 C CA . PHE B 1 81 ? 0.352 -17.812 -7.859 1 97.19 81 PHE B CA 1
ATOM 3642 C C . PHE B 1 81 ? 1.827 -17.5 -8.078 1 97.19 81 PHE B C 1
ATOM 3644 O O . PHE B 1 81 ? 2.699 -18.219 -7.586 1 97.19 81 PHE B O 1
ATOM 3651 N N . LEU B 1 82 ? 2.121 -16.391 -8.695 1 98.12 82 LEU B N 1
ATOM 3652 C CA . LEU B 1 82 ? 3.49 -16.016 -9.016 1 98.12 82 LEU B CA 1
ATOM 3653 C C . LEU B 1 82 ? 4.281 -15.711 -7.75 1 98.12 82 LEU B C 1
ATOM 3655 O O . LEU B 1 82 ? 5.465 -16.047 -7.652 1 98.12 82 LEU B O 1
ATOM 3659 N N . ALA B 1 83 ? 3.619 -15.07 -6.836 1 97.38 83 ALA B N 1
ATOM 3660 C CA . ALA B 1 83 ? 4.285 -14.742 -5.578 1 97.38 83 ALA B CA 1
ATOM 3661 C C . ALA B 1 83 ? 4.773 -16 -4.871 1 97.38 83 ALA B C 1
ATOM 3663 O O . ALA B 1 83 ? 5.906 -16.062 -4.395 1 97.38 83 ALA B O 1
ATOM 3664 N N . ARG B 1 84 ? 4 -17 -4.828 1 97 84 ARG B N 1
ATOM 3665 C CA . ARG B 1 84 ? 4.32 -18.25 -4.156 1 97 84 ARG B CA 1
ATOM 3666 C C . ARG B 1 84 ? 5.434 -19 -4.887 1 97 84 ARG B C 1
ATOM 3668 O O . ARG B 1 84 ? 6.332 -19.547 -4.254 1 97 84 ARG B O 1
ATOM 3675 N N . VAL B 1 85 ? 5.406 -18.969 -6.18 1 98.06 85 VAL B N 1
ATOM 3676 C CA . VAL B 1 85 ? 6.43 -19.656 -6.965 1 98.06 85 VAL B CA 1
ATOM 3677 C C . VAL B 1 85 ? 7.758 -18.906 -6.844 1 98.06 85 VAL B C 1
ATOM 3679 O O . VAL B 1 85 ? 8.82 -19.531 -6.758 1 98.06 85 VAL B O 1
ATOM 3682 N N . MET B 1 86 ? 7.695 -17.578 -6.891 1 96.94 86 MET B N 1
ATOM 3683 C CA . MET B 1 86 ? 8.906 -16.781 -6.734 1 96.94 86 MET B CA 1
ATOM 3684 C C . MET B 1 86 ? 9.617 -17.125 -5.434 1 96.94 86 MET B C 1
ATOM 3686 O O . MET B 1 86 ? 10.852 -17.125 -5.379 1 96.94 86 MET B O 1
ATOM 3690 N N . ASP B 1 87 ? 8.852 -17.453 -4.457 1 95.94 87 ASP B N 1
ATOM 3691 C CA . ASP B 1 87 ? 9.414 -17.828 -3.162 1 95.94 87 ASP B CA 1
ATOM 3692 C C . ASP B 1 87 ? 9.508 -19.344 -3.027 1 95.94 87 ASP B C 1
ATOM 3694 O O . ASP B 1 87 ? 9.656 -19.875 -1.919 1 95.94 87 ASP B O 1
ATOM 3698 N N . GLY B 1 88 ? 9.398 -20.062 -4.043 1 96.56 88 GLY B N 1
ATOM 3699 C CA . GLY B 1 88 ? 9.258 -21.516 -4.016 1 96.56 88 GLY B CA 1
ATOM 3700 C C . GLY B 1 88 ? 10.422 -22.203 -3.334 1 96.56 88 GLY B C 1
ATOM 3701 O O . GLY B 1 88 ? 10.25 -23.266 -2.736 1 96.56 88 GLY B O 1
ATOM 3702 N N . GLU B 1 89 ? 11.578 -21.656 -3.412 1 95.19 89 GLU B N 1
ATOM 3703 C CA . GLU B 1 89 ? 12.766 -22.297 -2.854 1 95.19 89 GLU B CA 1
ATOM 3704 C C . GLU B 1 89 ? 13.055 -21.781 -1.442 1 95.19 89 GLU B C 1
ATOM 3706 O O . GLU B 1 89 ? 14 -22.234 -0.797 1 95.19 89 GLU B O 1
ATOM 3711 N N . ASN B 1 90 ? 12.289 -20.828 -0.995 1 93.38 90 ASN B N 1
ATOM 3712 C CA . ASN B 1 90 ? 12.445 -20.312 0.357 1 93.38 90 ASN B CA 1
ATOM 3713 C C . ASN B 1 90 ? 11.523 -21.016 1.344 1 93.38 90 ASN B C 1
ATOM 3715 O O . ASN B 1 90 ? 10.375 -20.609 1.524 1 93.38 90 ASN B O 1
ATOM 3719 N N . LEU B 1 91 ? 12.023 -21.953 2.078 1 91.25 91 LEU B N 1
ATOM 3720 C CA . LEU B 1 91 ? 11.227 -22.781 2.967 1 91.25 91 LEU B CA 1
ATOM 3721 C C . LEU B 1 91 ? 10.859 -22.031 4.238 1 91.25 91 LEU B C 1
ATOM 3723 O O . LEU B 1 91 ? 10.016 -22.484 5.02 1 91.25 91 LEU B O 1
ATOM 3727 N N . GLU B 1 92 ? 11.375 -20.812 4.449 1 88.25 92 GLU B N 1
ATOM 3728 C CA . GLU B 1 92 ? 11.102 -20.031 5.648 1 88.25 92 GLU B CA 1
ATOM 3729 C C . GLU B 1 92 ? 9.891 -19.125 5.453 1 88.25 92 GLU B C 1
ATOM 3731 O O . GLU B 1 92 ? 9.344 -18.594 6.422 1 88.25 92 GLU B O 1
ATOM 3736 N N . VAL B 1 93 ? 9.57 -18.953 4.223 1 91.06 93 VAL B N 1
ATOM 3737 C CA . VAL B 1 93 ? 8.461 -18.047 3.896 1 91.06 93 VAL B CA 1
ATOM 3738 C C . VAL B 1 93 ? 7.145 -18.812 3.928 1 91.06 93 VAL B C 1
ATOM 3740 O O . VAL B 1 93 ? 7.082 -19.969 3.492 1 91.06 93 VAL B O 1
ATOM 3743 N N . ARG B 1 94 ? 6.09 -18.156 4.434 1 89.56 94 ARG B N 1
ATOM 3744 C CA . ARG B 1 94 ? 4.773 -18.781 4.508 1 89.56 94 ARG B CA 1
ATOM 3745 C C . ARG B 1 94 ? 3.695 -17.859 3.943 1 89.56 94 ARG B C 1
ATOM 3747 O O . ARG B 1 94 ? 3.746 -16.641 4.141 1 89.56 94 ARG B O 1
ATOM 3754 N N . TYR B 1 95 ? 2.775 -18.438 3.242 1 91.25 95 TYR B N 1
ATOM 3755 C CA . TYR B 1 95 ? 1.624 -17.719 2.701 1 91.25 95 TYR B CA 1
ATOM 3756 C C . TYR B 1 95 ? 0.332 -18.203 3.352 1 91.25 95 TYR B C 1
ATOM 3758 O O . TYR B 1 95 ? -0.705 -17.531 3.248 1 91.25 95 TYR B O 1
ATOM 3766 N N . ASP B 1 96 ? 0.503 -19.328 3.949 1 83.5 96 ASP B N 1
ATOM 3767 C CA . ASP B 1 96 ? -0.658 -19.938 4.578 1 83.5 96 ASP B CA 1
ATOM 3768 C C . ASP B 1 96 ? -0.55 -19.906 6.098 1 83.5 96 ASP B C 1
ATOM 3770 O O . ASP B 1 96 ? 0.545 -19.75 6.645 1 83.5 96 ASP B O 1
ATOM 3774 N N . HIS B 1 97 ? -1.686 -20.016 6.719 1 79.25 97 HIS B N 1
ATOM 3775 C CA . HIS B 1 97 ? -1.712 -20.016 8.18 1 79.25 97 HIS B CA 1
ATOM 3776 C C . HIS B 1 97 ? -1.09 -21.297 8.734 1 79.25 97 HIS B C 1
ATOM 3778 O O . HIS B 1 97 ? -0.585 -21.312 9.859 1 79.25 97 HIS B O 1
ATOM 3784 N N . VAL B 1 98 ? -1.177 -22.281 7.938 1 78 98 VAL B N 1
ATOM 3785 C CA . VAL B 1 98 ? -0.581 -23.547 8.336 1 78 98 VAL B CA 1
ATOM 3786 C C . VAL B 1 98 ? 0.921 -23.531 8.062 1 78 98 VAL B C 1
ATOM 3788 O O . VAL B 1 98 ? 1.347 -23.328 6.922 1 78 98 VAL B O 1
ATOM 3791 N N . SER B 1 99 ? 1.713 -23.656 9.062 1 79.5 99 SER B N 1
ATOM 3792 C CA . SER B 1 99 ? 3.16 -23.484 9 1 79.5 99 SER B CA 1
ATOM 3793 C C . SER B 1 99 ? 3.811 -24.562 8.133 1 79.5 99 SER B C 1
ATOM 3795 O O . SER B 1 99 ? 4.91 -24.375 7.617 1 79.5 99 SER B O 1
ATOM 3797 N N . ARG B 1 100 ? 3.176 -25.734 8.023 1 84.81 100 ARG B N 1
ATOM 3798 C CA . ARG B 1 100 ? 3.795 -26.828 7.285 1 84.81 100 ARG B CA 1
ATOM 3799 C C . ARG B 1 100 ? 3.617 -26.656 5.781 1 84.81 100 ARG B C 1
ATOM 3801 O O . ARG B 1 100 ? 4.227 -27.375 4.988 1 84.81 100 ARG B O 1
ATOM 3808 N N . ILE B 1 101 ? 2.832 -25.688 5.453 1 90.31 101 ILE B N 1
ATOM 3809 C CA . ILE B 1 101 ? 2.547 -25.484 4.035 1 90.31 101 ILE B CA 1
ATOM 3810 C C . ILE B 1 101 ? 3.609 -24.578 3.418 1 90.31 101 ILE B C 1
ATOM 3812 O O . ILE B 1 101 ? 3.709 -23.391 3.771 1 90.31 101 ILE B O 1
ATOM 3816 N N . THR B 1 102 ? 4.398 -25.125 2.541 1 93.56 102 THR B N 1
ATOM 3817 C CA . THR B 1 102 ? 5.438 -24.375 1.841 1 93.56 102 THR B CA 1
ATOM 3818 C C . THR B 1 102 ? 4.832 -23.5 0.754 1 93.56 102 THR B C 1
ATOM 3820 O O . THR B 1 102 ? 3.666 -23.656 0.394 1 93.56 102 THR B O 1
ATOM 3823 N N . PRO B 1 103 ? 5.609 -22.531 0.258 1 95.38 103 PRO B N 1
ATOM 3824 C CA . PRO B 1 103 ? 5.09 -21.656 -0.789 1 95.38 103 PRO B CA 1
ATOM 3825 C C . PRO B 1 103 ? 4.602 -22.422 -2.018 1 95.38 103 PRO B C 1
ATOM 3827 O O . PRO B 1 103 ? 3.529 -22.125 -2.549 1 95.38 103 PRO B O 1
ATOM 3830 N N . LEU B 1 104 ? 5.285 -23.422 -2.455 1 96.75 104 LEU B N 1
ATOM 3831 C CA . LEU B 1 104 ? 4.887 -24.172 -3.639 1 96.75 104 LEU B CA 1
ATOM 3832 C C . LEU B 1 104 ? 3.621 -24.984 -3.367 1 96.75 104 LEU B C 1
ATOM 3834 O O . LEU B 1 104 ? 2.766 -25.125 -4.246 1 96.75 104 LEU B O 1
ATOM 3838 N N . MET B 1 105 ? 3.518 -25.531 -2.158 1 94.06 105 MET B N 1
ATOM 3839 C CA . MET B 1 105 ? 2.305 -26.25 -1.769 1 94.06 105 MET B CA 1
ATOM 3840 C C . MET B 1 105 ? 1.097 -25.312 -1.787 1 94.06 105 MET B C 1
ATOM 3842 O O . MET B 1 105 ? -0.001 -25.719 -2.172 1 94.06 105 MET B O 1
ATOM 3846 N N . SER B 1 106 ? 1.366 -24.141 -1.298 1 94 106 SER B N 1
ATOM 3847 C CA . SER B 1 106 ? 0.301 -23.141 -1.283 1 94 106 SER B CA 1
ATOM 3848 C C . SER B 1 106 ? -0.085 -22.719 -2.699 1 94 106 SER B C 1
ATOM 3850 O O . SER B 1 106 ? -1.205 -22.266 -2.932 1 94 106 SER B O 1
ATOM 3852 N N . ALA B 1 107 ? 0.829 -22.844 -3.664 1 96.38 107 ALA B N 1
ATOM 3853 C CA . ALA B 1 107 ? 0.6 -22.438 -5.051 1 96.38 107 ALA B CA 1
ATOM 3854 C C . ALA B 1 107 ? -0.292 -23.453 -5.773 1 96.38 107 ALA B C 1
ATOM 3856 O O . ALA B 1 107 ? -0.969 -23.109 -6.742 1 96.38 107 ALA B O 1
ATOM 3857 N N . LEU B 1 108 ? -0.372 -24.656 -5.309 1 94.81 108 LEU B N 1
ATOM 3858 C CA . LEU B 1 108 ? -1.019 -25.766 -6.016 1 94.81 108 LEU B CA 1
ATOM 3859 C C . LEU B 1 108 ? -2.518 -25.516 -6.145 1 94.81 108 LEU B C 1
ATOM 3861 O O . LEU B 1 108 ? -3.062 -25.531 -7.25 1 94.81 108 LEU B O 1
ATOM 3865 N N . PRO B 1 109 ? -3.193 -25.266 -5.008 1 92.5 109 PRO B N 1
ATOM 3866 C CA . PRO B 1 109 ? -4.629 -25.016 -5.145 1 92.5 109 PRO B CA 1
ATOM 3867 C C . PRO B 1 109 ? -4.938 -23.797 -6.004 1 92.5 109 PRO B C 1
ATOM 3869 O O . PRO B 1 109 ? -5.949 -23.766 -6.707 1 92.5 109 PRO B O 1
ATOM 3872 N N . ILE B 1 110 ? -4.105 -22.828 -5.977 1 94.56 110 ILE B N 1
ATOM 3873 C CA . ILE B 1 110 ? -4.293 -21.625 -6.777 1 94.56 110 ILE B CA 1
ATOM 3874 C C . ILE B 1 110 ? -4.16 -21.969 -8.258 1 94.56 110 ILE B C 1
ATOM 3876 O O . ILE B 1 110 ? -4.98 -21.531 -9.078 1 94.56 110 ILE B O 1
ATOM 3880 N N . TRP B 1 111 ? -3.131 -22.688 -8.539 1 96 111 TRP B N 1
ATOM 3881 C CA . TRP B 1 111 ? -2.928 -23.094 -9.93 1 96 111 TRP B CA 1
ATOM 3882 C C . TRP B 1 111 ? -4.109 -23.922 -10.43 1 96 111 TRP B C 1
ATOM 3884 O O . TRP B 1 111 ? -4.531 -23.766 -11.578 1 96 111 TRP B O 1
ATOM 3894 N N . GLU B 1 112 ? -4.664 -24.75 -9.617 1 93.5 112 GLU B N 1
ATOM 3895 C CA . GLU B 1 112 ? -5.824 -25.562 -9.992 1 93.5 112 GLU B CA 1
ATOM 3896 C C . GLU B 1 112 ? -7.02 -24.672 -10.344 1 93.5 112 GLU B C 1
ATOM 3898 O O . GLU B 1 112 ? -7.789 -25 -11.25 1 93.5 112 GLU B O 1
ATOM 3903 N N . SER B 1 113 ? -7.094 -23.594 -9.688 1 92.69 113 SER B N 1
ATOM 3904 C CA . SER B 1 113 ? -8.211 -22.688 -9.938 1 92.69 113 SER B CA 1
ATOM 3905 C C . SER B 1 113 ? -8.031 -21.953 -11.258 1 92.69 113 SER B C 1
ATOM 3907 O O . SER B 1 113 ? -8.977 -21.344 -11.758 1 92.69 113 SER B O 1
ATOM 3909 N N . LEU B 1 114 ? -6.84 -22.031 -11.82 1 93.88 114 LEU B N 1
ATOM 3910 C CA . LEU B 1 114 ? -6.551 -21.312 -13.055 1 93.88 114 LEU B CA 1
ATOM 3911 C C . LEU B 1 114 ? -6.664 -22.25 -14.258 1 93.88 114 LEU B C 1
ATOM 3913 O O . LEU B 1 114 ? -6.141 -21.938 -15.336 1 93.88 114 LEU B O 1
ATOM 3917 N N . LYS B 1 115 ? -7.379 -23.328 -14.109 1 94 115 LYS B N 1
ATOM 3918 C CA . LYS B 1 115 ? -7.496 -24.344 -15.148 1 94 115 LYS B CA 1
ATOM 3919 C C . LYS B 1 115 ? -8.18 -23.781 -16.391 1 94 115 LYS B C 1
ATOM 3921 O O . LYS B 1 115 ? -7.77 -24.078 -17.516 1 94 115 LYS B O 1
ATOM 3926 N N . GLU B 1 116 ? -9.109 -22.875 -16.219 1 91.44 116 GLU B N 1
ATOM 3927 C CA . GLU B 1 116 ? -9.922 -22.391 -17.328 1 91.44 116 GLU B CA 1
ATOM 3928 C C . GLU B 1 116 ? -9.156 -21.359 -18.172 1 91.44 116 GLU B C 1
ATOM 3930 O O . GLU B 1 116 ? -9.492 -21.125 -19.328 1 91.44 116 GLU B O 1
ATOM 3935 N N . VAL B 1 117 ? -8.164 -20.781 -17.625 1 89.56 117 VAL B N 1
ATOM 3936 C CA . VAL B 1 117 ? -7.461 -19.703 -18.312 1 89.56 117 VAL B CA 1
ATOM 3937 C C . VAL B 1 117 ? -6.145 -20.219 -18.891 1 89.56 117 VAL B C 1
ATOM 3939 O O . VAL B 1 117 ? -5.367 -19.453 -19.469 1 89.56 117 VAL B O 1
ATOM 3942 N N . SER B 1 118 ? -5.914 -21.516 -18.734 1 91 118 SER B N 1
ATOM 3943 C CA . SER B 1 118 ? -4.668 -22.109 -19.219 1 91 118 SER B CA 1
ATOM 3944 C C . SER B 1 118 ? -4.934 -23.234 -20.203 1 91 118 SER B C 1
ATOM 3946 O O . SER B 1 118 ? -5.992 -23.875 -20.156 1 91 118 SER B O 1
ATOM 3948 N N . ASP B 1 119 ? -3.918 -23.406 -21.078 1 93.5 119 ASP B N 1
ATOM 3949 C CA . ASP B 1 119 ? -3.932 -24.578 -21.953 1 93.5 119 ASP B CA 1
ATOM 3950 C C . ASP B 1 119 ? -3.891 -25.875 -21.141 1 93.5 119 ASP B C 1
ATOM 3952 O O . ASP B 1 119 ? -3.133 -25.969 -20.172 1 93.5 119 ASP B O 1
ATOM 3956 N N . SER B 1 120 ? -4.637 -26.859 -21.516 1 94.5 120 SER B N 1
ATOM 3957 C CA . SER B 1 120 ? -4.805 -28.094 -20.734 1 94.5 120 SER B CA 1
ATOM 3958 C C . SER B 1 120 ? -3.477 -28.828 -20.578 1 94.5 120 SER B C 1
ATOM 3960 O O . SER B 1 120 ? -3.135 -29.25 -19.469 1 94.5 120 SER B O 1
ATOM 3962 N N . ASP B 1 121 ? -2.707 -28.906 -21.672 1 96.25 121 ASP B N 1
ATOM 3963 C CA . ASP B 1 121 ? -1.432 -29.609 -21.594 1 96.25 121 ASP B CA 1
ATOM 3964 C C . ASP B 1 121 ? -0.432 -28.859 -20.734 1 96.25 121 ASP B C 1
ATOM 3966 O O . ASP B 1 121 ? 0.271 -29.469 -19.922 1 96.25 121 ASP B O 1
ATOM 3970 N N . LEU B 1 122 ? -0.426 -27.609 -21 1 96.81 122 LEU B N 1
ATOM 3971 C CA . LEU B 1 122 ? 0.479 -26.781 -20.203 1 96.81 122 LEU B CA 1
ATOM 3972 C C . LEU B 1 122 ? 0.087 -26.797 -18.734 1 96.81 122 LEU B C 1
ATOM 3974 O O . LEU B 1 122 ? 0.953 -26.859 -17.859 1 96.81 122 LEU B O 1
ATOM 3978 N N . HIS B 1 123 ? -1.22 -26.734 -18.484 1 97.19 123 HIS B N 1
ATOM 3979 C CA . HIS B 1 123 ? -1.727 -26.766 -17.109 1 97.19 123 HIS B CA 1
ATOM 3980 C C . HIS B 1 123 ? -1.305 -28.047 -16.391 1 97.19 123 HIS B C 1
ATOM 3982 O O . HIS B 1 123 ? -0.861 -28 -15.242 1 97.19 123 HIS B O 1
ATOM 3988 N N . ALA B 1 124 ? -1.402 -29.156 -17.062 1 95.5 124 ALA B N 1
ATOM 3989 C CA . ALA B 1 124 ? -1.032 -30.438 -16.5 1 95.5 124 ALA B CA 1
ATOM 3990 C C . ALA B 1 124 ? 0.469 -30.516 -16.234 1 95.5 124 ALA B C 1
ATOM 3992 O O . ALA B 1 124 ? 0.897 -31.031 -15.195 1 95.5 124 ALA B O 1
ATOM 3993 N N . LYS B 1 125 ? 1.196 -30.016 -17.156 1 96.5 125 LYS B N 1
ATOM 3994 C CA . LYS B 1 125 ? 2.65 -30.031 -17 1 96.5 125 LYS B CA 1
ATOM 3995 C C . LYS B 1 125 ? 3.084 -29.203 -15.797 1 96.5 125 LYS B C 1
ATOM 3997 O O . LYS B 1 125 ? 3.9 -29.641 -14.992 1 96.5 125 LYS B O 1
ATOM 4002 N N . ILE B 1 126 ? 2.529 -27.984 -15.703 1 97.75 126 ILE B N 1
ATOM 4003 C CA . ILE B 1 126 ? 2.881 -27.109 -14.594 1 97.75 126 ILE B CA 1
ATOM 4004 C C . ILE B 1 126 ? 2.436 -27.734 -13.273 1 97.75 126 ILE B C 1
ATOM 4006 O O . ILE B 1 126 ? 3.148 -27.672 -12.273 1 97.75 126 ILE B O 1
ATOM 4010 N N . LYS B 1 127 ? 1.28 -28.359 -13.258 1 96.56 127 LYS B N 1
ATOM 4011 C CA . LYS B 1 127 ? 0.804 -29.047 -12.055 1 96.56 127 LYS B CA 1
ATOM 4012 C C . LYS B 1 127 ? 1.788 -30.125 -11.602 1 96.56 127 LYS B C 1
ATOM 4014 O O . LYS B 1 127 ? 2.139 -30.188 -10.422 1 96.56 127 LYS B O 1
ATOM 4019 N N . THR B 1 128 ? 2.236 -30.922 -12.508 1 95.25 128 THR B N 1
ATOM 4020 C CA . THR B 1 128 ? 3.186 -31.984 -12.203 1 95.25 128 THR B CA 1
ATOM 4021 C C . THR B 1 128 ? 4.496 -31.406 -11.68 1 95.25 128 THR B C 1
ATOM 4023 O O . THR B 1 128 ? 5.051 -31.906 -10.695 1 95.25 128 THR B O 1
ATOM 4026 N N . LEU B 1 129 ? 4.957 -30.375 -12.375 1 97.19 129 LEU B N 1
ATOM 4027 C CA . LEU B 1 129 ? 6.195 -29.734 -11.961 1 97.19 129 LEU B CA 1
ATOM 4028 C C . LEU B 1 129 ? 6.062 -29.156 -10.555 1 97.19 129 LEU B C 1
ATOM 4030 O O . LEU B 1 129 ? 7 -29.234 -9.75 1 97.19 129 LEU B O 1
ATOM 4034 N N . LEU B 1 130 ? 4.895 -28.578 -10.266 1 97 130 LEU B N 1
ATOM 4035 C CA . LEU B 1 130 ? 4.645 -28.031 -8.938 1 97 130 LEU B CA 1
ATOM 4036 C C . LEU B 1 130 ? 4.711 -29.109 -7.871 1 97 130 LEU B C 1
ATOM 4038 O O . LEU B 1 130 ? 5.348 -28.938 -6.832 1 97 130 LEU B O 1
ATOM 4042 N N . ILE B 1 131 ? 4.098 -30.203 -8.125 1 96.06 131 ILE B N 1
ATOM 4043 C CA . ILE B 1 131 ? 4.055 -31.328 -7.18 1 96.06 131 ILE B CA 1
ATOM 4044 C C . ILE B 1 131 ? 5.465 -31.844 -6.934 1 96.06 131 ILE B C 1
ATOM 4046 O O . ILE B 1 131 ? 5.895 -31.984 -5.785 1 96.06 131 ILE B O 1
ATOM 4050 N N . VAL B 1 132 ? 6.168 -32.094 -7.988 1 96 132 VAL B N 1
ATOM 4051 C CA . VAL B 1 132 ? 7.512 -32.656 -7.883 1 96 132 VAL B CA 1
ATOM 4052 C C . VAL B 1 132 ? 8.43 -31.672 -7.16 1 96 132 VAL B C 1
ATOM 4054 O O . VAL B 1 132 ? 9.18 -32.062 -6.266 1 96 132 VAL B O 1
ATOM 4057 N N . GLN B 1 133 ? 8.305 -30.422 -7.48 1 96.69 133 GLN B N 1
ATOM 4058 C CA . GLN B 1 133 ? 9.211 -29.422 -6.918 1 96.69 133 GLN B CA 1
ATOM 4059 C C . GLN B 1 133 ? 8.867 -29.125 -5.465 1 96.69 133 GLN B C 1
ATOM 4061 O O . GLN B 1 133 ? 9.742 -28.75 -4.676 1 96.69 133 GLN B O 1
ATOM 4066 N N . SER B 1 134 ? 7.617 -29.266 -5.078 1 96.19 134 SER B N 1
ATOM 4067 C CA . SER B 1 134 ? 7.258 -29.094 -3.674 1 96.19 134 SER B CA 1
ATOM 4068 C C . SER B 1 134 ? 8.031 -30.062 -2.789 1 96.19 134 SER B C 1
ATOM 4070 O O . SER B 1 134 ? 8.445 -29.719 -1.68 1 96.19 134 SER B O 1
ATOM 4072 N N . VAL B 1 135 ? 8.281 -31.234 -3.285 1 94.88 135 VAL B N 1
ATOM 4073 C CA . VAL B 1 135 ? 9.023 -32.25 -2.543 1 94.88 135 VAL B CA 1
ATOM 4074 C C . VAL B 1 135 ? 10.523 -32.062 -2.768 1 94.88 135 VAL B C 1
ATOM 4076 O O . VAL B 1 135 ? 11.305 -32.094 -1.816 1 94.88 135 VAL B O 1
ATOM 4079 N N . ALA B 1 136 ? 10.922 -31.844 -4.004 1 95.81 136 ALA B N 1
ATOM 4080 C CA . ALA B 1 136 ? 12.328 -31.75 -4.391 1 95.81 136 ALA B CA 1
ATOM 4081 C C . ALA B 1 136 ? 13.039 -30.656 -3.596 1 95.81 136 ALA B C 1
ATOM 4083 O O . ALA B 1 136 ? 14.18 -30.844 -3.154 1 95.81 136 ALA B O 1
ATOM 4084 N N . VAL B 1 137 ? 12.391 -29.516 -3.465 1 96.31 137 VAL B N 1
ATOM 4085 C CA . VAL 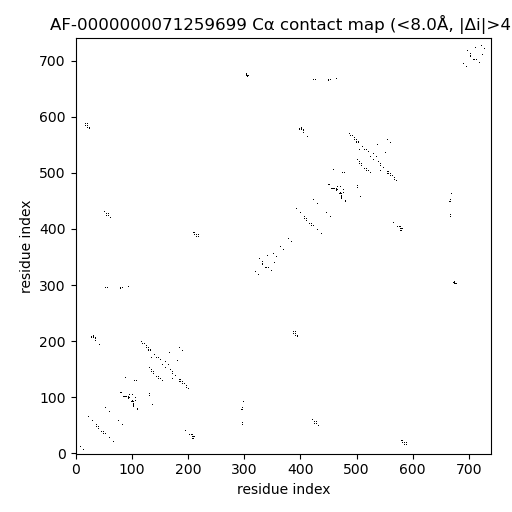B 1 137 ? 13.016 -28.391 -2.76 1 96.31 137 VAL B CA 1
ATOM 4086 C C . VAL B 1 137 ? 13.305 -28.797 -1.313 1 96.31 137 VAL B C 1
ATOM 4088 O O . VAL B 1 137 ? 14.367 -28.484 -0.78 1 96.31 137 VAL B O 1
ATOM 4091 N N . CYS B 1 138 ? 12.398 -29.5 -0.647 1 95.25 138 CYS B N 1
ATOM 4092 C CA . CYS B 1 138 ? 12.586 -29.938 0.729 1 95.25 138 CYS B CA 1
ATOM 4093 C C . CYS B 1 138 ? 13.75 -30.922 0.826 1 95.25 138 CYS B C 1
ATOM 4095 O O . CYS B 1 138 ? 14.586 -30.812 1.729 1 95.25 138 CYS B O 1
ATOM 4097 N N . VAL B 1 139 ? 13.844 -31.828 -0.108 1 95 139 VAL B N 1
ATOM 4098 C CA . VAL B 1 139 ? 14.891 -32.844 -0.106 1 95 139 VAL B CA 1
ATOM 4099 C C . VAL B 1 139 ? 16.25 -32.188 -0.356 1 95 139 VAL B C 1
ATOM 4101 O O . VAL B 1 139 ? 17.219 -32.5 0.334 1 95 139 VAL B O 1
ATOM 4104 N N . LYS B 1 140 ? 16.281 -31.312 -1.334 1 93.44 140 LYS B N 1
ATOM 4105 C CA . LYS B 1 140 ? 17.531 -30.641 -1.698 1 93.44 140 LYS B CA 1
ATOM 4106 C C . LYS B 1 140 ? 18.047 -29.797 -0.546 1 93.44 140 LYS B C 1
ATOM 4108 O O . LYS B 1 140 ? 19.266 -29.672 -0.362 1 93.44 140 LYS B O 1
ATOM 4113 N N . LYS B 1 141 ? 17.156 -29.25 0.185 1 93.31 141 LYS B N 1
ATOM 4114 C CA . LYS B 1 141 ? 17.547 -28.422 1.312 1 93.31 141 LYS B CA 1
ATOM 4115 C C . LYS B 1 141 ? 17.812 -29.25 2.559 1 93.31 141 LYS B C 1
ATOM 4117 O O . LYS B 1 141 ? 18.172 -28.719 3.609 1 93.31 141 LYS B O 1
ATOM 4122 N N . GLY B 1 142 ? 17.484 -30.531 2.539 1 91.12 142 GLY B N 1
ATOM 4123 C CA . GLY B 1 142 ? 17.828 -31.469 3.605 1 91.12 142 GLY B CA 1
ATOM 4124 C C . GLY B 1 142 ? 16.781 -31.516 4.699 1 91.12 142 GLY B C 1
ATOM 4125 O O . GLY B 1 142 ? 17.062 -31.969 5.816 1 91.12 142 GLY B O 1
ATOM 4126 N N . ASP B 1 143 ? 15.711 -30.969 4.465 1 93.06 143 ASP B N 1
ATOM 4127 C CA . ASP B 1 143 ? 14.617 -31.016 5.438 1 93.06 143 ASP B CA 1
ATOM 4128 C C . ASP B 1 143 ? 13.734 -32.25 5.207 1 93.06 143 ASP B C 1
ATOM 4130 O O . ASP B 1 143 ? 12.641 -32.125 4.637 1 93.06 143 ASP B O 1
ATOM 4134 N N . SER B 1 144 ? 14.156 -33.344 5.715 1 90 144 SER B N 1
ATOM 4135 C CA . SER B 1 144 ? 13.469 -34.625 5.5 1 90 144 SER B CA 1
ATOM 4136 C C . SER B 1 144 ? 12.102 -34.625 6.176 1 90 144 SER B C 1
ATOM 4138 O O . SER B 1 144 ? 11.156 -35.25 5.668 1 90 144 SER B O 1
ATOM 4140 N N . LYS B 1 145 ? 12.039 -33.938 7.27 1 91.88 145 LYS B N 1
ATOM 4141 C CA . LYS B 1 145 ? 10.758 -33.906 7.969 1 91.88 145 LYS B CA 1
ATOM 4142 C C . LYS B 1 145 ? 9.711 -33.156 7.141 1 91.88 145 LYS B C 1
ATOM 4144 O O . LYS B 1 145 ? 8.602 -33.656 6.941 1 91.88 145 LYS B O 1
ATOM 4149 N N . LEU B 1 146 ? 10.133 -32.031 6.691 1 93.69 146 LEU B N 1
ATOM 4150 C CA . LEU B 1 146 ? 9.219 -31.25 5.879 1 93.69 146 LEU B CA 1
ATOM 4151 C C . LEU B 1 146 ? 8.875 -31.969 4.582 1 93.69 146 LEU B C 1
ATOM 4153 O O . LEU B 1 146 ? 7.75 -31.875 4.09 1 93.69 146 LEU B O 1
ATOM 4157 N N . ALA B 1 147 ? 9.844 -32.688 3.992 1 95 147 ALA B N 1
ATOM 4158 C CA . ALA B 1 147 ? 9.609 -33.438 2.768 1 95 147 ALA B CA 1
ATOM 4159 C C . ALA B 1 147 ? 8.539 -34.5 2.979 1 95 147 ALA B C 1
ATOM 4161 O O . ALA B 1 147 ? 7.641 -34.656 2.148 1 95 147 ALA B O 1
ATOM 4162 N N . ASN B 1 148 ? 8.672 -35.188 4.09 1 94 148 ASN B N 1
ATOM 4163 C CA . ASN B 1 148 ? 7.699 -36.219 4.422 1 94 148 ASN B CA 1
ATOM 4164 C C . ASN B 1 148 ? 6.312 -35.625 4.66 1 94 148 ASN B C 1
ATOM 4166 O O . ASN B 1 148 ? 5.312 -36.188 4.211 1 94 148 ASN B O 1
ATOM 4170 N N . GLU B 1 149 ? 6.289 -34.562 5.375 1 93.25 149 GLU B N 1
ATOM 4171 C CA . GLU B 1 149 ? 5.023 -33.875 5.637 1 93.25 149 GLU B CA 1
ATOM 4172 C C . GLU B 1 149 ? 4.383 -33.375 4.344 1 93.25 149 GLU B C 1
AT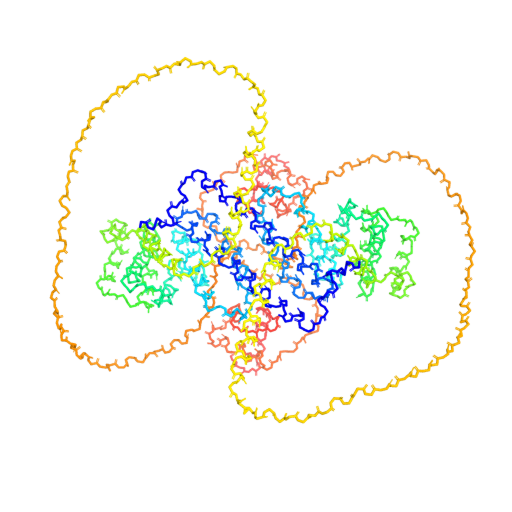OM 4174 O O . GLU B 1 149 ? 3.168 -33.469 4.164 1 93.25 149 GLU B O 1
ATOM 4179 N N . THR B 1 150 ? 5.199 -32.812 3.525 1 94.25 150 THR B N 1
ATOM 4180 C CA . THR B 1 150 ? 4.727 -32.344 2.234 1 94.25 150 THR B CA 1
ATOM 4181 C C . THR B 1 150 ? 4.152 -33.469 1.399 1 94.25 150 THR B C 1
ATOM 4183 O O . THR B 1 150 ? 3.086 -33.344 0.797 1 94.25 150 THR B O 1
ATOM 4186 N N . LEU B 1 151 ? 4.84 -34.594 1.376 1 93.56 151 LEU B N 1
ATOM 4187 C CA . LEU B 1 151 ? 4.383 -35.75 0.622 1 93.56 151 LEU B CA 1
ATOM 4188 C C . LEU B 1 151 ? 3.037 -36.25 1.14 1 93.56 151 LEU B C 1
ATOM 4190 O O . LEU B 1 151 ? 2.15 -36.562 0.351 1 93.56 151 LEU B O 1
ATOM 4194 N N . LYS B 1 152 ? 2.85 -36.25 2.41 1 91.31 152 LYS B N 1
ATOM 4195 C CA . LYS B 1 152 ? 1.595 -36.688 3.023 1 91.31 152 LYS B CA 1
ATOM 4196 C C . LYS B 1 152 ? 0.456 -35.75 2.664 1 91.31 152 LYS B C 1
ATOM 4198 O O . LYS B 1 152 ? -0.658 -36.188 2.371 1 91.31 152 LYS B O 1
ATOM 4203 N N . LEU B 1 153 ? 0.77 -34.531 2.676 1 90.81 153 LEU B N 1
ATOM 4204 C CA . LEU B 1 153 ? -0.229 -33.5 2.344 1 90.81 153 LEU B CA 1
ATOM 4205 C C . LEU B 1 153 ? -0.634 -33.594 0.877 1 90.81 153 LEU B C 1
ATOM 4207 O O . LEU B 1 153 ? -1.811 -33.438 0.542 1 90.81 153 LEU B O 1
ATOM 4211 N N . LEU B 1 154 ? 0.347 -33.812 0.04 1 92.25 154 LEU B N 1
ATOM 4212 C CA . LEU B 1 154 ? 0.074 -33.938 -1.387 1 92.25 154 LEU B CA 1
ATOM 4213 C C . LEU B 1 154 ? -0.796 -35.156 -1.663 1 92.25 154 LEU B C 1
ATOM 4215 O O . LEU B 1 154 ? -1.689 -35.125 -2.512 1 92.25 154 LEU B O 1
ATOM 4219 N N . GLU B 1 155 ? -0.575 -36.219 -0.98 1 88.56 155 GLU B N 1
ATOM 4220 C CA . GLU B 1 155 ? -1.354 -37.438 -1.144 1 88.56 155 GLU B CA 1
ATOM 4221 C C . GLU B 1 155 ? -2.812 -37.219 -0.755 1 88.56 155 GLU B C 1
ATOM 4223 O O . GLU B 1 155 ? -3.719 -37.75 -1.403 1 88.56 155 GLU B O 1
ATOM 4228 N N . LYS B 1 156 ? -3.037 -36.406 0.194 1 85.94 156 LYS B N 1
ATOM 4229 C CA . LYS B 1 156 ? -4.383 -36.156 0.704 1 85.94 156 LYS B CA 1
ATOM 4230 C C . LYS B 1 156 ? -5.125 -35.156 -0.164 1 85.94 156 LYS B C 1
ATOM 4232 O O . LYS B 1 156 ? -6.324 -35.281 -0.418 1 85.94 156 LYS B O 1
ATOM 4237 N N . GLU B 1 157 ? -4.406 -34.156 -0.588 1 81 157 GLU B N 1
ATOM 4238 C CA . GLU B 1 157 ? -5.07 -33 -1.192 1 81 157 GLU B CA 1
ATOM 4239 C C . GLU B 1 157 ? -5.113 -33.125 -2.713 1 81 157 GLU B C 1
ATOM 4241 O O . GLU B 1 157 ? -5.922 -32.469 -3.371 1 81 157 GLU B O 1
ATOM 4246 N N . THR B 1 158 ? -4.184 -33.844 -3.232 1 82.56 158 THR B N 1
ATOM 4247 C CA . THR B 1 158 ? -4.105 -33.906 -4.688 1 82.56 158 THR B CA 1
ATOM 4248 C C . THR B 1 158 ? -4.258 -35.312 -5.199 1 82.56 158 THR B C 1
ATOM 4250 O O . THR B 1 158 ? -3.92 -36.281 -4.492 1 82.56 158 THR B O 1
ATOM 4253 N N . GLU B 1 159 ? -4.895 -35.469 -6.32 1 82.56 159 GLU B N 1
ATOM 4254 C CA . GLU B 1 159 ? -4.953 -36.75 -7 1 82.56 159 GLU B CA 1
ATOM 4255 C C . GLU B 1 159 ? -3.674 -37.031 -7.793 1 82.56 159 GLU B C 1
ATOM 4257 O O . GLU B 1 159 ? -3.543 -36.594 -8.938 1 82.56 159 GLU B O 1
ATOM 4262 N N . LEU B 1 160 ? -2.725 -37.625 -7.156 1 83.56 160 LEU B N 1
ATOM 4263 C CA . LEU B 1 160 ? -1.458 -37.938 -7.801 1 83.56 160 LEU B CA 1
ATOM 4264 C C . LEU B 1 160 ? -1.513 -39.344 -8.43 1 83.56 160 LEU B C 1
ATOM 4266 O O . LEU B 1 160 ? -2.064 -40.281 -7.836 1 83.56 160 LEU B O 1
ATOM 4270 N N . PRO B 1 161 ? -1.009 -39.438 -9.664 1 86.56 161 PRO B N 1
ATOM 4271 C CA . PRO B 1 161 ? -0.827 -40.781 -10.188 1 86.56 161 PRO B CA 1
ATOM 4272 C C . PRO B 1 161 ? 0.019 -41.656 -9.273 1 86.56 161 PRO B C 1
ATOM 4274 O O . PRO B 1 161 ? 1.002 -41.188 -8.695 1 86.56 161 PRO B O 1
ATOM 4277 N N . ALA B 1 162 ? -0.348 -42.875 -9.109 1 88.31 162 ALA B N 1
ATOM 4278 C CA . ALA B 1 162 ? 0.283 -43.812 -8.195 1 88.31 162 ALA B CA 1
ATOM 4279 C C . ALA B 1 162 ? 1.771 -43.969 -8.5 1 88.31 162 ALA B C 1
ATOM 4281 O O . ALA B 1 162 ? 2.592 -44.062 -7.59 1 88.31 162 ALA B O 1
ATOM 4282 N N . LYS B 1 163 ? 2.072 -43.906 -9.789 1 90.75 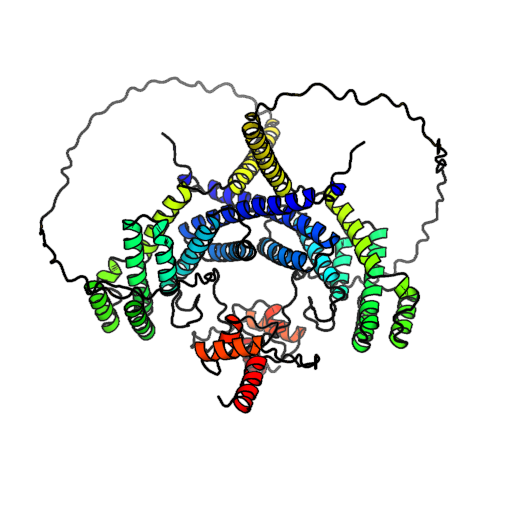163 LYS B N 1
ATOM 4283 C CA . LYS B 1 163 ? 3.469 -44.062 -10.188 1 90.75 163 LYS B CA 1
ATOM 4284 C C . LYS B 1 163 ? 4.32 -42.906 -9.672 1 90.75 163 LYS B C 1
ATOM 4286 O O . LYS B 1 163 ? 5.422 -43.125 -9.156 1 90.75 163 LYS B O 1
ATOM 4291 N N . LEU B 1 164 ? 3.82 -41.75 -9.758 1 92.12 164 LEU B N 1
ATOM 4292 C CA . LEU B 1 164 ? 4.535 -40.562 -9.305 1 92.12 164 LEU B CA 1
ATOM 4293 C C . LEU B 1 164 ? 4.652 -40.562 -7.781 1 92.12 164 LEU B C 1
ATOM 4295 O O . LEU B 1 164 ? 5.711 -40.219 -7.242 1 92.12 164 LEU B O 1
ATOM 4299 N N . GLN B 1 165 ? 3.611 -40.969 -7.109 1 90.81 165 GLN B N 1
ATOM 4300 C CA . GLN B 1 165 ? 3.604 -41.062 -5.652 1 90.81 165 GLN B CA 1
ATOM 4301 C C . GLN B 1 165 ? 4.668 -42 -5.137 1 90.81 165 GLN B C 1
ATOM 4303 O O . GLN B 1 165 ? 5.391 -41.688 -4.188 1 90.81 165 GLN B O 1
ATOM 4308 N N . GLY B 1 166 ? 4.672 -43.156 -5.75 1 92.56 166 GLY B N 1
ATOM 4309 C CA . GLY B 1 166 ? 5.664 -44.156 -5.352 1 92.56 166 GLY B CA 1
ATOM 4310 C C . GLY B 1 166 ? 7.09 -43.688 -5.539 1 92.56 166 GLY B C 1
ATOM 4311 O O . GLY B 1 166 ? 7.934 -43.875 -4.66 1 92.56 166 GLY B O 1
ATOM 4312 N N . LYS B 1 167 ? 7.312 -43.031 -6.656 1 94.19 167 LYS B N 1
ATOM 4313 C CA . LYS B 1 167 ? 8.648 -42.531 -6.938 1 94.19 167 LYS B CA 1
ATOM 4314 C C . LYS B 1 167 ? 9.055 -41.469 -5.934 1 94.19 167 LYS B C 1
ATOM 4316 O O . LYS B 1 167 ? 10.18 -41.469 -5.434 1 94.19 167 LYS B O 1
ATOM 4321 N N . LEU B 1 168 ? 8.148 -40.562 -5.613 1 94.5 168 LEU B N 1
ATOM 4322 C CA . LEU B 1 168 ? 8.438 -39.469 -4.684 1 94.5 168 LEU B CA 1
ATOM 4323 C C . LEU B 1 168 ? 8.664 -40 -3.275 1 94.5 168 LEU B C 1
ATOM 4325 O O . LEU B 1 168 ? 9.531 -39.5 -2.551 1 94.5 168 LEU B O 1
ATOM 4329 N N . THR B 1 169 ? 7.938 -41.062 -2.902 1 93.81 169 THR B N 1
ATOM 4330 C CA . THR B 1 169 ? 8.117 -41.688 -1.599 1 93.81 169 THR B CA 1
ATOM 4331 C C . THR B 1 169 ? 9.508 -42.281 -1.478 1 93.81 169 THR B C 1
ATOM 4333 O O . THR B 1 169 ? 10.172 -42.125 -0.449 1 93.81 169 THR B O 1
ATOM 4336 N N . THR B 1 170 ? 9.922 -42.938 -2.537 1 94.62 170 THR B N 1
ATOM 4337 C CA . THR B 1 170 ? 11.25 -43.531 -2.551 1 94.62 170 THR B CA 1
ATOM 4338 C C . THR B 1 170 ? 12.328 -42.469 -2.441 1 94.62 170 THR B C 1
ATOM 4340 O O . THR B 1 170 ? 13.305 -42.625 -1.705 1 94.62 170 THR B O 1
ATOM 4343 N N . ILE B 1 171 ? 12.141 -41.406 -3.141 1 94.12 171 ILE B N 1
ATOM 4344 C CA . ILE B 1 171 ? 13.109 -40.312 -3.164 1 94.12 171 ILE B CA 1
ATOM 4345 C C . ILE B 1 171 ? 13.234 -39.719 -1.77 1 94.12 171 ILE B C 1
ATOM 4347 O O . ILE B 1 171 ? 14.344 -39.438 -1.304 1 94.12 171 ILE B O 1
ATOM 4351 N N . VAL B 1 172 ? 12.109 -39.469 -1.104 1 94.69 172 VAL B N 1
ATOM 4352 C CA . VAL B 1 172 ? 12.109 -38.875 0.22 1 94.69 172 VAL B CA 1
ATOM 4353 C C . VAL B 1 172 ? 12.719 -39.812 1.237 1 94.69 172 VAL B C 1
ATOM 4355 O O . VAL B 1 172 ? 13.484 -39.406 2.109 1 94.69 172 VAL B O 1
ATOM 4358 N N . SER B 1 173 ? 12.414 -41.125 1.093 1 93.88 173 SER B N 1
ATOM 4359 C CA . SER B 1 173 ? 12.93 -42.125 2.014 1 93.88 173 SER B CA 1
ATOM 4360 C C . SER B 1 173 ? 14.445 -42.25 1.881 1 93.88 173 SER B C 1
ATOM 4362 O O . SER B 1 173 ? 15.156 -42.406 2.881 1 93.88 173 SER B O 1
ATOM 4364 N N . LYS B 1 174 ? 14.922 -42.156 0.688 1 93.5 174 LYS B N 1
ATOM 4365 C CA . LYS B 1 174 ? 16.344 -42.344 0.419 1 93.5 174 LYS B CA 1
ATOM 4366 C C . LYS B 1 174 ? 17.078 -41 0.51 1 93.5 174 LYS B C 1
ATOM 4368 O O . LYS B 1 174 ? 18.312 -40.938 0.431 1 93.5 174 LYS B O 1
ATOM 4373 N N . LYS B 1 175 ? 16.297 -39.938 0.654 1 91.31 175 LYS B N 1
ATOM 4374 C CA . LYS B 1 175 ? 16.859 -38.594 0.68 1 91.31 175 LYS B CA 1
ATOM 4375 C C . LYS B 1 175 ? 17.734 -38.312 -0.543 1 91.31 175 LYS B C 1
ATOM 4377 O O . LYS B 1 175 ? 18.844 -37.781 -0.422 1 91.31 175 LYS B O 1
ATOM 4382 N N . ASP B 1 176 ? 17.297 -38.812 -1.657 1 89.69 176 ASP B N 1
ATOM 4383 C CA . ASP B 1 176 ? 18.062 -38.688 -2.902 1 89.69 176 ASP B CA 1
ATOM 4384 C C . ASP B 1 176 ? 17.719 -37.406 -3.631 1 89.69 176 ASP B C 1
ATOM 4386 O O . ASP B 1 176 ? 16.75 -37.344 -4.391 1 89.69 176 ASP B O 1
ATOM 4390 N N . ALA B 1 177 ? 18.562 -36.469 -3.512 1 88.12 177 ALA B N 1
ATOM 4391 C CA . ALA B 1 177 ? 18.312 -35.156 -4.105 1 88.12 177 ALA B CA 1
ATOM 4392 C C . ALA B 1 177 ? 18.656 -35.156 -5.594 1 88.12 177 ALA B C 1
ATOM 4394 O O . ALA B 1 177 ? 18.312 -34.219 -6.316 1 88.12 177 ALA B O 1
ATOM 4395 N N . TYR B 1 178 ? 19.312 -36.25 -6.086 1 87.56 178 TYR B N 1
ATOM 4396 C CA . TYR B 1 178 ? 19.766 -36.281 -7.469 1 87.56 178 TYR B CA 1
ATOM 4397 C C . TYR B 1 178 ? 19.094 -37.406 -8.242 1 87.56 178 TYR B C 1
ATOM 4399 O O . TYR B 1 178 ? 19.656 -37.906 -9.219 1 87.56 178 TYR B O 1
ATOM 4407 N N . ASP B 1 179 ? 17.969 -37.812 -7.734 1 90.44 179 ASP B N 1
ATOM 4408 C CA . ASP B 1 179 ? 17.172 -38.781 -8.453 1 90.44 179 ASP B CA 1
ATOM 4409 C C . ASP B 1 179 ? 16.844 -38.312 -9.867 1 90.44 179 ASP B C 1
ATOM 4411 O O . ASP B 1 179 ? 16.703 -37.125 -10.102 1 90.44 179 ASP B O 1
ATOM 4415 N N . GLN B 1 180 ? 16.641 -39.25 -10.805 1 90.75 180 GLN B N 1
ATOM 4416 C CA . GLN B 1 180 ? 16.391 -38.969 -12.211 1 90.75 180 GLN B CA 1
ATOM 4417 C C . GLN B 1 180 ? 15.125 -38.125 -12.383 1 90.75 180 GLN B C 1
ATOM 4419 O O . GLN B 1 180 ? 15.07 -37.25 -13.227 1 90.75 180 GLN B O 1
ATOM 4424 N N . LEU B 1 181 ? 14.18 -38.438 -11.594 1 92.31 181 LEU B N 1
ATOM 4425 C CA . LEU B 1 181 ? 12.914 -37.719 -11.672 1 92.31 181 LEU B CA 1
ATOM 4426 C C . LEU B 1 181 ? 13.117 -36.219 -11.344 1 92.31 181 LEU B C 1
ATOM 4428 O O . LEU B 1 181 ? 12.602 -35.344 -12.039 1 92.31 181 LEU B O 1
ATOM 4432 N N . LEU B 1 182 ? 13.844 -35.938 -10.281 1 91.44 182 LEU B N 1
ATOM 4433 C CA . LEU B 1 182 ? 14.094 -34.562 -9.844 1 91.44 182 LEU B CA 1
ATOM 4434 C C . LEU B 1 182 ? 14.977 -33.844 -10.836 1 91.44 182 LEU B C 1
ATOM 4436 O O . LEU B 1 182 ? 14.867 -32.625 -10.992 1 91.44 182 LEU B O 1
ATOM 4440 N N . MET B 1 183 ? 15.82 -34.562 -11.57 1 89.5 183 MET B N 1
ATOM 4441 C CA . MET B 1 183 ? 16.703 -33.969 -12.562 1 89.5 183 MET B CA 1
ATOM 4442 C C . MET B 1 183 ? 15.938 -33.625 -13.836 1 89.5 183 MET B C 1
ATOM 4444 O O . MET B 1 183 ? 16.312 -32.719 -14.57 1 89.5 183 MET B O 1
ATOM 4448 N N . ASN B 1 184 ? 14.859 -34.438 -14.148 1 91.06 184 ASN B N 1
ATOM 4449 C CA . ASN B 1 184 ? 14.047 -34.188 -15.328 1 91.06 184 ASN B CA 1
ATOM 4450 C C . ASN B 1 184 ? 13.008 -33.094 -15.094 1 91.06 184 ASN B C 1
ATOM 4452 O O . ASN B 1 184 ? 12.57 -32.438 -16.047 1 91.06 184 ASN B O 1
ATOM 4456 N N . PHE B 1 185 ? 12.594 -33 -13.898 1 93.81 185 PHE B N 1
ATOM 4457 C CA . PHE B 1 185 ? 11.633 -31.984 -13.516 1 93.81 185 PHE B CA 1
ATOM 4458 C C . PHE B 1 185 ? 12.273 -30.953 -12.594 1 93.81 185 PHE B C 1
ATOM 4460 O O . PHE B 1 185 ? 12.109 -31.016 -11.367 1 93.81 185 PHE B O 1
ATOM 4467 N N . THR B 1 186 ? 12.945 -29.969 -13.219 1 94.62 186 THR B N 1
ATOM 4468 C CA . THR B 1 186 ? 13.711 -29 -12.453 1 94.62 186 THR B CA 1
ATOM 4469 C C . THR B 1 186 ? 12.875 -27.766 -12.141 1 94.62 186 THR B C 1
ATOM 4471 O O . THR B 1 186 ? 11.82 -27.547 -12.742 1 94.62 186 THR B O 1
ATOM 4474 N N . PHE B 1 187 ? 13.367 -27.031 -11.18 1 96.5 187 PHE B N 1
ATOM 4475 C CA . PHE B 1 187 ? 12.711 -25.781 -10.812 1 96.5 187 PHE B CA 1
ATOM 4476 C C . PHE B 1 187 ? 12.75 -24.797 -11.977 1 96.5 187 PHE B C 1
ATOM 4478 O O . PHE B 1 187 ? 11.781 -24.062 -12.211 1 96.5 187 PHE B O 1
ATOM 4485 N N . ASP B 1 188 ? 13.828 -24.812 -12.703 1 96.31 188 ASP B N 1
ATOM 4486 C CA . ASP B 1 188 ? 13.961 -23.938 -13.859 1 96.31 188 ASP B CA 1
ATOM 4487 C C . ASP B 1 188 ? 12.906 -24.266 -14.914 1 96.31 188 ASP B C 1
ATOM 4489 O O . ASP B 1 188 ? 12.367 -23.359 -15.562 1 96.31 188 ASP B O 1
ATOM 4493 N N . GLN B 1 189 ? 12.695 -25.531 -15.086 1 97.25 189 GLN B N 1
ATOM 4494 C CA . GLN B 1 189 ? 11.656 -25.938 -16.031 1 97.25 189 GLN B CA 1
ATOM 4495 C C . GLN B 1 189 ? 10.281 -25.422 -15.586 1 97.25 189 GLN B C 1
ATOM 4497 O O . GLN B 1 189 ? 9.469 -25.016 -16.422 1 97.25 189 GLN B O 1
ATOM 4502 N N . LEU B 1 190 ? 10.039 -25.484 -14.297 1 98.12 190 LEU B N 1
ATOM 4503 C CA . LEU B 1 190 ? 8.797 -24.938 -13.758 1 98.12 190 LEU B CA 1
ATOM 4504 C C . LEU B 1 190 ? 8.648 -23.453 -14.133 1 98.12 190 LEU B C 1
ATOM 4506 O O . LEU B 1 190 ? 7.621 -23.047 -14.672 1 98.12 190 LEU B O 1
ATOM 4510 N N . LEU B 1 191 ? 9.688 -22.688 -13.883 1 98.19 191 LEU B N 1
ATOM 4511 C CA . LEU B 1 191 ? 9.672 -21.25 -14.172 1 98.19 191 LEU B CA 1
ATOM 4512 C C . LEU B 1 191 ? 9.461 -21 -15.656 1 98.19 191 LEU B C 1
ATOM 4514 O O . LEU B 1 191 ? 8.688 -20.125 -16.031 1 98.19 191 LEU B O 1
ATOM 4518 N N . GLU B 1 192 ? 10.062 -21.766 -16.484 1 97.5 192 GLU B N 1
ATOM 4519 C CA . GLU B 1 192 ? 9.969 -21.609 -17.922 1 97.5 192 GLU B CA 1
ATOM 4520 C C . GLU B 1 192 ? 8.555 -21.891 -18.422 1 97.5 192 GLU B C 1
ATOM 4522 O O . GLU B 1 192 ? 8.047 -21.188 -19.312 1 97.5 192 GLU B O 1
ATOM 4527 N N . ASN B 1 193 ? 8.031 -22.938 -17.906 1 98.12 193 ASN B N 1
ATOM 4528 C CA . ASN B 1 193 ? 6.668 -23.266 -18.312 1 98.12 193 ASN B CA 1
ATOM 4529 C C . ASN B 1 193 ? 5.68 -22.188 -17.844 1 98.12 193 ASN B C 1
ATOM 4531 O O . ASN B 1 193 ? 4.707 -21.891 -18.531 1 98.12 193 ASN B O 1
ATOM 4535 N N . ILE B 1 194 ? 5.914 -21.594 -16.688 1 98.25 194 ILE B N 1
ATOM 4536 C CA . ILE B 1 194 ? 5.07 -20.516 -16.203 1 98.25 194 ILE B CA 1
ATOM 4537 C C . ILE B 1 194 ? 5.25 -19.281 -17.109 1 98.25 194 ILE B C 1
ATOM 4539 O O . ILE B 1 194 ? 4.281 -18.578 -17.391 1 98.25 194 ILE B O 1
ATOM 4543 N N . ASP B 1 195 ? 6.488 -19.062 -17.531 1 97.56 195 ASP B N 1
ATOM 4544 C CA . ASP B 1 195 ? 6.723 -17.969 -18.484 1 97.56 195 ASP B CA 1
ATOM 4545 C C . ASP B 1 195 ? 5.867 -18.141 -19.734 1 97.56 195 ASP B C 1
ATOM 4547 O O . ASP B 1 195 ? 5.297 -17.172 -20.234 1 97.56 195 ASP B O 1
ATOM 4551 N N . THR B 1 196 ? 5.824 -19.359 -20.219 1 96.94 196 THR B N 1
ATOM 4552 C CA . THR B 1 196 ? 5.02 -19.656 -21.391 1 96.94 196 THR B CA 1
ATOM 4553 C C . THR B 1 196 ? 3.547 -19.344 -21.141 1 96.94 196 THR B C 1
ATOM 4555 O O . THR B 1 196 ? 2.871 -18.766 -21.984 1 96.94 196 THR B O 1
ATOM 4558 N N . PHE B 1 197 ? 3.096 -19.75 -20.047 1 97.12 197 PHE B N 1
ATOM 4559 C CA . PHE B 1 197 ? 1.721 -19.469 -19.656 1 97.12 197 PHE B CA 1
ATOM 4560 C C . PHE B 1 197 ? 1.463 -17.953 -19.641 1 97.12 197 PHE B C 1
ATOM 4562 O O . PHE B 1 197 ? 0.455 -17.5 -20.172 1 97.12 197 PHE B O 1
ATOM 4569 N N . LEU B 1 198 ? 2.336 -17.188 -18.969 1 95.75 198 LEU B N 1
ATOM 4570 C CA . LEU B 1 198 ? 2.18 -15.75 -18.828 1 95.75 198 LEU B CA 1
ATOM 4571 C C . LEU B 1 198 ? 2.184 -15.07 -20.203 1 95.75 198 LEU B C 1
ATOM 4573 O O . LEU B 1 198 ? 1.416 -14.141 -20.438 1 95.75 198 LEU B O 1
ATOM 4577 N N . ASN B 1 199 ? 3.004 -15.523 -21.078 1 92.44 199 ASN B N 1
ATOM 4578 C CA . ASN B 1 199 ? 3.066 -14.977 -22.438 1 92.44 199 ASN B CA 1
ATOM 4579 C C . ASN B 1 199 ? 1.762 -15.195 -23.188 1 92.44 199 ASN B C 1
ATOM 4581 O O . ASN B 1 199 ? 1.307 -14.312 -23.922 1 92.44 199 ASN B O 1
ATOM 4585 N N . THR B 1 200 ? 1.198 -16.344 -23 1 90.44 200 THR B N 1
ATOM 4586 C CA . THR B 1 200 ? -0.063 -16.656 -23.656 1 90.44 200 THR B CA 1
ATOM 4587 C C . THR B 1 200 ? -1.202 -15.828 -23.078 1 90.44 200 THR B C 1
ATOM 4589 O O . THR B 1 200 ? -2.043 -15.312 -23.812 1 90.44 200 THR B O 1
ATOM 4592 N N . PHE B 1 201 ? -1.196 -15.68 -21.812 1 89.56 201 PHE B N 1
ATOM 4593 C CA . PHE B 1 201 ? -2.24 -14.922 -21.125 1 89.56 201 PHE B CA 1
ATOM 4594 C C . PHE B 1 201 ? -2.174 -13.445 -21.516 1 89.56 201 PHE B C 1
ATOM 4596 O O . PHE B 1 201 ? -3.207 -12.805 -21.734 1 89.56 201 PHE B O 1
ATOM 4603 N N . SER B 1 202 ? -1.018 -12.812 -21.469 1 83.25 202 SER B N 1
ATOM 4604 C CA . SER B 1 202 ? -0.81 -11.391 -21.734 1 83.25 202 SER B CA 1
ATOM 4605 C C . SER B 1 202 ? -1.185 -11.047 -23.172 1 83.25 202 SER B C 1
ATOM 4607 O O . SER B 1 202 ? -1.616 -9.93 -23.469 1 83.25 202 SER B O 1
ATOM 4609 N N . LYS B 1 203 ? -0.994 -11.867 -24.125 1 74.25 203 LYS B N 1
ATOM 4610 C CA . LYS B 1 203 ? -1.336 -11.633 -25.531 1 74.25 203 LYS B CA 1
ATOM 4611 C C . LYS B 1 203 ? -2.842 -11.469 -25.703 1 74.25 203 LYS B C 1
ATOM 4613 O O . LYS B 1 203 ? -3.291 -10.688 -26.547 1 74.25 203 LYS B O 1
ATOM 4618 N N . GLU B 1 204 ? -3.594 -12.023 -24.938 1 63.09 204 GLU B N 1
ATOM 4619 C CA . GLU B 1 204 ? -5.043 -11.992 -25.109 1 63.09 204 GLU B CA 1
ATOM 4620 C C . GLU B 1 204 ? -5.641 -10.727 -24.5 1 63.09 204 GLU B C 1
ATOM 4622 O O . GLU B 1 204 ? -6.707 -10.273 -24.938 1 63.09 204 GLU B O 1
ATOM 4627 N N . GLY B 1 205 ? -5.184 -10.047 -23.578 1 58.59 205 GLY B N 1
ATOM 4628 C CA . GLY B 1 205 ? -6.059 -9.109 -22.891 1 58.59 205 GLY B CA 1
ATOM 4629 C C . GLY B 1 205 ? -5.352 -7.832 -22.484 1 58.59 205 GLY B C 1
ATOM 4630 O O . GLY B 1 205 ? -5.992 -6.883 -22.031 1 58.59 205 GLY B O 1
ATOM 4631 N N . SER B 1 206 ? -4.059 -7.688 -22.297 1 56.25 206 SER B N 1
ATOM 4632 C CA . SER B 1 206 ? -3.695 -6.695 -21.281 1 56.25 206 SER B CA 1
ATOM 4633 C C . SER B 1 206 ? -3.447 -5.328 -21.922 1 56.25 206 SER B C 1
ATOM 4635 O O . SER B 1 206 ? -2.604 -5.195 -22.812 1 56.25 206 SER B O 1
ATOM 4637 N N . SER B 1 207 ? -4.586 -4.617 -22.109 1 58.59 207 SER B N 1
ATOM 4638 C CA . SER B 1 207 ? -4.523 -3.188 -22.391 1 58.59 207 SER B CA 1
ATOM 4639 C C . SER B 1 207 ? -3.602 -2.465 -21.422 1 58.59 207 SER B C 1
ATOM 4641 O O . SER B 1 207 ? -3.895 -2.375 -20.234 1 58.59 207 SER B O 1
ATOM 4643 N N . VAL B 1 208 ? -2.359 -2.264 -21.797 1 81.81 208 VAL B N 1
ATOM 4644 C CA . VAL B 1 208 ? -1.463 -1.582 -20.875 1 81.81 208 VAL B CA 1
ATOM 4645 C C . VAL B 1 208 ? -1.429 -0.089 -21.188 1 81.81 208 VAL B C 1
ATOM 4647 O O . VAL B 1 208 ? -0.409 0.431 -21.656 1 81.81 208 VAL B O 1
ATOM 4650 N N . PHE B 1 209 ? -2.682 0.582 -21.141 1 89.25 209 PHE B N 1
ATOM 4651 C CA . PHE B 1 209 ? -2.85 2.004 -21.422 1 89.25 209 PHE B CA 1
ATOM 4652 C C . PHE B 1 209 ? -1.759 2.82 -20.734 1 89.25 209 PHE B C 1
ATOM 4654 O O . PHE B 1 209 ? -1.099 3.643 -21.375 1 89.25 209 PHE B O 1
ATOM 4661 N N . LEU B 1 210 ? -1.504 2.619 -19.484 1 92.19 210 LEU B N 1
ATOM 4662 C CA . LEU B 1 210 ? -0.583 3.449 -18.719 1 92.19 210 LEU B CA 1
ATOM 4663 C C . LEU B 1 210 ? 0.843 3.305 -19.25 1 92.19 210 LEU B C 1
ATOM 4665 O O . LEU B 1 210 ? 1.58 4.289 -19.328 1 92.19 210 LEU B O 1
ATOM 4669 N N . PHE B 1 211 ? 1.165 2.125 -19.609 1 91.25 211 PHE B N 1
ATOM 4670 C CA . PHE B 1 211 ? 2.514 1.89 -20.109 1 91.25 211 PHE B CA 1
ATOM 4671 C C . PHE B 1 211 ? 2.719 2.584 -21.453 1 91.25 211 PHE B C 1
ATOM 4673 O O . PHE B 1 211 ? 3.727 3.266 -21.656 1 91.25 211 PHE B O 1
ATOM 4680 N N . GLU B 1 212 ? 1.806 2.41 -22.266 1 90.25 212 GLU B N 1
ATOM 4681 C CA . GLU B 1 212 ? 1.9 2.994 -23.609 1 90.25 212 GLU B CA 1
ATOM 4682 C C . GLU B 1 212 ? 1.9 4.52 -23.531 1 90.25 212 GLU B C 1
ATOM 4684 O O . GLU B 1 212 ? 2.668 5.176 -24.25 1 90.25 212 GLU B O 1
ATOM 4689 N N . ALA B 1 213 ? 0.99 5.035 -22.734 1 91.94 213 ALA B N 1
ATOM 4690 C CA . ALA B 1 213 ? 0.923 6.484 -22.578 1 91.94 213 ALA B CA 1
ATOM 4691 C C . ALA B 1 213 ? 2.238 7.035 -22.031 1 91.94 213 ALA B C 1
ATOM 4693 O O . ALA B 1 213 ? 2.742 8.047 -22.531 1 91.94 213 ALA B O 1
ATOM 4694 N N . ALA B 1 214 ? 2.807 6.387 -21.062 1 92.25 214 ALA B N 1
ATOM 4695 C CA . ALA B 1 214 ? 4.055 6.844 -20.453 1 92.25 214 ALA B CA 1
ATOM 4696 C C . ALA B 1 214 ? 5.215 6.734 -21.438 1 92.25 214 ALA B C 1
ATOM 4698 O O . ALA B 1 214 ? 6.109 7.582 -21.453 1 92.25 214 ALA B O 1
ATOM 4699 N N . LEU B 1 215 ? 5.191 5.672 -22.219 1 91.31 215 LEU B N 1
ATOM 4700 C CA . LEU B 1 215 ? 6.23 5.488 -23.234 1 91.31 215 LEU B CA 1
ATOM 4701 C C . LEU B 1 215 ? 6.238 6.645 -24.219 1 91.31 215 LEU B C 1
ATOM 4703 O O . LEU B 1 215 ? 7.305 7.133 -24.609 1 91.31 215 LEU B O 1
ATOM 4707 N N . LYS B 1 216 ? 5.082 7.055 -24.609 1 91.38 216 LYS B N 1
ATOM 4708 C CA . LYS B 1 216 ? 4.973 8.18 -25.531 1 91.38 216 LYS B CA 1
ATOM 4709 C C . LYS B 1 216 ? 5.562 9.453 -24.922 1 91.38 216 LYS B C 1
ATOM 4711 O O . LYS B 1 216 ? 6.219 10.234 -25.609 1 91.38 216 LYS B O 1
ATOM 4716 N N . VAL B 1 217 ? 5.344 9.648 -23.688 1 91.31 217 VAL B N 1
ATOM 4717 C CA . VAL B 1 217 ? 5.859 10.828 -23 1 91.31 217 VAL B CA 1
ATOM 4718 C C . VAL B 1 217 ? 7.383 10.773 -22.953 1 91.31 217 VAL B C 1
ATOM 4720 O O . VAL B 1 217 ? 8.055 11.781 -23.203 1 91.31 217 VAL B O 1
ATOM 4723 N N . VAL B 1 218 ? 7.953 9.609 -22.625 1 91.5 218 VAL B N 1
ATOM 4724 C CA . VAL B 1 218 ? 9.398 9.445 -22.516 1 91.5 218 VAL B CA 1
ATOM 4725 C C . VAL B 1 218 ? 10.047 9.648 -23.891 1 91.5 218 VAL B C 1
ATOM 4727 O O . VAL B 1 218 ? 11.078 10.305 -24 1 91.5 218 VAL B O 1
ATOM 4730 N N . GLN B 1 219 ? 9.453 9.125 -24.875 1 90.19 219 GLN B N 1
ATOM 4731 C CA . GLN B 1 219 ? 9.969 9.281 -26.219 1 90.19 219 GLN B CA 1
ATOM 4732 C C . GLN B 1 219 ? 9.945 10.75 -26.656 1 90.19 219 GLN B C 1
ATOM 4734 O O . GLN B 1 219 ? 10.883 11.227 -27.281 1 90.19 219 GLN B O 1
ATOM 4739 N N . ALA B 1 220 ? 8.852 11.43 -26.312 1 89.81 220 ALA B N 1
ATOM 4740 C CA . ALA B 1 220 ? 8.742 12.852 -26.641 1 89.81 220 ALA B CA 1
ATOM 4741 C C . ALA B 1 220 ? 9.828 13.664 -25.938 1 89.81 220 ALA B C 1
ATOM 4743 O O . ALA B 1 220 ? 10.375 14.602 -26.516 1 89.81 220 ALA B O 1
ATOM 4744 N N . ARG B 1 221 ? 10.18 13.312 -24.75 1 87.94 221 ARG B N 1
ATOM 4745 C CA . ARG B 1 221 ? 11.219 14.008 -24 1 87.94 221 ARG B CA 1
ATOM 4746 C C . ARG B 1 221 ? 12.594 13.797 -24.625 1 87.94 221 ARG B C 1
ATOM 4748 O O . ARG B 1 221 ? 13.398 14.727 -24.688 1 87.94 221 ARG B O 1
ATOM 4755 N N . HIS B 1 222 ? 12.852 12.562 -25.062 1 87.31 222 HIS B N 1
ATOM 4756 C CA . HIS B 1 222 ? 14.141 12.25 -25.688 1 87.31 222 HIS B CA 1
ATOM 4757 C C . HIS B 1 222 ? 14.273 12.922 -27.047 1 87.31 222 HIS B C 1
ATOM 4759 O O . HIS B 1 222 ? 15.367 13.344 -27.438 1 87.31 222 HIS B O 1
ATOM 4765 N N . GLU B 1 223 ? 13.25 12.961 -27.75 1 85.94 223 GLU B N 1
ATOM 4766 C CA . GLU B 1 223 ? 13.273 13.617 -29.047 1 85.94 223 GLU B CA 1
ATOM 4767 C C . GLU B 1 223 ? 13.516 15.117 -28.891 1 85.94 223 GLU B C 1
ATOM 4769 O O . GLU B 1 223 ? 14.219 15.727 -29.703 1 85.94 223 GLU B O 1
ATOM 4774 N N . ARG B 1 224 ? 12.938 15.633 -27.922 1 83 224 ARG B N 1
ATOM 4775 C CA . ARG B 1 224 ? 13.141 17.062 -27.672 1 83 224 ARG B CA 1
ATOM 4776 C C . ARG B 1 224 ? 14.57 17.344 -27.234 1 83 224 ARG B C 1
ATOM 4778 O O . ARG B 1 224 ? 15.156 18.359 -27.625 1 83 224 ARG B O 1
ATOM 4785 N N . SER B 1 225 ? 15.156 16.422 -26.453 1 76.56 225 SER B N 1
ATOM 4786 C CA . SER B 1 225 ? 16.531 16.594 -26 1 76.56 225 SER B CA 1
ATOM 4787 C C . SER B 1 225 ? 17.516 16.438 -27.141 1 76.56 225 SER B C 1
ATOM 4789 O O . SER B 1 225 ? 18.562 17.109 -27.172 1 76.56 225 SER B O 1
ATOM 4791 N N . GLU B 1 226 ? 17.266 15.562 -28 1 74.12 226 GLU B N 1
ATOM 4792 C CA . GLU B 1 226 ? 18.141 15.383 -29.156 1 74.12 226 GLU B CA 1
ATOM 4793 C C . GLU B 1 226 ? 18.062 16.578 -30.109 1 74.12 226 GLU B C 1
ATOM 4795 O O . GLU B 1 226 ? 19.062 16.984 -30.688 1 74.12 226 GLU B O 1
ATOM 4800 N N . LYS B 1 227 ? 16.891 17.109 -30.203 1 71.12 227 LYS B N 1
ATOM 4801 C CA . LYS B 1 227 ? 16.75 18.281 -31.078 1 71.12 227 LYS B CA 1
ATOM 4802 C C . LYS B 1 227 ? 17.422 19.516 -30.469 1 71.12 227 LYS B C 1
ATOM 4804 O O . LYS B 1 227 ? 18.031 20.297 -31.188 1 71.12 227 LYS B O 1
ATOM 4809 N N . THR B 1 228 ? 17.312 19.578 -29.172 1 65.5 228 THR B N 1
ATOM 4810 C CA . THR B 1 228 ? 17.969 20.719 -28.547 1 65.5 228 THR B CA 1
ATOM 4811 C C . THR B 1 228 ? 19.484 20.562 -28.562 1 65.5 228 THR B C 1
ATOM 4813 O O . THR B 1 228 ? 20.219 21.531 -28.75 1 65.5 228 THR B O 1
ATOM 4816 N N . SER B 1 229 ? 19.938 19.344 -28.422 1 63.06 229 SER B N 1
ATOM 4817 C CA . SER B 1 229 ? 21.375 19.125 -28.484 1 63.06 229 SER B CA 1
ATOM 4818 C C . SER B 1 229 ? 21.891 19.312 -29.906 1 63.06 229 SER B C 1
ATOM 4820 O O . SER B 1 229 ? 23.031 19.75 -30.109 1 63.06 229 SER B O 1
ATOM 4822 N N . SER B 1 230 ? 21.109 18.875 -30.797 1 60.06 230 SER B N 1
ATOM 4823 C CA . SER B 1 230 ? 21.547 19.078 -32.188 1 60.06 230 SER B CA 1
ATOM 4824 C C . SER B 1 230 ? 21.531 20.547 -32.562 1 60.06 230 SER B C 1
ATOM 4826 O O . SER B 1 230 ? 22.344 21 -33.375 1 60.06 230 SER B O 1
ATOM 4828 N N . GLU B 1 231 ? 20.562 21.234 -31.922 1 56.53 231 GLU B N 1
ATOM 4829 C CA . GLU B 1 231 ? 20.547 22.656 -32.25 1 56.53 231 GLU B CA 1
ATOM 4830 C C . GLU B 1 231 ? 21.719 23.391 -31.594 1 56.53 231 GLU B C 1
ATOM 4832 O O . GLU B 1 231 ? 22.203 24.391 -32.125 1 56.53 231 GLU B O 1
ATOM 4837 N N . GLN B 1 232 ? 22.109 22.938 -30.5 1 50.91 232 GLN B N 1
ATOM 4838 C CA . GLN B 1 232 ? 23.25 23.609 -29.906 1 50.91 232 GLN B CA 1
ATOM 4839 C C . GLN B 1 232 ? 24.547 23.25 -30.641 1 50.91 232 GLN B C 1
ATOM 4841 O O . GLN B 1 232 ? 25.484 24.047 -30.672 1 50.91 232 GLN B O 1
ATOM 4846 N N . ASP B 1 233 ? 24.609 22.031 -30.953 1 48.47 233 ASP B N 1
ATOM 4847 C CA . ASP B 1 233 ? 25.844 21.656 -31.641 1 48.47 233 ASP B CA 1
ATOM 4848 C C . ASP B 1 233 ? 25.906 22.297 -33.031 1 48.47 233 ASP B C 1
ATOM 4850 O O . ASP B 1 233 ? 26.891 22.109 -33.75 1 48.47 233 ASP B O 1
ATOM 4854 N N . GLY B 1 234 ? 24.766 22.859 -33.438 1 43.59 234 GLY B N 1
ATOM 4855 C CA . GLY B 1 234 ? 24.859 23.359 -34.781 1 43.59 234 GLY B CA 1
ATOM 4856 C C . GLY B 1 234 ? 25.75 24.594 -34.906 1 43.59 234 GLY B C 1
ATOM 4857 O O . GLY B 1 234 ? 25.875 25.172 -36 1 43.59 234 GLY B O 1
ATOM 4858 N N . SER B 1 235 ? 25.984 25.281 -33.719 1 39.56 235 SER B N 1
ATOM 4859 C CA . SER B 1 235 ? 26.656 26.516 -34.125 1 39.56 235 SER B CA 1
ATOM 4860 C C . SER B 1 235 ? 28.078 26.219 -34.594 1 39.56 235 SER B C 1
ATOM 4862 O O . SER B 1 235 ? 28.859 27.141 -34.844 1 39.56 235 SER B O 1
ATOM 4864 N N . GLU B 1 236 ? 28.812 25.266 -34.031 1 34.12 236 GLU B N 1
ATOM 4865 C CA . GLU B 1 236 ? 30.188 25.391 -34.5 1 34.12 236 GLU B CA 1
ATOM 4866 C C . GLU B 1 236 ? 30.297 25.109 -36 1 34.12 236 GLU B C 1
ATOM 4868 O O . GLU B 1 236 ? 29.891 24.031 -36.469 1 34.12 236 GLU B O 1
ATOM 4873 N N . ARG B 1 237 ? 30.359 26.172 -36.875 1 31.34 237 ARG B N 1
ATOM 4874 C CA . ARG B 1 237 ? 30.469 26.328 -38.312 1 31.34 237 ARG B CA 1
ATOM 4875 C C . ARG B 1 237 ? 31.609 25.484 -38.875 1 31.34 237 ARG B C 1
ATOM 4877 O O . ARG B 1 237 ? 32.781 25.891 -38.812 1 31.34 237 ARG B O 1
ATOM 4884 N N . THR B 1 238 ? 31.984 24.281 -38.344 1 29.19 238 THR B N 1
ATOM 4885 C CA . THR B 1 238 ? 33.219 23.828 -38.969 1 29.19 238 THR B CA 1
ATOM 4886 C C . THR B 1 238 ? 33.062 23.734 -40.5 1 29.19 238 THR B C 1
ATOM 4888 O O . THR B 1 238 ? 32 23.344 -40.969 1 29.19 238 THR B O 1
ATOM 4891 N N . PRO B 1 239 ? 33.938 24.328 -41.312 1 29.83 239 PRO B N 1
ATOM 4892 C CA . PRO B 1 239 ? 34.062 24.484 -42.781 1 29.83 239 PRO B CA 1
ATOM 4893 C C . PRO B 1 239 ? 33.875 23.156 -43.531 1 29.83 239 PRO B C 1
ATOM 4895 O O . PRO B 1 239 ? 34.25 22.094 -43 1 29.83 239 PRO B O 1
ATOM 4898 N N . SER B 1 240 ? 32.812 23 -44.219 1 26.09 240 SER B N 1
ATOM 4899 C CA . SER B 1 240 ? 32.281 21.844 -44.938 1 26.09 240 SER B CA 1
ATOM 4900 C C . SER B 1 240 ? 33.312 21.266 -45.906 1 26.09 240 SER B C 1
ATOM 4902 O O . SER B 1 240 ? 33.625 21.906 -46.938 1 26.09 240 SER B O 1
ATOM 4904 N N . SER B 1 241 ? 34.562 20.938 -45.406 1 22.36 241 SER B N 1
ATOM 4905 C CA . SER B 1 241 ? 35.469 20.5 -46.469 1 22.36 241 SER B CA 1
ATOM 4906 C C . SER B 1 241 ? 34.781 19.516 -47.406 1 22.36 241 SER B C 1
ATOM 4908 O O . SER B 1 241 ? 33.906 18.766 -47 1 22.36 241 SER B O 1
ATOM 4910 N N . THR B 1 242 ? 34.844 19.781 -48.719 1 22.16 242 THR B N 1
ATOM 4911 C CA . THR B 1 242 ? 34.25 19.359 -50 1 22.16 242 THR B CA 1
ATOM 4912 C C . THR B 1 242 ? 34.406 17.859 -50.188 1 22.16 242 THR B C 1
ATOM 4914 O O . THR B 1 242 ? 33.562 17.219 -50.812 1 22.16 242 THR B O 1
ATOM 4917 N N . GLU B 1 243 ? 35.594 17.266 -49.688 1 19.44 243 GLU B N 1
ATOM 4918 C CA . GLU B 1 243 ? 36.156 16.5 -50.781 1 19.44 243 GLU B CA 1
ATOM 4919 C C . GLU B 1 243 ? 35.375 15.234 -51.062 1 19.44 243 GLU B C 1
ATOM 4921 O O . GLU B 1 243 ? 35.156 14.867 -52.25 1 19.44 243 GLU B O 1
ATOM 4926 N N . SER B 1 244 ? 35.094 14.461 -50 1 20.05 244 SER B N 1
ATOM 4927 C CA . SER B 1 244 ? 35.562 13.117 -50.281 1 20.05 244 SER B CA 1
ATOM 4928 C C . SER B 1 244 ? 34.656 12.391 -51.25 1 20.05 244 SER B C 1
ATOM 4930 O O . SER B 1 244 ? 33.438 12.5 -51.188 1 20.05 244 SER B O 1
ATOM 4932 N N . ASN B 1 245 ? 35.125 12.117 -52.438 1 19.73 245 ASN B N 1
ATOM 4933 C CA . ASN B 1 245 ? 34.812 11.438 -53.688 1 19.73 245 ASN B CA 1
ATOM 4934 C C . ASN B 1 245 ? 34.312 10.016 -53.438 1 19.73 245 ASN B C 1
ATOM 4936 O O . ASN B 1 245 ? 35 9.227 -52.781 1 19.73 245 ASN B O 1
ATOM 4940 N N . LYS B 1 246 ? 33.031 9.914 -53.344 1 20.53 246 LYS B N 1
ATOM 4941 C CA . LYS B 1 246 ? 32.281 8.695 -53.125 1 20.53 246 LYS B CA 1
ATOM 4942 C C . LYS B 1 246 ? 32.562 7.66 -54.188 1 20.53 246 LYS B C 1
ATOM 4944 O O . LYS B 1 246 ? 32.094 7.797 -55.344 1 20.53 246 LYS B O 1
ATOM 4949 N N . PRO B 1 247 ? 33.812 7.16 -54.25 1 18.98 247 PRO B N 1
ATOM 4950 C CA . PRO B 1 247 ? 33.844 6.301 -55.438 1 18.98 247 PRO B CA 1
ATOM 4951 C C . PRO B 1 247 ? 32.75 5.211 -55.406 1 18.98 247 PRO B C 1
ATOM 4953 O O . PRO B 1 247 ? 32.312 4.836 -54.312 1 18.98 247 PRO B O 1
ATOM 4956 N N . GLU B 1 248 ? 31.984 5.027 -56.5 1 19.42 248 GLU B N 1
ATOM 4957 C CA . GLU B 1 248 ? 30.859 4.168 -56.875 1 19.42 248 GLU B CA 1
ATOM 4958 C C . GLU B 1 248 ? 31.281 2.703 -56.938 1 19.42 248 GLU B C 1
ATOM 4960 O O . GLU B 1 248 ? 30.484 1.829 -57.25 1 19.42 248 GLU B O 1
ATOM 4965 N N . ASP B 1 249 ? 32.594 2.312 -56.469 1 16.12 249 ASP B N 1
ATOM 4966 C CA . ASP B 1 249 ? 33 1.123 -57.188 1 16.12 249 ASP B CA 1
ATOM 4967 C C . ASP B 1 249 ? 31.969 0.011 -57.062 1 16.12 249 ASP B C 1
ATOM 4969 O O . ASP B 1 249 ? 31.125 0.051 -56.188 1 16.12 249 ASP B O 1
ATOM 4973 N N . ASN B 1 250 ? 32.469 -1.233 -57.594 1 16.5 250 ASN B N 1
ATOM 4974 C CA . ASN B 1 250 ? 32.312 -2.32 -58.562 1 16.5 250 ASN B CA 1
ATOM 4975 C C . ASN B 1 250 ? 31.625 -3.533 -57.906 1 16.5 250 ASN B C 1
ATOM 4977 O O . ASN B 1 250 ? 30.719 -4.117 -58.5 1 16.5 250 ASN B O 1
ATOM 4981 N N . GLU B 1 251 ? 32.219 -4.168 -56.844 1 16.31 251 GLU B N 1
ATOM 4982 C CA . GLU B 1 251 ? 32.625 -5.543 -57.125 1 16.31 251 GLU B CA 1
ATOM 4983 C C . GLU B 1 251 ? 31.453 -6.508 -56.969 1 16.31 251 GLU B C 1
ATOM 4985 O O . GLU B 1 251 ? 30.578 -6.289 -56.125 1 16.31 251 GLU B O 1
ATOM 4990 N N . GLU B 1 252 ? 31.375 -7.594 -57.844 1 17.94 252 GLU B N 1
ATOM 4991 C CA . GLU B 1 252 ? 30.641 -8.703 -58.438 1 17.94 252 GLU B CA 1
ATOM 4992 C C . GLU B 1 252 ? 30.453 -9.844 -57.438 1 17.94 252 GLU B C 1
ATOM 4994 O O . GLU B 1 252 ? 29.516 -10.625 -57.531 1 17.94 252 GLU B O 1
ATOM 4999 N N . GLN B 1 253 ? 31.391 -10.031 -56.406 1 15.72 253 GLN B N 1
ATOM 5000 C CA . GLN B 1 253 ? 31.891 -11.406 -56.406 1 15.72 253 GLN B CA 1
ATOM 5001 C C . GLN B 1 253 ? 30.766 -12.398 -56.156 1 15.72 253 GLN B C 1
ATOM 5003 O O . GLN B 1 253 ? 29.719 -12.023 -55.625 1 15.72 253 GLN B O 1
ATOM 5008 N N . VAL B 1 254 ? 31.203 -13.734 -55.875 1 16.5 254 VAL B N 1
ATOM 5009 C CA . VAL B 1 254 ? 31.234 -15.117 -56.312 1 16.5 254 VAL B CA 1
ATOM 5010 C C . VAL B 1 254 ? 30.156 -15.922 -55.594 1 16.5 254 VAL B C 1
ATOM 5012 O O . VAL B 1 254 ? 29.312 -16.562 -56.188 1 16.5 254 VAL B O 1
ATOM 5015 N N . ASN B 1 255 ? 30.609 -16.859 -54.656 1 15.86 255 ASN B N 1
ATOM 5016 C CA . ASN B 1 255 ? 30.75 -18.297 -54.844 1 15.86 255 ASN B CA 1
ATOM 5017 C C . ASN B 1 255 ? 29.531 -19.062 -54.312 1 15.86 255 ASN B C 1
ATOM 5019 O O . ASN B 1 255 ? 28.781 -18.547 -53.5 1 15.86 255 ASN B O 1
ATOM 5023 N N . PRO B 1 256 ? 29.625 -20.5 -54.344 1 17.02 256 PRO B N 1
ATOM 5024 C CA . PRO B 1 256 ? 29.047 -21.781 -54.75 1 17.02 256 PRO B CA 1
ATOM 5025 C C . PRO B 1 256 ? 28.219 -22.438 -53.656 1 17.02 256 PRO B C 1
ATOM 5027 O O . PRO B 1 256 ? 27.094 -22.875 -53.906 1 17.02 256 PRO B O 1
ATOM 5030 N N . LEU B 1 257 ? 28.969 -22.953 -52.562 1 15.62 257 LEU B N 1
ATOM 5031 C CA . LEU B 1 257 ? 29.094 -24.391 -52.344 1 15.62 257 LEU B CA 1
ATOM 5032 C C . LEU B 1 257 ? 27.859 -24.953 -51.656 1 15.62 257 LEU B C 1
ATOM 5034 O O . LEU B 1 257 ? 27.078 -24.188 -51.062 1 15.62 257 LEU B O 1
ATOM 5038 N N . VAL B 1 258 ? 28.062 -26.047 -50.75 1 16.3 258 VAL B N 1
ATOM 5039 C CA . VAL B 1 258 ? 27.906 -27.5 -50.719 1 16.3 258 VAL B CA 1
ATOM 5040 C C . VAL B 1 258 ? 26.703 -27.891 -49.875 1 16.3 258 VAL B C 1
ATOM 5042 O O . VAL B 1 258 ? 25.797 -28.578 -50.344 1 16.3 258 VAL B O 1
ATOM 5045 N N . LEU B 1 259 ? 26.938 -28.5 -48.594 1 15.79 259 LEU B N 1
ATOM 5046 C CA . LEU B 1 259 ? 26.891 -29.922 -48.25 1 15.79 259 LEU B CA 1
ATOM 5047 C C . LEU B 1 259 ? 25.578 -30.266 -47.594 1 15.79 259 LEU B C 1
ATOM 5049 O O . LEU B 1 259 ? 24.875 -29.391 -47.062 1 15.79 259 LEU B O 1
ATOM 5053 N N . ASN B 1 260 ? 25.406 -31.641 -47.188 1 16.08 260 ASN B N 1
ATOM 5054 C CA . ASN B 1 260 ? 24.719 -32.938 -47.188 1 16.08 260 ASN B CA 1
ATOM 5055 C C . ASN B 1 260 ? 23.938 -33.156 -45.906 1 16.08 260 ASN B C 1
ATOM 5057 O O . ASN B 1 260 ? 23.141 -34.125 -45.812 1 16.08 260 ASN B O 1
ATOM 5061 N N . ILE B 1 261 ? 24.156 -32.344 -44.75 1 16.48 261 ILE B N 1
ATOM 5062 C CA . ILE B 1 261 ? 24.25 -33.281 -43.625 1 16.48 261 ILE B CA 1
ATOM 5063 C C . ILE B 1 261 ? 22.891 -33.906 -43.375 1 16.48 261 ILE B C 1
ATOM 5065 O O . ILE B 1 261 ? 21.859 -33.219 -43.406 1 16.48 261 ILE B O 1
ATOM 5069 N N . ARG B 1 262 ? 22.875 -35.281 -42.875 1 16.94 262 ARG B N 1
ATOM 5070 C CA . ARG B 1 262 ? 22.219 -36.594 -42.781 1 16.94 262 ARG B CA 1
ATOM 5071 C C . ARG B 1 262 ? 21.234 -36.625 -41.625 1 16.94 262 ARG B C 1
ATOM 5073 O O . ARG B 1 262 ? 20.484 -37.594 -41.469 1 16.94 262 ARG B O 1
ATOM 5080 N N . PRO B 1 263 ? 20.875 -35.5 -40.938 1 16.97 263 PRO B N 1
ATOM 5081 C CA . PRO B 1 263 ? 20.734 -36.062 -39.594 1 16.97 263 PRO B CA 1
ATOM 5082 C C . PRO B 1 263 ? 19.766 -37.219 -39.531 1 16.97 263 PRO B C 1
ATOM 5084 O O . PRO B 1 263 ? 18.875 -37.312 -40.375 1 16.97 263 PRO B O 1
ATOM 5087 N N . LYS B 1 264 ? 19.75 -38 -38.25 1 16.69 264 LYS B N 1
ATOM 5088 C CA . LYS B 1 264 ? 19.656 -39.312 -37.594 1 16.69 264 LYS B CA 1
ATOM 5089 C C . LYS B 1 264 ? 18.203 -39.688 -37.344 1 16.69 264 LYS B C 1
ATOM 5091 O O . LYS B 1 264 ? 17.312 -38.844 -37.375 1 16.69 264 LYS B O 1
ATOM 5096 N N . ARG B 1 265 ? 17.953 -40.25 -36.031 1 17.11 265 ARG B N 1
ATOM 5097 C CA . ARG B 1 265 ? 17.578 -41.625 -35.656 1 17.11 265 ARG B CA 1
ATOM 5098 C C . ARG B 1 265 ? 16.078 -41.75 -35.5 1 17.11 265 ARG B C 1
ATOM 5100 O O . ARG B 1 265 ? 15.445 -42.5 -36.281 1 17.11 265 ARG B O 1
ATOM 5107 N N . LYS B 1 266 ? 15.555 -42 -34.125 1 17.03 266 LYS B N 1
ATOM 5108 C CA . LYS B 1 266 ? 15.211 -43.312 -33.594 1 17.03 266 LYS B CA 1
ATOM 5109 C C . LYS B 1 266 ? 13.711 -43.562 -33.688 1 17.03 266 LYS B C 1
ATOM 5111 O O . LYS B 1 266 ? 12.93 -42.625 -33.906 1 17.03 266 LYS B O 1
ATOM 5116 N N . LEU B 1 267 ? 13.203 -44.406 -32.625 1 16.94 267 LEU B N 1
ATOM 5117 C CA . LEU B 1 267 ? 12.594 -45.719 -32.438 1 16.94 267 LEU B CA 1
ATOM 5118 C C . LEU B 1 267 ? 11.086 -45.594 -32.219 1 16.94 267 LEU B C 1
ATOM 5120 O O . LEU B 1 267 ? 10.594 -44.5 -31.906 1 16.94 267 LEU B O 1
ATOM 5124 N N . PHE B 1 268 ? 10.414 -46.594 -31.297 1 17.78 268 PHE B N 1
ATOM 5125 C CA . PHE B 1 268 ? 9.484 -47.719 -31.453 1 17.78 268 PHE B CA 1
ATOM 5126 C C . PHE B 1 268 ? 8.102 -47.344 -30.938 1 17.78 268 PHE B C 1
ATOM 5128 O O . PHE B 1 268 ? 7.105 -47.5 -31.641 1 17.78 268 PHE B O 1
ATOM 5135 N N . SER B 1 269 ? 7.691 -47.75 -29.516 1 17.7 269 SER B N 1
ATOM 5136 C CA . SER B 1 269 ? 6.805 -48.875 -29.25 1 17.7 269 SER B CA 1
ATOM 5137 C C . SER B 1 269 ? 5.359 -48.406 -29.094 1 17.7 269 SER B C 1
ATOM 5139 O O . SER B 1 269 ? 5.09 -47.219 -29 1 17.7 269 SER B O 1
ATOM 5141 N N . LYS B 1 270 ? 4.566 -49.062 -27.828 1 20.8 270 LYS B N 1
ATOM 5142 C CA . LYS B 1 270 ? 3.506 -50 -27.562 1 20.8 270 LYS B CA 1
ATOM 5143 C C . LYS B 1 270 ? 2.203 -49.312 -27.188 1 20.8 270 LYS B C 1
ATOM 5145 O O . LYS B 1 270 ? 2.221 -48.25 -26.562 1 20.8 270 LYS B O 1
ATOM 5150 N N . GLN B 1 271 ? 1.077 -49.75 -27.656 1 22.5 271 GLN B N 1
ATOM 5151 C CA . GLN B 1 271 ? -0.352 -49.5 -27.781 1 22.5 271 GLN B CA 1
ATOM 5152 C C . GLN B 1 271 ? -1.062 -49.656 -26.453 1 22.5 271 GLN B C 1
ATOM 5154 O O . GLN B 1 271 ? -2.293 -49.656 -26.375 1 22.5 271 GLN B O 1
ATOM 5159 N N . ILE B 1 272 ? -0.339 -49.594 -25.219 1 22.02 272 ILE B N 1
ATOM 5160 C CA . ILE B 1 272 ? -1.046 -50.375 -24.219 1 22.02 272 ILE B CA 1
ATOM 5161 C C . ILE B 1 272 ? -2.445 -49.812 -24 1 22.02 272 ILE B C 1
ATOM 5163 O O . ILE B 1 272 ? -2.604 -48.594 -23.797 1 22.02 272 ILE B O 1
ATOM 5167 N N . HIS B 1 273 ? -3.473 -50.625 -24.234 1 21.23 273 HIS B N 1
ATOM 5168 C CA . HIS B 1 273 ? -4.93 -50.594 -24.219 1 21.23 273 HIS B CA 1
ATOM 5169 C C . HIS B 1 273 ? -5.469 -50.344 -22.828 1 21.23 273 HIS B C 1
ATOM 5171 O O . HIS B 1 273 ? -5.371 -51.219 -21.953 1 21.23 273 HIS B O 1
ATOM 5177 N N . HIS B 1 274 ? -5.012 -49.375 -21.984 1 20.58 274 HIS B N 1
ATOM 5178 C CA . HIS B 1 274 ? -5.391 -49.438 -20.578 1 20.58 274 HIS B CA 1
ATOM 5179 C C . HIS B 1 274 ? -6.906 -49.5 -20.406 1 20.58 274 HIS B C 1
ATOM 5181 O O . HIS B 1 274 ? -7.652 -48.906 -21.203 1 20.58 274 HIS B O 1
ATOM 5187 N N . VAL B 1 275 ? -7.438 -50.594 -19.656 1 25.61 275 VAL B N 1
ATOM 5188 C CA . VAL B 1 275 ? -8.648 -51.25 -19.188 1 25.61 275 VAL B CA 1
ATOM 5189 C C . VAL B 1 275 ? -9.547 -50.219 -18.484 1 25.61 275 VAL B C 1
ATOM 5191 O O . VAL B 1 275 ? -9.055 -49.312 -17.828 1 25.61 275 VAL B O 1
ATOM 5194 N N . TRP B 1 276 ? -10.914 -50.438 -18.516 1 25.12 276 TRP B N 1
ATOM 5195 C CA . TRP B 1 276 ? -12.164 -49.719 -18.234 1 25.12 276 TRP B CA 1
ATOM 5196 C C . TRP B 1 276 ? -12.406 -49.625 -16.734 1 25.12 276 TRP B C 1
ATOM 5198 O O . TRP B 1 276 ? -12.617 -50.625 -16.062 1 25.12 276 TRP B O 1
ATOM 5208 N N . LYS B 1 277 ? -11.414 -49.312 -15.852 1 25.5 277 LYS B N 1
ATOM 5209 C CA . LYS B 1 277 ? -11.875 -49.562 -14.492 1 25.5 277 LYS B CA 1
ATOM 5210 C C . LYS B 1 277 ? -13.141 -48.75 -14.18 1 25.5 277 LYS B C 1
ATOM 5212 O O . LYS B 1 277 ? -13.328 -47.656 -14.695 1 25.5 277 LYS B O 1
ATOM 5217 N N . PRO B 1 278 ? -14.047 -49.344 -13.367 1 27.84 278 PRO B N 1
ATOM 5218 C CA . PRO B 1 278 ? -15.414 -49.094 -12.898 1 27.84 278 PRO B CA 1
ATOM 5219 C C . PRO B 1 278 ? -15.57 -47.719 -12.258 1 27.84 278 PRO B C 1
ATOM 5221 O O . PRO B 1 278 ? -14.594 -47.156 -11.742 1 27.84 278 PRO B O 1
ATOM 5224 N N . GLU B 1 279 ? -16.672 -47 -12.555 1 27.69 279 GLU B N 1
ATOM 5225 C CA . GLU B 1 279 ? -17.203 -45.656 -12.375 1 27.69 279 GLU B CA 1
ATOM 5226 C C . GLU B 1 279 ? -17.484 -45.344 -10.906 1 27.69 279 GLU B C 1
ATOM 5228 O O . GLU B 1 279 ? -18.594 -45.562 -10.422 1 27.69 279 GLU B O 1
ATOM 5233 N N . THR B 1 280 ? -16.828 -45.938 -9.852 1 25.72 280 THR B N 1
ATOM 5234 C CA . THR B 1 280 ? -17.344 -45.656 -8.516 1 25.72 280 THR B CA 1
ATOM 5235 C C . THR B 1 280 ? -17.531 -44.156 -8.312 1 25.72 280 THR B C 1
ATOM 5237 O O . THR B 1 280 ? -16.641 -43.375 -8.625 1 25.72 280 THR B O 1
ATOM 5240 N N . ALA B 1 281 ? -18.781 -43.688 -8.188 1 27.73 281 ALA B N 1
ATOM 5241 C CA . ALA B 1 281 ? -19.375 -42.344 -8.023 1 27.73 281 ALA B CA 1
ATOM 5242 C C . ALA B 1 281 ? -18.766 -41.625 -6.828 1 27.73 281 ALA B C 1
ATOM 5244 O O . ALA B 1 281 ? -19.078 -41.938 -5.676 1 27.73 281 ALA B O 1
ATOM 5245 N N . LYS B 1 282 ? -17.516 -41.5 -6.684 1 29.41 282 LYS B N 1
ATOM 5246 C CA . LYS B 1 282 ? -17.047 -40.719 -5.539 1 29.41 282 LYS B CA 1
ATOM 5247 C C . LYS B 1 282 ? -17.797 -39.406 -5.414 1 29.41 282 LYS B C 1
ATOM 5249 O O . LYS B 1 282 ? -17.984 -38.688 -6.398 1 29.41 282 LYS B O 1
ATOM 5254 N N . LYS B 1 283 ? -18.75 -39.281 -4.422 1 30.92 283 LYS B N 1
ATOM 5255 C CA . LYS B 1 283 ? -19.484 -38.094 -3.934 1 30.92 283 LYS B CA 1
ATOM 5256 C C . LYS B 1 283 ? -18.625 -36.844 -3.99 1 30.92 283 LYS B C 1
ATOM 5258 O O . LYS B 1 283 ? -17.516 -36.812 -3.475 1 30.92 283 LYS B O 1
ATOM 5263 N N . GLU B 1 284 ? -18.891 -36.156 -4.941 1 30.12 284 GLU B N 1
ATOM 5264 C CA . GLU B 1 284 ? -18.266 -34.875 -5.172 1 30.12 284 GLU B CA 1
ATOM 5265 C C . GLU B 1 284 ? -18.328 -34 -3.92 1 30.12 284 GLU B C 1
ATOM 5267 O O . GLU B 1 284 ? -19.406 -33.625 -3.461 1 30.12 284 GLU B O 1
ATOM 5272 N N . GLN B 1 285 ? -17.703 -34.469 -2.834 1 28.02 285 GLN B N 1
ATOM 5273 C CA . GLN B 1 285 ? -17.609 -33.531 -1.724 1 28.02 285 GLN B CA 1
ATOM 5274 C C . GLN B 1 285 ? -17.578 -32.094 -2.227 1 28.02 285 GLN B C 1
ATOM 5276 O O . GLN B 1 285 ? -16.688 -31.719 -3.004 1 28.02 285 GLN B O 1
ATOM 5281 N N . THR B 1 286 ? -18.75 -31.562 -2.432 1 29.64 286 THR B N 1
ATOM 5282 C CA . THR B 1 286 ? -18.891 -30.125 -2.641 1 29.64 286 THR B CA 1
ATOM 5283 C C . THR B 1 286 ? -17.891 -29.359 -1.793 1 29.64 286 THR B C 1
ATOM 5285 O O . THR B 1 286 ? -18.078 -29.188 -0.586 1 29.64 286 THR B O 1
ATOM 5288 N N . THR B 1 287 ? -16.734 -29.656 -1.883 1 29.5 287 THR B N 1
ATOM 5289 C CA . THR B 1 287 ? -15.781 -28.719 -1.298 1 29.5 287 THR B CA 1
ATOM 5290 C C . THR B 1 287 ? -16.203 -27.281 -1.581 1 29.5 287 THR B C 1
ATOM 5292 O O . THR B 1 287 ? -16.234 -26.844 -2.736 1 29.5 287 THR B O 1
ATOM 5295 N N . ARG B 1 288 ? -17.281 -26.906 -1.012 1 29.92 288 ARG B N 1
ATOM 5296 C CA . ARG B 1 288 ? -17.531 -25.469 -1.007 1 29.92 288 ARG B CA 1
ATOM 5297 C C . ARG B 1 288 ? -16.234 -24.688 -1.167 1 29.92 288 ARG B C 1
ATOM 5299 O O . ARG B 1 288 ? -15.375 -24.703 -0.279 1 29.92 288 ARG B O 1
ATOM 5306 N N . LYS B 1 289 ? -15.867 -24.5 -2.322 1 35.59 289 LYS B N 1
ATOM 5307 C CA . LYS B 1 289 ? -14.766 -23.656 -2.785 1 35.59 289 LYS B CA 1
ATOM 5308 C C . LYS B 1 289 ? -14.789 -22.281 -2.109 1 35.59 289 LYS B C 1
ATOM 5310 O O . LYS B 1 289 ? -15.594 -21.422 -2.479 1 35.59 289 LYS B O 1
ATOM 5315 N N . ARG B 1 290 ? -14.992 -22.172 -0.839 1 32.59 290 ARG B N 1
ATOM 5316 C CA . ARG B 1 290 ? -14.75 -20.875 -0.222 1 32.59 290 ARG B CA 1
ATOM 5317 C C . ARG B 1 290 ? -13.656 -20.109 -0.961 1 32.59 290 ARG B C 1
ATOM 5319 O O . ARG B 1 290 ? -12.508 -20.562 -1.018 1 32.59 290 ARG B O 1
ATOM 5326 N N . THR B 1 291 ? -13.945 -19.516 -1.998 1 40.78 291 THR B N 1
ATOM 5327 C CA . THR B 1 291 ? -13.055 -18.625 -2.742 1 40.78 291 THR B CA 1
ATOM 5328 C C . THR B 1 291 ? -12.242 -17.75 -1.79 1 40.78 291 THR B C 1
ATOM 5330 O O . THR B 1 291 ? -12.688 -16.672 -1.4 1 40.78 291 THR B O 1
ATOM 5333 N N . SER B 1 292 ? -11.844 -18.219 -0.666 1 47.94 292 SER B N 1
ATOM 5334 C CA . SER B 1 292 ? -10.977 -17.469 0.252 1 47.94 292 SER B CA 1
ATOM 5335 C C . SER B 1 292 ? -9.93 -16.672 -0.504 1 47.94 292 SER B C 1
ATOM 5337 O O . SER B 1 292 ? -9.297 -17.172 -1.435 1 47.94 292 SER B O 1
ATOM 5339 N N . ILE B 1 293 ? -10.125 -15.469 -0.643 1 65.12 293 ILE B N 1
ATOM 5340 C CA . ILE B 1 293 ? -9.203 -14.523 -1.268 1 65.12 293 ILE B CA 1
ATOM 5341 C C . ILE B 1 293 ? -7.793 -14.758 -0.739 1 65.12 293 ILE B C 1
ATOM 5343 O O . ILE B 1 293 ? -7.547 -14.641 0.464 1 65.12 293 ILE B O 1
ATOM 5347 N N . TYR B 1 294 ? -7.09 -15.508 -1.496 1 74.5 294 TYR B N 1
ATOM 5348 C CA . TYR B 1 294 ? -5.691 -15.781 -1.17 1 74.5 294 TYR B CA 1
ATOM 5349 C C . TYR B 1 294 ? -4.934 -14.484 -0.918 1 74.5 294 TYR B C 1
ATOM 5351 O O . TYR B 1 294 ? -5.121 -13.492 -1.633 1 74.5 294 TYR B O 1
ATOM 5359 N N . LYS B 1 295 ? -4.32 -14.539 0.21 1 78.25 295 LYS B N 1
ATOM 5360 C CA . LYS B 1 295 ? -3.418 -13.422 0.465 1 78.25 295 LYS B CA 1
ATOM 5361 C C . LYS B 1 295 ? -2.312 -13.359 -0.585 1 78.25 295 LYS B C 1
ATOM 5363 O O . LYS B 1 295 ? -1.728 -14.383 -0.942 1 78.25 295 LYS B O 1
ATOM 5368 N N . ILE B 1 296 ? -2.088 -12.188 -1.066 1 81.38 296 ILE B N 1
ATOM 5369 C CA . ILE B 1 296 ? -1.118 -12.047 -2.145 1 81.38 296 ILE B CA 1
ATOM 5370 C C . ILE B 1 296 ? 0.296 -12.023 -1.568 1 81.38 296 ILE B C 1
ATOM 5372 O O . ILE B 1 296 ? 1.175 -12.75 -2.037 1 81.38 296 ILE B O 1
ATOM 5376 N N . SER B 1 297 ? 0.438 -11.203 -0.476 1 80.69 297 SER B N 1
ATOM 5377 C CA . SER B 1 297 ? 1.786 -11.023 0.048 1 80.69 297 SER B CA 1
ATOM 5378 C C . SER B 1 297 ? 2.082 -12.008 1.174 1 80.69 297 SER B C 1
ATOM 5380 O O . SER B 1 297 ? 1.17 -12.641 1.704 1 80.69 297 SER B O 1
ATOM 5382 N N . ARG B 1 298 ? 3.357 -12.148 1.424 1 79.19 298 ARG B N 1
ATOM 5383 C CA . ARG B 1 298 ? 3.875 -13.023 2.473 1 79.19 298 ARG B CA 1
ATOM 5384 C C . ARG B 1 298 ? 3.201 -12.734 3.811 1 79.19 298 ARG B C 1
ATOM 5386 O O . ARG B 1 298 ? 2.793 -11.594 4.07 1 79.19 298 ARG B O 1
ATOM 5393 N N . ARG B 1 299 ? 3.045 -13.766 4.5 1 69.5 299 ARG B N 1
ATOM 5394 C CA . ARG B 1 299 ? 2.592 -13.578 5.875 1 69.5 299 ARG B CA 1
ATOM 5395 C C . ARG B 1 299 ? 3.766 -13.281 6.801 1 69.5 299 ARG B C 1
ATOM 5397 O O . ARG B 1 299 ? 4.852 -13.844 6.637 1 69.5 299 ARG B O 1
ATOM 5404 N N . SER B 1 300 ? 3.893 -12.047 7.457 1 56.72 300 SER B N 1
ATOM 5405 C CA . SER B 1 300 ? 4.977 -11.719 8.383 1 56.72 300 SER B CA 1
ATOM 5406 C C . SER B 1 300 ? 5.129 -12.789 9.453 1 56.72 300 SER B C 1
ATOM 5408 O O . SER B 1 300 ? 4.141 -13.344 9.93 1 56.72 300 SER B O 1
ATOM 5410 N N . SER B 1 301 ? 6.176 -13.539 9.438 1 44.19 301 SER B N 1
ATOM 5411 C CA . SER B 1 301 ? 6.465 -14.5 10.5 1 44.19 301 SER B CA 1
ATOM 5412 C C . SER B 1 301 ? 6.27 -13.867 11.875 1 44.19 301 SER B C 1
ATOM 5414 O O . SER B 1 301 ? 6.605 -14.477 12.898 1 44.19 301 SER B O 1
ATOM 5416 N N . VAL B 1 302 ? 6.363 -12.539 12.031 1 36.06 302 VAL B N 1
ATOM 5417 C CA . VAL B 1 302 ? 6.336 -12.156 13.445 1 36.06 302 VAL B CA 1
ATOM 5418 C C . VAL B 1 302 ? 5.086 -12.734 14.109 1 36.06 302 VAL B C 1
ATOM 5420 O O . VAL B 1 302 ? 3.971 -12.516 13.633 1 36.06 302 VAL B O 1
ATOM 5423 N N . CYS B 1 303 ? 5.246 -13.766 14.727 1 30.62 303 CYS B N 1
ATOM 5424 C CA . CYS B 1 303 ? 4.242 -14.125 15.719 1 30.62 303 CYS B CA 1
ATOM 5425 C C . CYS B 1 303 ? 3.645 -12.875 16.359 1 30.62 303 CYS B C 1
ATOM 5427 O O . CYS B 1 303 ? 4.324 -12.172 17.125 1 30.62 303 CYS B O 1
ATOM 5429 N N . SER B 1 304 ? 3.105 -12.039 15.742 1 29.42 304 SER B N 1
ATOM 5430 C CA . SER B 1 304 ? 2.305 -11.164 16.594 1 29.42 304 SER B CA 1
ATOM 5431 C C . SER B 1 304 ? 1.747 -11.922 17.797 1 29.42 304 SER B C 1
ATOM 5433 O O . SER B 1 304 ? 0.857 -12.766 17.641 1 29.42 304 SER B O 1
ATOM 5435 N N . ASP B 1 305 ? 2.596 -12.375 18.625 1 27.61 305 ASP B N 1
ATOM 5436 C CA . ASP B 1 305 ? 2.055 -12.461 19.984 1 27.61 305 ASP B CA 1
ATOM 5437 C C . ASP B 1 305 ? 1.229 -11.219 20.328 1 27.61 305 ASP B C 1
ATOM 5439 O O . ASP B 1 305 ? 1.76 -10.109 20.375 1 27.61 305 ASP B O 1
ATOM 5443 N N . LEU B 1 306 ? 0.162 -11.047 19.844 1 27.89 306 LEU B N 1
ATOM 5444 C CA . LEU B 1 306 ? -0.924 -10.281 20.453 1 27.89 306 LEU B CA 1
ATOM 5445 C C . LEU B 1 306 ? -0.733 -10.164 21.953 1 27.89 306 LEU B C 1
ATOM 5447 O O . LEU B 1 306 ? -0.996 -11.109 22.703 1 27.89 306 LEU B O 1
ATOM 5451 N N . GLN B 1 307 ? 0.443 -9.844 22.391 1 25.72 307 GLN B N 1
ATOM 5452 C CA . GLN B 1 307 ? 0.351 -9.32 23.75 1 25.72 307 GLN B CA 1
ATOM 5453 C C . GLN B 1 307 ? -0.592 -8.117 23.812 1 25.72 307 GLN B C 1
ATOM 5455 O O . GLN B 1 307 ? -0.338 -7.09 23.188 1 25.72 307 GLN B O 1
ATOM 5460 N N . SER B 1 308 ? -1.774 -8.32 23.906 1 26.42 308 SER B N 1
ATOM 5461 C CA . SER B 1 308 ? -2.932 -7.59 24.406 1 26.42 308 SER B CA 1
ATOM 5462 C C . SER B 1 308 ? -2.545 -6.676 25.578 1 26.42 308 SER B C 1
ATOM 5464 O O . SER B 1 308 ? -2.818 -6.988 26.734 1 26.42 308 SER B O 1
ATOM 5466 N N . ASN B 1 309 ? -1.313 -6.285 25.688 1 26.53 309 ASN B N 1
ATOM 5467 C CA . ASN B 1 309 ? -1.291 -5.406 26.844 1 26.53 309 ASN B CA 1
ATOM 5468 C C . ASN B 1 309 ? -2.055 -4.109 26.578 1 26.53 309 ASN B C 1
ATOM 5470 O O . ASN B 1 309 ? -1.453 -3.086 26.25 1 26.53 309 ASN B O 1
ATOM 5474 N N . VAL B 1 310 ? -3.041 -4.012 25.672 1 26.61 310 VAL B N 1
ATOM 5475 C CA . VAL B 1 310 ? -3.951 -2.883 25.828 1 26.61 310 VAL B CA 1
ATOM 5476 C C . VAL B 1 310 ? -4.301 -2.699 27.297 1 26.61 310 VAL B C 1
ATOM 5478 O O . VAL B 1 310 ? -4.688 -3.656 27.969 1 26.61 310 VAL B O 1
ATOM 5481 N N . SER B 1 311 ? -3.592 -1.905 27.922 1 27.52 311 SER B N 1
ATOM 5482 C CA . SER B 1 311 ? -4.258 -1.349 29.094 1 27.52 311 SER B CA 1
ATOM 5483 C C . SER B 1 311 ? -5.734 -1.078 28.812 1 27.52 311 SER B C 1
ATOM 5485 O O . SER B 1 311 ? -6.074 -0.429 27.828 1 27.52 311 SER B O 1
ATOM 5487 N N . VAL B 1 312 ? -6.652 -1.867 29.125 1 28 312 VAL B N 1
ATOM 5488 C CA . VAL B 1 312 ? -8.086 -1.95 29.375 1 28 312 VAL B CA 1
ATOM 5489 C C . VAL B 1 312 ? -8.578 -0.644 30 1 28 312 VAL B C 1
ATOM 5491 O O . VAL B 1 312 ? -8.352 -0.381 31.188 1 28 312 VAL B O 1
ATOM 5494 N N . THR B 1 313 ? -8.188 0.477 29.609 1 28.98 313 THR B N 1
ATOM 5495 C CA . THR B 1 313 ? -9.133 1.45 30.141 1 28.98 313 THR B CA 1
ATOM 5496 C C . THR B 1 313 ? -10.57 1.019 29.859 1 28.98 313 THR B C 1
ATOM 5498 O O . THR B 1 313 ? -10.836 0.347 28.859 1 28.98 313 THR B O 1
ATOM 5501 N N . SER B 1 314 ? -11.516 1.054 30.844 1 29.53 314 SER B N 1
ATOM 5502 C CA . SER B 1 314 ? -12.883 0.594 31.031 1 29.53 314 SER B CA 1
ATOM 5503 C C . SER B 1 314 ? -13.805 1.104 29.922 1 29.53 314 SER B C 1
ATOM 5505 O O . SER B 1 314 ? -14.148 2.285 29.891 1 29.53 314 SER B O 1
ATOM 5507 N N . GLN B 1 315 ? -13.492 1.203 28.766 1 32.56 315 GLN B N 1
ATOM 5508 C CA . GLN B 1 315 ? -14.68 1.48 27.969 1 32.56 315 GLN B CA 1
ATOM 5509 C C . GLN B 1 315 ? -15.891 0.713 28.5 1 32.56 315 GLN B C 1
ATOM 5511 O O . GLN B 1 315 ? -15.75 -0.402 29 1 32.56 315 GLN B O 1
ATOM 5516 N N . PRO B 1 316 ? -17.016 1.352 28.688 1 37.53 316 PRO B N 1
ATOM 5517 C CA . PRO B 1 316 ? -18.156 0.626 29.234 1 37.53 316 PRO B CA 1
ATOM 5518 C C . PRO B 1 316 ? -18.359 -0.735 28.562 1 37.53 316 PRO B C 1
ATOM 5520 O O . PRO B 1 316 ? -18.016 -0.91 27.391 1 37.53 316 PRO B O 1
ATOM 5523 N N . ARG B 1 317 ? -18.297 -1.877 29.297 1 46.56 317 ARG B N 1
ATOM 5524 C CA . ARG B 1 317 ? -18.516 -3.285 28.984 1 46.56 317 ARG B CA 1
ATOM 5525 C C . ARG B 1 317 ? -19.625 -3.443 27.938 1 46.56 317 ARG B C 1
ATOM 5527 O O . ARG B 1 317 ? -20.797 -3.209 28.219 1 46.56 317 ARG B O 1
ATOM 5534 N N . ARG B 1 318 ? -19.391 -3.223 26.75 1 53.22 318 ARG B N 1
ATOM 5535 C CA . ARG B 1 318 ? -20.406 -3.57 25.766 1 53.22 318 ARG B CA 1
ATOM 5536 C C . ARG B 1 318 ? -20.844 -5.023 25.922 1 53.22 318 ARG B C 1
ATOM 5538 O O . ARG B 1 318 ? -20 -5.93 25.953 1 53.22 318 ARG B O 1
ATOM 5545 N N . LYS B 1 319 ? -22.047 -5.184 26.094 1 67.94 319 LYS B N 1
ATOM 5546 C CA . LYS B 1 319 ? -22.641 -6.5 26.328 1 67.94 319 LYS B CA 1
ATOM 5547 C C . LYS B 1 319 ? -22.547 -7.367 25.078 1 67.94 319 LYS B C 1
ATOM 5549 O O . LYS B 1 319 ? -22.641 -6.859 23.953 1 67.94 319 LYS B O 1
ATOM 5554 N N . TRP B 1 320 ? -22.156 -8.547 25.188 1 76.88 320 TRP B N 1
ATOM 5555 C CA . TRP B 1 320 ? -22.156 -9.531 24.125 1 76.88 320 TRP B CA 1
ATOM 5556 C C . TRP B 1 320 ? -23.547 -9.727 23.547 1 76.88 320 TRP B C 1
ATOM 5558 O O . TRP B 1 320 ? -24.531 -9.836 24.297 1 76.88 320 TRP B O 1
ATOM 5568 N N . THR B 1 321 ? -23.594 -9.609 22.328 1 76.81 321 THR B N 1
ATOM 5569 C CA . THR B 1 321 ? -24.875 -9.836 21.688 1 76.81 321 THR B CA 1
ATOM 5570 C C . THR B 1 321 ? -25.094 -11.32 21.391 1 76.81 321 THR B C 1
ATOM 5572 O O . THR B 1 321 ? -24.125 -12.094 21.359 1 76.81 321 THR B O 1
ATOM 5575 N N . THR B 1 322 ? -26.328 -11.688 21.156 1 80.62 322 THR B N 1
ATOM 5576 C CA . THR B 1 322 ? -26.672 -13.07 20.844 1 80.62 322 THR B CA 1
ATOM 5577 C C . THR B 1 322 ? -26 -13.508 19.547 1 80.62 322 THR B C 1
ATOM 5579 O O . THR B 1 322 ? -25.609 -14.672 19.391 1 80.62 322 THR B O 1
ATOM 5582 N N . GLU B 1 323 ? -25.781 -12.539 18.766 1 80.88 323 GLU B N 1
ATOM 5583 C CA . GLU B 1 323 ? -25.156 -12.844 17.484 1 80.88 323 GLU B CA 1
ATOM 5584 C C . GLU B 1 323 ? -23.672 -13.133 17.641 1 80.88 323 GLU B C 1
ATOM 5586 O O . GLU B 1 323 ? -23.141 -14.055 17.016 1 80.88 323 GLU B O 1
ATOM 5591 N N . GLU B 1 324 ? -23.031 -12.375 18.391 1 79.56 324 GLU B N 1
ATOM 5592 C CA . GLU B 1 324 ? -21.609 -12.594 18.672 1 79.56 324 GLU B CA 1
ATOM 5593 C C . GLU B 1 324 ? -21.391 -13.938 19.359 1 79.56 324 GLU B C 1
ATOM 5595 O O . GLU B 1 324 ? -20.453 -14.656 19.047 1 79.56 324 GLU B O 1
ATOM 5600 N N . ASP B 1 325 ? -22.328 -14.234 20.234 1 82.44 325 ASP B N 1
ATOM 5601 C CA . ASP B 1 325 ? -22.266 -15.523 20.906 1 82.44 325 ASP B CA 1
ATOM 5602 C C . ASP B 1 325 ? -22.438 -16.672 19.922 1 82.44 325 ASP B C 1
ATOM 5604 O O . ASP B 1 325 ? -21.734 -17.688 20.031 1 82.44 325 ASP B O 1
ATOM 5608 N N . ARG B 1 326 ? -23.297 -16.5 19.062 1 82.31 326 ARG B N 1
ATOM 5609 C CA . ARG B 1 326 ? -23.516 -17.516 18.031 1 82.31 326 ARG B CA 1
ATOM 5610 C C . ARG B 1 326 ? -22.266 -17.703 17.172 1 82.31 326 ARG B C 1
ATOM 5612 O O . ARG B 1 326 ? -21.875 -18.844 16.891 1 82.31 326 ARG B O 1
ATOM 5619 N N . LYS B 1 327 ? -21.672 -16.656 16.906 1 83.5 327 LYS B N 1
ATOM 5620 C CA . LYS B 1 327 ? -20.469 -16.703 16.078 1 83.5 327 LYS B CA 1
ATOM 5621 C C . LYS B 1 327 ? -19.312 -17.344 16.844 1 83.5 327 LYS B C 1
ATOM 5623 O O . LYS B 1 327 ? -18.531 -18.125 16.281 1 83.5 327 LYS B O 1
ATOM 5628 N N . LEU B 1 328 ? -19.266 -16.984 18 1 87.38 328 LEU B N 1
ATOM 5629 C CA . LEU B 1 328 ? -18.234 -17.547 18.875 1 87.38 328 LEU B CA 1
ATOM 5630 C C . LEU B 1 328 ? -18.422 -19.062 19 1 87.38 328 LEU B C 1
ATOM 5632 O O . LEU B 1 328 ? -17.453 -19.812 18.875 1 87.38 328 LEU B O 1
ATOM 5636 N N . LYS B 1 329 ? -19.656 -19.469 19.234 1 84.88 329 LYS B N 1
ATOM 5637 C CA . LYS B 1 329 ? -19.969 -20.891 19.344 1 84.88 329 LYS B CA 1
ATOM 5638 C C . LYS B 1 329 ? -19.672 -21.609 18.031 1 84.88 329 LYS B C 1
ATOM 5640 O O . LYS B 1 329 ? -19.109 -22.703 18.031 1 84.88 329 LYS B O 1
ATOM 5645 N N . ALA B 1 330 ? -20.062 -20.984 17.031 1 81.81 330 ALA B N 1
ATOM 5646 C CA . ALA B 1 330 ? -19.812 -21.562 15.711 1 81.81 330 ALA B CA 1
ATOM 5647 C C . ALA B 1 330 ? -18.312 -21.672 15.445 1 81.81 330 ALA B C 1
ATOM 5649 O O . ALA B 1 330 ? -17.844 -22.672 14.898 1 81.81 330 ALA B O 1
ATOM 5650 N N . GLY B 1 331 ? -17.594 -20.672 15.828 1 81 331 GLY B N 1
ATOM 5651 C CA . GLY B 1 331 ? -16.156 -20.672 15.68 1 81 331 GLY B CA 1
ATOM 5652 C C . GLY B 1 331 ? -15.469 -21.75 16.516 1 81 331 GLY B C 1
ATOM 5653 O O . GLY B 1 331 ? -14.57 -22.438 16.031 1 81 331 GLY B O 1
ATOM 5654 N N . VAL B 1 332 ? -15.938 -21.859 17.703 1 83.69 332 VAL B N 1
ATOM 5655 C CA . VAL B 1 332 ? -15.383 -22.875 18.594 1 83.69 332 VAL B CA 1
ATOM 5656 C C . VAL B 1 332 ? -15.734 -24.266 18.062 1 83.69 332 VAL B C 1
ATOM 5658 O O . VAL B 1 332 ? -14.922 -25.188 18.156 1 83.69 332 VAL B O 1
ATOM 5661 N N . ARG B 1 333 ? -16.844 -24.391 17.562 1 81.69 333 ARG B N 1
ATOM 5662 C CA . ARG B 1 333 ? -17.25 -25.656 16.953 1 81.69 333 ARG B CA 1
ATOM 5663 C C . ARG B 1 333 ? -16.391 -25.984 15.742 1 81.69 333 ARG B C 1
ATOM 5665 O O . ARG B 1 333 ? -16 -27.141 15.539 1 81.69 333 ARG B O 1
ATOM 5672 N N . LYS B 1 334 ? -16.047 -24.953 15.109 1 77.56 334 LYS B N 1
ATOM 5673 C CA . LYS B 1 334 ? -15.328 -25.141 13.852 1 77.56 334 LYS B CA 1
ATOM 5674 C C . LYS B 1 334 ? -13.828 -25.297 14.102 1 77.56 334 LYS B C 1
ATOM 5676 O O . LYS B 1 334 ? -13.188 -26.172 13.508 1 77.56 334 LYS B O 1
ATOM 5681 N N . TYR B 1 335 ? -13.258 -24.453 14.984 1 78.38 335 TYR B N 1
ATOM 5682 C CA . TYR B 1 335 ? -11.805 -24.391 15.109 1 78.38 335 TYR B CA 1
ATOM 5683 C C . TYR B 1 335 ? -11.344 -24.984 16.438 1 78.38 335 TYR B C 1
ATOM 5685 O O . TYR B 1 335 ? -10.164 -25.297 16.594 1 78.38 335 TYR B O 1
ATOM 5693 N N . GLY B 1 336 ? -12.328 -25.234 17.312 1 78.31 336 GLY B N 1
ATOM 5694 C CA . GLY B 1 336 ? -11.992 -25.734 18.641 1 78.31 336 GLY B CA 1
ATOM 5695 C C . GLY B 1 336 ? -11.789 -24.625 19.656 1 78.31 336 GLY B C 1
ATOM 5696 O O . GLY B 1 336 ? -11.531 -23.469 19.297 1 78.31 336 GLY B O 1
ATOM 5697 N N . GLU B 1 337 ? -11.953 -25.047 20.922 1 79.62 337 GLU B N 1
ATOM 5698 C CA . GLU B 1 337 ? -11.734 -24.141 22.047 1 79.62 337 GLU B CA 1
ATOM 5699 C C . GLU B 1 337 ? -10.281 -23.688 22.125 1 79.62 337 GLU B C 1
ATOM 5701 O O . GLU B 1 337 ? -9.367 -24.516 22 1 79.62 337 GLU B O 1
ATOM 5706 N N . GLY B 1 338 ? -10.031 -22.391 22.281 1 77.56 338 GLY B N 1
ATOM 5707 C CA . GLY B 1 338 ? -8.68 -21.891 22.469 1 77.56 338 GLY B CA 1
ATOM 5708 C C . GLY B 1 338 ? -8.094 -21.25 21.219 1 77.56 338 GLY B C 1
ATOM 5709 O O . GLY B 1 338 ? -7.102 -20.516 21.297 1 77.56 338 GLY B O 1
ATOM 5710 N N . LYS B 1 339 ? -8.711 -21.562 20.281 1 74.75 339 LYS B N 1
ATOM 5711 C CA . LYS B 1 339 ? -8.219 -21.031 19.016 1 74.75 339 LYS B CA 1
ATOM 5712 C C . LYS B 1 339 ? -8.867 -19.703 18.688 1 74.75 339 LYS B C 1
ATOM 5714 O O . LYS B 1 339 ? -9.5 -19.547 17.641 1 74.75 339 LYS B O 1
ATOM 5719 N N . TRP B 1 340 ? -8.727 -18.719 19.438 1 80.38 340 TRP B N 1
ATOM 5720 C CA . TRP B 1 340 ? -9.484 -17.469 19.453 1 80.38 340 TRP B CA 1
ATOM 5721 C C . TRP B 1 340 ? -9.086 -16.578 18.266 1 80.38 340 TRP B C 1
ATOM 5723 O O . TRP B 1 340 ? -9.938 -15.914 17.688 1 80.38 340 TRP B O 1
ATOM 5733 N N . ARG B 1 341 ? -7.926 -16.656 18.047 1 72.31 341 ARG B N 1
ATOM 5734 C CA . ARG B 1 341 ? -7.449 -15.852 16.922 1 72.31 341 ARG B CA 1
ATOM 5735 C C . ARG B 1 341 ? -8.062 -16.328 15.609 1 72.31 341 ARG B C 1
ATOM 5737 O O . ARG B 1 341 ? -8.43 -15.508 14.758 1 72.31 341 ARG B O 1
ATOM 5744 N N . MET B 1 342 ? -8.172 -17.625 15.453 1 74.75 342 MET B N 1
ATOM 5745 C CA . MET B 1 342 ? -8.828 -18.219 14.297 1 74.75 342 MET B CA 1
ATOM 5746 C C . MET B 1 342 ? -10.297 -17.812 14.234 1 74.75 342 MET B C 1
ATOM 5748 O O . MET B 1 342 ? -10.828 -17.531 13.164 1 74.75 342 MET B O 1
ATOM 5752 N N . ILE B 1 343 ? -10.82 -17.797 15.281 1 79.31 343 ILE B N 1
ATOM 5753 C CA . ILE B 1 343 ? -12.234 -17.469 15.398 1 79.31 343 ILE B CA 1
ATOM 5754 C C . ILE B 1 343 ? -12.453 -15.984 15.062 1 79.31 343 ILE B C 1
ATOM 5756 O O . ILE B 1 343 ? -13.398 -15.641 14.344 1 79.31 343 ILE B O 1
ATOM 5760 N N . LEU B 1 344 ? -11.57 -15.227 15.516 1 78.19 344 LEU B N 1
ATOM 5761 C CA . LEU B 1 344 ? -11.656 -13.797 15.266 1 78.19 344 LEU B CA 1
ATOM 5762 C C . LEU B 1 344 ? -11.508 -13.5 13.773 1 78.19 344 LEU B C 1
ATOM 5764 O O . LEU B 1 344 ? -12.156 -12.586 13.25 1 78.19 344 LEU B O 1
ATOM 5768 N N . ASN B 1 345 ? -10.742 -14.227 13.172 1 71.25 345 ASN B N 1
ATOM 5769 C CA . ASN B 1 345 ? -10.477 -14.039 11.75 1 71.25 345 ASN B CA 1
ATOM 5770 C C . ASN B 1 345 ? -11.633 -14.539 10.891 1 71.25 345 ASN B C 1
ATOM 5772 O O . ASN B 1 345 ? -11.867 -14.016 9.797 1 71.25 345 ASN B O 1
ATOM 5776 N N . ASP B 1 346 ? -12.219 -15.539 11.297 1 71.56 346 ASP B N 1
ATOM 5777 C CA . ASP B 1 346 ? -13.258 -16.203 10.523 1 71.56 346 ASP B CA 1
ATOM 5778 C C . ASP B 1 346 ? -14.633 -15.602 10.812 1 71.56 346 ASP B C 1
ATOM 5780 O O . ASP B 1 346 ? -15.523 -15.633 9.961 1 71.56 346 ASP B O 1
ATOM 5784 N N . PHE B 1 347 ? -14.812 -15.078 11.945 1 76.75 347 PHE B N 1
ATOM 5785 C CA . PHE B 1 347 ? -16.094 -14.531 12.367 1 76.75 347 PHE B CA 1
ATOM 5786 C C . PHE B 1 347 ? -15.969 -13.039 12.68 1 76.75 347 PHE B C 1
ATOM 5788 O O . PHE B 1 347 ? -14.961 -12.602 13.242 1 76.75 347 PHE B O 1
ATOM 5795 N N . GLU B 1 348 ? -16.828 -12.359 12.086 1 73.94 348 GLU B N 1
ATOM 5796 C CA . GLU B 1 348 ? -16.828 -10.914 12.305 1 73.94 348 GLU B CA 1
ATOM 5797 C C . GLU B 1 348 ? -17.312 -10.562 13.703 1 73.94 348 GLU B C 1
ATOM 5799 O O . GLU B 1 348 ? -18.469 -10.828 14.047 1 73.94 348 GLU B O 1
ATOM 5804 N N . PHE B 1 349 ? -16.375 -10.172 14.492 1 75.69 349 PHE B N 1
ATOM 5805 C CA . PHE B 1 349 ? -16.719 -9.656 15.812 1 75.69 349 PHE B CA 1
ATOM 5806 C C . PHE B 1 349 ? -16.484 -8.156 15.891 1 75.69 349 PHE B C 1
ATOM 5808 O O . PHE B 1 349 ? -15.609 -7.621 15.211 1 75.69 349 PHE B O 1
ATOM 5815 N N . ASP B 1 350 ? -17.438 -7.43 16.031 1 64.38 350 ASP B N 1
ATOM 5816 C CA . ASP B 1 350 ? -17.344 -5.973 16.109 1 64.38 350 ASP B CA 1
ATOM 5817 C C . ASP B 1 350 ? -16.266 -5.543 17.109 1 64.38 350 ASP B C 1
ATOM 5819 O O . ASP B 1 350 ? -16.547 -5.359 18.297 1 64.38 350 ASP B O 1
ATOM 5823 N N . ASN B 1 351 ? -14.992 -5.402 16.703 1 62.5 351 ASN B N 1
ATOM 5824 C CA . ASN B 1 351 ? -13.852 -4.891 17.453 1 62.5 351 ASN B CA 1
ATOM 5825 C C . ASN B 1 351 ? -13.562 -5.742 18.672 1 62.5 351 ASN B C 1
ATOM 5827 O O . ASN B 1 351 ? -13.227 -5.211 19.734 1 62.5 351 ASN B O 1
ATOM 5831 N N . ARG B 1 352 ? -13.852 -7.008 18.625 1 73.44 352 ARG B N 1
ATOM 5832 C CA . ARG B 1 352 ? -13.508 -7.887 19.734 1 73.44 352 ARG B CA 1
ATOM 5833 C C . ARG B 1 352 ? -12.117 -8.484 19.547 1 73.44 352 ARG B C 1
ATOM 5835 O O . ARG B 1 352 ? -11.641 -8.633 18.422 1 73.44 352 ARG B O 1
ATOM 5842 N N . THR B 1 353 ? -11.531 -8.758 20.656 1 68.19 353 THR B N 1
ATOM 5843 C CA . THR B 1 353 ? -10.188 -9.336 20.672 1 68.19 353 THR B CA 1
ATOM 5844 C C . THR B 1 353 ? -10.242 -10.82 21.031 1 68.19 353 THR B C 1
ATOM 5846 O O . THR B 1 353 ? -11.273 -11.305 21.516 1 68.19 353 THR B O 1
ATOM 5849 N N . GLY B 1 354 ? -9.164 -11.531 20.797 1 75.19 354 GLY B N 1
ATOM 5850 C CA . GLY B 1 354 ? -9.094 -12.93 21.203 1 75.19 354 GLY B CA 1
ATOM 5851 C C . GLY B 1 354 ? -9.305 -13.133 22.688 1 75.19 354 GLY B C 1
ATOM 5852 O O . GLY B 1 354 ? -9.93 -14.109 23.094 1 75.19 354 GLY B O 1
ATOM 5853 N N . VAL B 1 355 ? -8.828 -12.172 23.469 1 76 355 VAL B N 1
ATOM 5854 C CA . VAL B 1 355 ? -9.047 -12.266 24.906 1 76 355 VAL B CA 1
ATOM 5855 C C . VAL B 1 355 ? -10.531 -12.102 25.219 1 76 355 VAL B C 1
ATOM 5857 O O . VAL B 1 355 ? -11.07 -12.781 26.094 1 76 355 VAL B O 1
ATOM 5860 N N . ASN B 1 356 ? -11.172 -11.273 24.547 1 78.06 356 ASN B N 1
ATOM 5861 C CA . ASN B 1 356 ? -12.609 -11.109 24.719 1 78.06 356 ASN B CA 1
ATOM 5862 C C . ASN B 1 356 ? -13.359 -12.406 24.438 1 78.06 356 ASN B C 1
ATOM 5864 O O . ASN B 1 356 ? -14.289 -12.758 25.156 1 78.06 356 ASN B O 1
ATOM 5868 N N . LEU B 1 357 ? -12.898 -13.016 23.406 1 84.12 357 LEU B N 1
ATOM 5869 C CA . LEU B 1 357 ? -13.539 -14.273 23.031 1 84.12 357 LEU B CA 1
ATOM 5870 C C . LEU B 1 357 ? -13.312 -15.336 24.094 1 84.12 357 LEU B C 1
ATOM 5872 O O . LEU B 1 357 ? -14.25 -16.047 24.469 1 84.12 357 LEU B O 1
ATOM 5876 N N . LYS B 1 358 ? -12.141 -15.383 24.516 1 80.12 358 LYS B N 1
ATOM 5877 C CA . LYS B 1 358 ? -11.781 -16.328 25.562 1 80.12 358 LYS B CA 1
ATOM 5878 C C . LYS B 1 358 ? -12.617 -16.094 26.812 1 80.12 358 LYS B C 1
ATOM 5880 O O . LYS B 1 358 ? -13.164 -17.031 27.391 1 80.12 358 LYS B O 1
ATOM 5885 N N . ASP B 1 359 ? -12.727 -14.859 27.188 1 79.62 359 ASP B N 1
ATOM 5886 C CA . ASP B 1 359 ? -13.477 -14.516 28.391 1 79.62 359 ASP B CA 1
ATOM 5887 C C . ASP B 1 359 ? -14.961 -14.797 28.219 1 79.62 359 ASP B C 1
ATOM 5889 O O . ASP B 1 359 ? -15.617 -15.305 29.125 1 79.62 359 ASP B O 1
ATOM 5893 N N . ARG B 1 360 ? -15.406 -14.531 27.062 1 83.88 360 ARG B N 1
ATOM 5894 C CA . ARG B 1 360 ? -16.828 -14.758 26.812 1 83.88 360 ARG B CA 1
ATOM 5895 C C . ARG B 1 360 ? -17.141 -16.25 26.766 1 83.88 360 ARG B C 1
ATOM 5897 O O . ARG B 1 360 ? -18.188 -16.688 27.266 1 83.88 360 ARG B O 1
ATOM 5904 N N . TRP B 1 361 ? -16.172 -16.906 26.234 1 85 361 TRP B N 1
ATOM 5905 C CA . TRP B 1 361 ? -16.375 -18.359 26.156 1 85 361 TRP B CA 1
ATOM 5906 C C . TRP B 1 361 ? -16.391 -18.969 27.562 1 85 361 TRP B C 1
ATOM 5908 O O . TRP B 1 361 ? -17.203 -19.859 27.844 1 85 361 TRP B O 1
ATOM 5918 N N . ARG B 1 362 ? -15.57 -18.547 28.375 1 81.06 362 ARG B N 1
ATOM 5919 C CA . ARG B 1 362 ? -15.562 -18.984 29.766 1 81.06 362 ARG B CA 1
ATOM 5920 C C . ARG B 1 362 ? -16.922 -18.766 30.422 1 81.06 362 ARG B C 1
ATOM 5922 O O . ARG B 1 362 ? -17.406 -19.625 31.156 1 81.06 362 ARG B O 1
ATOM 5929 N N . ILE B 1 363 ? -17.531 -17.703 30.141 1 80.44 363 ILE B N 1
ATOM 5930 C CA . ILE B 1 363 ? -18.844 -17.359 30.688 1 80.44 363 ILE B CA 1
ATOM 5931 C C . ILE B 1 363 ? -19.906 -18.266 30.062 1 80.44 363 ILE B C 1
ATOM 5933 O O . ILE B 1 363 ? -20.781 -18.781 30.766 1 80.44 363 ILE B O 1
ATOM 5937 N N . LEU B 1 364 ? -19.766 -18.469 28.797 1 81.06 364 LEU B N 1
ATOM 5938 C CA . LEU B 1 364 ? -20.719 -19.297 28.078 1 81.06 364 LEU B CA 1
ATOM 5939 C C . LEU B 1 364 ? -20.641 -20.75 28.547 1 81.06 364 LEU B C 1
ATOM 5941 O O . LEU B 1 364 ? -21.672 -21.438 28.656 1 81.06 364 LEU B O 1
ATOM 5945 N N . LYS B 1 365 ? -19.406 -21.109 28.734 1 79.94 365 LYS B N 1
ATOM 5946 C CA . LYS B 1 365 ? -19.219 -22.453 29.266 1 79.94 365 LYS B CA 1
ATOM 5947 C C . LYS B 1 365 ? -19.875 -22.609 30.641 1 79.94 365 LYS B C 1
ATOM 5949 O O . LYS B 1 365 ? -20.469 -23.641 30.938 1 79.94 365 LYS B O 1
ATOM 5954 N N . LYS B 1 366 ? -19.719 -21.625 31.375 1 76.69 366 LYS B N 1
ATOM 5955 C CA . LYS B 1 366 ? -20.297 -21.656 32.719 1 76.69 366 LYS B CA 1
ATOM 5956 C C . LYS B 1 366 ? -21.812 -21.547 32.656 1 76.69 366 LYS B C 1
ATOM 5958 O O . LYS B 1 366 ? -22.516 -22.219 33.438 1 76.69 366 LYS B O 1
ATOM 5963 N N . THR B 1 367 ? -22.219 -20.719 31.719 1 71.62 367 THR B N 1
ATOM 5964 C CA . THR B 1 367 ? -23.656 -20.453 31.703 1 71.62 367 THR B CA 1
ATOM 5965 C C . THR B 1 367 ? -24.391 -21.531 30.922 1 71.62 367 THR B C 1
ATOM 5967 O O . THR B 1 367 ? -25.531 -21.875 31.25 1 71.62 367 THR B O 1
ATOM 5970 N N . GLU B 1 368 ? -23.688 -21.953 29.766 1 64.75 368 GLU B N 1
ATOM 5971 C CA . GLU B 1 368 ? -24.453 -22.875 28.938 1 64.75 368 GLU B CA 1
ATOM 5972 C C . GLU B 1 368 ? -23.938 -24.297 29.078 1 64.75 368 GLU B C 1
ATOM 5974 O O . GLU B 1 368 ? -24.516 -25.234 28.5 1 64.75 368 GLU B O 1
ATOM 5979 N N . GLY B 1 369 ? -22.891 -24.562 29.844 1 61 369 GLY B N 1
ATOM 5980 C CA . GLY B 1 369 ? -22.469 -25.922 30.141 1 61 369 GLY B CA 1
ATOM 5981 C C . GLY B 1 369 ? -21.703 -26.562 29 1 61 369 GLY B C 1
ATOM 5982 O O . GLY B 1 369 ? -21.797 -27.781 28.781 1 61 369 GLY B O 1
ATOM 5983 N N . TYR B 1 370 ? -20.938 -25.859 28.281 1 49.62 370 TYR B N 1
ATOM 5984 C CA . TYR B 1 370 ? -20.141 -26.562 27.281 1 49.62 370 TYR B CA 1
ATOM 5985 C C . TYR B 1 370 ? -18.875 -27.141 27.906 1 49.62 370 TYR B C 1
ATOM 5987 O O . TYR B 1 370 ? -18.328 -26.562 28.859 1 49.62 370 TYR B O 1
#

Solvent-accessible surface area (backbone atoms only — not comparable to full-atom values): 44296 Å² total; per-residue (Å²): 135,82,76,69,78,82,69,62,74,70,45,74,70,37,51,57,48,45,56,53,26,51,49,48,47,49,50,42,50,50,39,36,46,50,52,49,43,55,50,28,55,71,67,67,38,61,72,62,32,52,56,51,46,53,48,46,46,53,57,55,70,61,53,54,88,69,64,85,57,81,59,54,62,53,53,52,49,49,50,30,32,48,47,21,53,75,38,39,81,38,80,85,47,32,63,51,90,52,82,82,39,38,20,31,57,61,22,47,66,50,52,60,72,42,53,86,79,39,57,68,69,60,48,52,51,49,51,51,36,43,57,51,38,46,36,45,47,27,39,64,71,64,36,56,67,58,21,52,51,42,51,54,49,44,62,73,75,39,94,67,57,64,69,59,50,53,53,51,50,51,33,59,73,65,59,45,62,78,38,67,68,50,69,74,47,37,69,65,55,42,53,50,53,48,45,52,50,50,55,57,51,50,72,72,62,66,68,41,60,54,54,54,55,25,43,53,54,52,49,52,52,51,52,51,49,53,51,53,50,51,60,58,59,59,63,72,76,69,79,77,75,81,67,85,76,78,79,80,83,74,83,77,79,86,79,76,84,74,77,85,71,74,78,80,81,90,88,88,76,83,72,81,76,80,76,77,71,83,80,78,75,71,76,69,70,72,62,76,71,70,78,64,78,71,62,54,61,72,49,75,78,67,58,70,49,75,55,75,72,66,80,74,68,80,60,82,82,74,75,82,47,73,64,53,50,49,43,49,51,51,29,32,72,70,68,33,86,86,40,33,62,60,30,54,73,73,32,90,54,89,87,62,50,45,65,52,47,51,54,49,44,55,48,42,29,68,72,70,64,106,135,82,76,67,77,82,69,60,73,69,45,74,70,36,51,57,48,45,55,52,27,50,49,47,47,49,49,40,49,50,36,35,46,51,51,49,43,55,50,28,56,70,67,65,37,61,70,62,32,50,56,52,44,54,47,46,46,53,57,56,70,62,52,55,88,68,63,86,56,81,59,55,63,53,54,53,50,50,50,32,34,48,46,21,52,76,38,41,80,40,80,87,47,32,63,48,90,52,82,82,39,36,20,33,58,61,24,46,66,52,51,60,71,44,51,86,81,41,57,68,67,58,48,51,52,50,50,50,37,43,57,50,36,47,35,45,46,26,39,62,70,64,35,58,66,58,20,51,52,43,50,54,49,46,63,72,75,39,93,65,59,66,68,58,50,53,52,51,51,51,34,59,73,66,60,44,62,78,39,69,66,49,69,75,46,36,68,66,55,40,53,52,53,50,45,52,50,51,56,59,53,51,72,71,63,65,66,41,60,53,56,54,55,24,43,53,52,51,51,52,52,51,52,52,49,51,50,51,50,50,58,61,59,55,63,71,78,69,79,78,76,78,69,84,74,74,76,80,80,81,88,79,84,86,89,84,88,86,89,78,86,74,83,87,85,88,91,86,91,84,78,81,75,81,76,85,75,82,82,76,79,72,74,70,71,73,66,73,72,70,78,64,80,71,62,55,62,74,51,74,78,68,56,72,48,75,58,71,71,64,78,74,68,80,61,81,80,74,74,83,46,74,63,53,49,48,43,49,52,51,28,31,71,71,69,34,84,87,42,32,62,61,29,54,72,74,31,89,53,92,86,63,50,44,66,53,49,52,54,48,45,55,49,43,28,69,72,70,65,106

Secondary structure (DSSP, 8-state):
----GGG-TTSHHHHHHHHHHHHHHHHHHHHHHHHHHHHHHHTT-HHHHHHHHHHHHHHHHT--TT---TTHHHHHHHHHHHHHHHTTT-TT--SSSSTT--HHHHHHHHHHHTGGGS-HHHHHHHHHHHHHHHHHHHHHTT-HHHHHHHHHHHHHHS---HHHHHHHHHHHHHT-TT-HHHHHS-HHHHHHHHHHHHHHHHHHH---HHHHHHHHHHHHHHHHHHHHHHHHGGG-------------------------------------------------------------S--------------------PPPPHHHHHHHHHHHHHH-TT-HHHHHHHS--SS--HHHHHHHHHHHHHHH--/----GGG-TTSHHHHHHHHHHHHHHHHHHHHHHHHHHHHHHHTT-HHHHHHHHHHHHHHHHT--TT---TTHHHHHHHHHHHHHHHTTT-TT--SSSSTT--HHHHHHHHHHHTGGGS-HHHHHHHHHHHHHHHHHHHHHTT-HHHHHHHHHHHHHHS---HHHHHHHHHHHHHT-TT-HHHHHS-HHHHHHHHHHHHHHHHHHH---HHHHHHHHHHHHHHHHHHHHHHHHGGG-------------------------------------------------------------S--------------------PPPPHHHHHHHHHHHHHH-TT-HHHHHHHS--SS--HHHHHHHHHHHHHHH--

Nearest PDB structures (foldseek):
  8w8g-assembly2_C  TM=9.092E-01  e=7.759E-11  Homo sapiens
  3bu8-assembly1_B  TM=8.366E-01  e=2.647E-07  Homo sapiens
  4m7c-assembly1_B  TM=8.250E-01  e=1.254E-06  Homo sapiens
  7c5d-assembly2_B  TM=7.985E-01  e=1.371E-06  Homo sapiens
  9dze-assembly1_c  TM=3.202E-01  e=1.888E+00  synthetic construct

pLDDT: mean 71.51, std 27.43, range [15.62, 98.25]